Protein AF-0000000085064171 (afdb_homodimer)

Solvent-accessible surface area (backbone atoms only — not comparable to full-atom values): 31444 Å² total; per-residue (Å²): 133,84,78,74,79,74,71,53,69,68,57,52,52,46,50,54,49,49,53,51,41,49,52,50,34,60,71,48,66,76,71,71,60,48,60,78,68,37,50,65,84,45,69,48,92,88,46,44,57,45,57,65,85,74,38,50,49,41,87,41,76,70,47,74,69,48,49,73,66,46,50,25,37,38,20,40,41,51,44,52,49,52,38,48,50,48,34,54,50,34,23,45,48,40,20,40,58,16,63,42,32,56,59,32,48,74,76,37,49,68,60,33,56,30,47,42,47,51,48,40,49,40,39,34,52,36,53,33,36,50,48,49,36,58,74,68,72,50,75,90,62,70,58,74,91,78,44,56,61,61,50,53,48,43,51,69,58,41,57,85,77,36,34,66,42,33,49,52,50,38,46,67,48,48,35,58,42,45,54,35,51,58,51,50,70,46,77,84,43,35,60,22,54,42,40,54,35,47,57,50,46,62,56,44,53,52,54,46,52,50,29,51,52,49,27,56,61,39,37,70,74,48,53,71,68,59,34,56,66,46,16,63,58,52,39,50,38,49,50,46,47,50,46,62,72,62,44,65,55,44,50,45,37,45,73,29,66,44,81,64,23,64,59,53,36,58,49,31,73,65,27,65,60,42,52,50,51,51,51,61,39,42,42,65,54,47,53,52,42,39,75,64,57,32,63,106,133,84,78,76,78,75,69,53,68,69,57,51,54,48,49,53,49,48,52,51,43,49,54,50,36,60,71,49,66,75,70,71,59,49,60,80,69,37,51,63,81,45,68,48,91,89,45,47,56,44,57,64,86,74,39,51,48,41,87,42,76,70,46,73,68,49,50,73,68,48,51,24,37,38,22,40,41,50,44,53,49,52,39,48,50,48,34,53,49,34,25,45,49,39,20,40,59,16,63,42,32,55,59,32,48,74,74,37,49,67,61,34,55,30,46,43,46,50,46,39,48,39,39,35,49,34,53,32,36,50,49,49,35,57,74,68,71,50,74,89,62,70,58,72,88,78,45,56,61,61,50,52,47,42,52,68,60,42,57,83,76,36,33,66,42,34,48,52,52,38,45,67,50,46,34,58,41,46,54,35,51,57,50,52,69,47,77,84,43,33,60,22,53,42,40,54,35,48,57,50,47,62,56,46,52,52,52,44,52,51,30,51,51,48,27,55,59,38,37,71,73,50,54,70,67,58,34,56,66,46,15,62,58,51,40,50,36,48,52,46,49,50,46,62,73,62,43,67,55,44,48,46,37,44,72,29,67,44,80,64,24,64,58,53,37,58,49,31,73,68,27,65,59,43,52,50,51,51,50,60,40,42,42,64,54,47,53,51,42,39,73,63,58,32,63,108

Sequence (592 aa):
MNFAHHIPAQAQIQRHHDALVNRLSEHSSHYRDPVQTVPWESLDAETAWLPEELLSLYGLPEYSQLSPEERIRLSQVEFVSFCELGLWLEALFIQRLGANSLQEMYRDPVSYHYQLHELREEVGHSLMFLELQRRSQRSFMTPLSQRPPLARLFARYAPEGSAAFWATILIGENVPDRVNRIIFAHKELPAAVLTITHVHMREEARHMAFARTTIQMRSQAMSRAKKLLISPVLREVFRQFLRTCFFPSEQVYAAAGLSNPRIWVRRARRNPHRIELMNQCALPSRDFLRTQGFALMNFAHHIPAQAQIQRHHDALVNRLSEHSSHYRDPVQTVPWESLDAETAWLPEELLSLYGLPEYSQLSPEERIRLSQVEFVSFCELGLWLEALFIQRLGANSLQEMYRDPVSYHYQLHELREEVGHSLMFLELQRRSQRSFMTPLSQRPPLARLFARYAPEGSAAFWATILIGENVPDRVNRIIFAHKELPAAVLTITHVHMREEARHMAFARTTIQMRSQAMSRAKKLLISPVLREVFRQFLRTCFFPSEQVYAAAGLSNPRIWVRRARRNPHRIELMNQCALPSRDFLRTQGFAL

Foldseek 3Di:
DPPPPPPPPLVVLVVVLLVLLLVLLVVLPPDDQLQVVFPLVLDDLLAALFDLLQQLQRPPPVVVVDDSNLSRLLRLLLLLLLLLLLLVLLVLVLLQLVVCQVVCCPPPVSNSSSSVSVNVLSVSSNVNSVVSCVSSVHDHQDDPVLADPLLSVCSNDPPRLALLNLLSNLLSLQLSLVVLVNRLVPVVHGRSSNSSSVSSNVSSVSVNVSSLSSSLSRLVVDDLVVLAVCQVSSVVSNVRSLCPNQQDDLSSSVSSVHPPSVVVSVSSVVPPSSVVSSCVSNVVSCVSVVVSNHDD/DPPPPPPPPLVVLVVVLLVLLLVLLVVLPPDDQLQVVFPLVLDDLLAALFDLLQQLQRPPPVVVVDDSNLSRLLRLLLLLLLLLLLLVLLVLVLLLLVVCQVVCCPVPVSNSSSSVSVNVLSVSSNVNSVVSCVSSVHDHQDDPVLADPLLSVCSNDPPRLALLNLLSNLLSLQLSLVSLVNRLVPVVHGRSSNSSSVSSNVSSVSVNVSSLSSSLSRLVVDDLVVLAVCQVSSVVSNVSSLCPNQQDDLSSSVSSVHPPSVVVSVSSVVPPSSVVSSCVSNVVSCVSVVVSNHDD

Radius of gyration: 26.56 Å; Cα contacts (8 Å, |Δi|>4): 721; chains: 2; bounding box: 98×84×60 Å

Nearest PDB structures (foldseek):
  5hyh-assembly1_A  TM=7.054E-01  e=1.153E-05  Streptomyces venezuelae ATCC 10712
  2jcd-assembly1_B  TM=7.222E-01  e=4.906E-05  Streptomyces thioluteus
  6qk2-assembly1_B  TM=5.695E-01  e=1.913E-04  Geobacillus kaustophilus HTA426
  6f6f-assembly1_A-2  TM=5.727E-01  e=2.966E-04  Geobacillus kaustophilus HTA426
  6f6h-assembly1_A  TM=5.563E-01  e=4.601E-04  Geobacillus kaustophilus HTA426

Secondary structure (DSSP, 8-state):
--------HHHHHHHHHHHHHHHHHHHTSS---HHHHS-GGG--TTS-SS-GGGSTTTTSHHHHTS-HHHHHHHHHHHHHHHHHHHHHHHHHHHHHHHHTHHHHHHH-HHHHHHHHHHHHHHHHHHHHHHHHHHHHT----S-GGGS-HHHHHHHHHSPTT-HHHHHHHHHHHHHHHHHHHHHHH-TTS-HHHHHHHHHHHHHHHHHHHHHHHHHHHHHHTS-HHHHHHHHHHHHHHHHHHHHHHHS--HHHHHHTT-S-HHHHHHHHHT-HHHHHHHHHHHHHHHHHHHHTT---/--------HHHHHHHHHHHHHHHHHHHTSS---HHHHS-GGG--TTS-SS-GGGSTTTTSHHHHTS-HHHHHHHHHHHHHHHHHHHHHHHHHHHHHHHHTHHHHHHH-HHHHHHHHHHHHHHHHHHHHHHHHHHHHT----S-GGGS-HHHHHHHHHSPTT-HHHHHHHHHHHHHHHHHHHHHHH-TTS-HHHHHHHHHHHHHHHHHHHHHHHHHHHHHHTS-HHHHHHHHHHHHHHHHHHHHHHHS--HHHHHHTT-S-HHHHHHHHHT-HHHHHHHHHHHHHHHHHHHHTT---

Structure (mmCIF, N/CA/C/O backbone):
data_AF-0000000085064171-model_v1
#
loop_
_entity.id
_entity.type
_entity.pdbx_description
1 polymer 'Diiron oxygenase'
#
loop_
_atom_site.group_PDB
_atom_site.id
_atom_site.type_symbol
_atom_site.label_atom_id
_atom_site.label_alt_id
_atom_site.label_comp_id
_atom_site.label_asym_id
_atom_site.label_entity_id
_atom_site.label_seq_id
_atom_site.pdbx_PDB_ins_code
_atom_site.Cartn_x
_atom_site.Cartn_y
_atom_site.Cartn_z
_atom_site.occupancy
_atom_site.B_iso_or_equiv
_atom_site.auth_seq_id
_atom_site.auth_comp_id
_atom_site.auth_asym_id
_atom_site.auth_atom_id
_atom_site.pdbx_PDB_model_num
ATOM 1 N N . MET A 1 1 ? -48.719 -18.297 9.031 1 26.62 1 MET A N 1
ATOM 2 C CA . MET A 1 1 ? -47.688 -17.703 9.867 1 26.62 1 MET A CA 1
ATOM 3 C C . MET A 1 1 ? -46.531 -17.172 9.023 1 26.62 1 MET A C 1
ATOM 5 O O . MET A 1 1 ? -45.938 -17.922 8.242 1 26.62 1 MET A O 1
ATOM 9 N N . ASN A 1 2 ? -46.531 -15.953 8.523 1 28.52 2 ASN A N 1
ATOM 10 C CA . ASN A 1 2 ? -45.656 -15.188 7.617 1 28.52 2 ASN A CA 1
ATOM 11 C C . ASN A 1 2 ? -44.25 -15.047 8.164 1 28.52 2 ASN A C 1
ATOM 13 O O . ASN A 1 2 ? -44.031 -14.406 9.195 1 28.52 2 ASN A O 1
ATOM 17 N N . PHE A 1 3 ? -43.344 -16.078 8.258 1 25.75 3 PHE A N 1
ATOM 18 C CA . PHE A 1 3 ? -41.969 -16.062 8.758 1 25.75 3 PHE A CA 1
ATOM 19 C C . PHE A 1 3 ? -41.156 -14.992 8.047 1 25.75 3 PHE A C 1
ATOM 21 O O . PHE A 1 3 ? -40.625 -15.227 6.973 1 25.75 3 PHE A O 1
ATOM 28 N N . ALA A 1 4 ? -41.656 -13.766 8.008 1 38.75 4 ALA A N 1
ATOM 29 C CA . ALA A 1 4 ? -40.781 -12.656 7.668 1 38.75 4 ALA A CA 1
ATOM 30 C C . ALA A 1 4 ? -39.406 -12.82 8.32 1 38.75 4 ALA A C 1
ATOM 32 O O . ALA A 1 4 ? -39.281 -12.773 9.547 1 38.75 4 ALA A O 1
ATOM 33 N N . HIS A 1 5 ? -38.438 -13.625 7.852 1 38.22 5 HIS A N 1
ATOM 34 C CA . HIS A 1 5 ? -37.094 -13.977 8.297 1 38.22 5 HIS A CA 1
ATOM 35 C C . HIS A 1 5 ? -36.312 -12.727 8.711 1 38.22 5 HIS A C 1
ATOM 37 O O . HIS A 1 5 ? -36.094 -11.828 7.895 1 38.22 5 HIS A O 1
ATOM 43 N N . HIS A 1 6 ? -36.344 -12.156 9.859 1 41.22 6 HIS A N 1
ATOM 44 C CA . HIS A 1 6 ? -35.594 -11.133 10.578 1 41.22 6 HIS A CA 1
ATOM 45 C C . HIS A 1 6 ? -34.094 -11.289 10.367 1 41.22 6 HIS A C 1
ATOM 47 O O . HIS A 1 6 ? -33.469 -12.242 10.852 1 41.22 6 HIS A O 1
ATOM 53 N N . ILE A 1 7 ? -33.594 -10.805 9.344 1 52.41 7 ILE A N 1
ATOM 54 C CA . ILE A 1 7 ? -32.156 -10.734 9.219 1 52.41 7 ILE A CA 1
ATOM 55 C C . ILE A 1 7 ? -31.562 -10.047 10.453 1 52.41 7 ILE A C 1
ATOM 57 O O . ILE A 1 7 ? -31.969 -8.938 10.805 1 52.41 7 ILE A O 1
ATOM 61 N N . PRO A 1 8 ? -30.812 -10.734 11.289 1 59.81 8 PRO A N 1
ATOM 62 C CA . PRO A 1 8 ? -30.234 -10.164 12.5 1 59.81 8 PRO A CA 1
ATOM 63 C C . PRO A 1 8 ? -29.578 -8.805 12.258 1 59.81 8 PRO A C 1
ATOM 65 O O . PRO A 1 8 ? -29.062 -8.547 11.164 1 59.81 8 PRO A O 1
ATOM 68 N N . ALA A 1 9 ? -29.875 -7.875 13.125 1 59.44 9 ALA A N 1
ATOM 69 C CA . ALA A 1 9 ? -29.422 -6.488 13.102 1 59.44 9 ALA A CA 1
ATOM 70 C C . ALA A 1 9 ? -27.969 -6.391 12.656 1 59.44 9 ALA A C 1
ATOM 72 O O . ALA A 1 9 ? -27.609 -5.504 11.875 1 59.44 9 ALA A O 1
ATOM 73 N N . GLN A 1 10 ? -27.141 -7.355 13.062 1 64.94 10 GLN A N 1
ATOM 74 C CA . GLN A 1 10 ? -25.734 -7.383 12.695 1 64.94 10 GLN A CA 1
ATOM 75 C C . GLN A 1 10 ? -25.562 -7.613 11.195 1 64.94 10 GLN A C 1
ATOM 77 O O . GLN A 1 10 ? -24.688 -7.008 10.57 1 64.94 10 GLN A O 1
ATOM 82 N N . ALA A 1 11 ? -26.297 -8.383 10.594 1 72.12 11 ALA A N 1
ATOM 83 C CA . ALA A 1 11 ? -26.25 -8.672 9.164 1 72.12 11 ALA A CA 1
ATOM 84 C C . ALA A 1 11 ? -26.688 -7.461 8.344 1 72.12 11 ALA A C 1
ATOM 86 O O . ALA A 1 11 ? -26.125 -7.199 7.27 1 72.12 11 ALA A O 1
ATOM 87 N N . GLN A 1 12 ? -27.734 -6.711 8.93 1 67.12 12 GLN A N 1
ATOM 88 C CA . GLN A 1 12 ? -28.188 -5.5 8.25 1 67.12 12 GLN A CA 1
ATOM 89 C C . GLN A 1 12 ? -27.094 -4.43 8.258 1 67.12 12 GLN A C 1
ATOM 91 O O . GLN A 1 12 ? -26.875 -3.756 7.25 1 67.12 12 GLN A O 1
ATOM 96 N N . ILE A 1 13 ? -26.484 -4.324 9.344 1 67.19 13 ILE A N 1
ATOM 97 C CA . ILE A 1 13 ? -25.406 -3.357 9.484 1 67.19 13 ILE A CA 1
ATOM 98 C C . ILE A 1 13 ? -24.266 -3.717 8.523 1 67.19 13 ILE A C 1
ATOM 100 O O . ILE A 1 13 ? -23.719 -2.846 7.848 1 67.19 13 ILE A O 1
ATOM 104 N N . GLN A 1 14 ? -24.078 -4.961 8.398 1 75.75 14 GLN A N 1
ATOM 105 C CA . GLN A 1 14 ? -23.031 -5.438 7.508 1 75.75 14 GLN A CA 1
ATOM 106 C C . GLN A 1 14 ? -23.375 -5.168 6.047 1 75.75 14 GLN A C 1
ATOM 108 O O . GLN A 1 14 ? -22.516 -4.766 5.262 1 75.75 14 GLN A O 1
ATOM 113 N N . ARG A 1 15 ? -24.547 -5.344 5.688 1 74.62 15 ARG A N 1
ATOM 114 C CA . ARG A 1 15 ? -24.984 -5.113 4.316 1 74.62 15 ARG A CA 1
ATOM 115 C C . ARG A 1 15 ? -24.859 -3.641 3.941 1 74.62 15 ARG A C 1
ATOM 117 O O . ARG A 1 15 ? -24.422 -3.312 2.834 1 74.62 15 ARG A O 1
ATOM 124 N N . HIS A 1 16 ? -2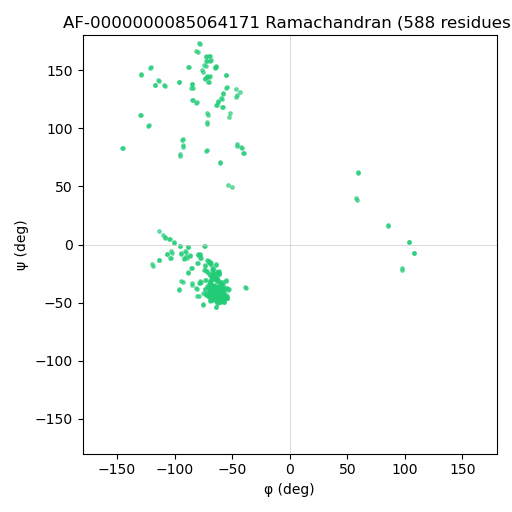5.312 -2.789 4.906 1 70.62 16 HIS A N 1
ATOM 125 C CA . HIS A 1 16 ? -25.188 -1.354 4.672 1 70.62 16 HIS A CA 1
ATOM 126 C C . HIS A 1 16 ? -23.734 -0.935 4.539 1 70.62 16 HIS A C 1
ATOM 128 O O . HIS A 1 16 ? -23.391 -0.127 3.674 1 70.62 16 HIS A O 1
ATOM 134 N N . HIS A 1 17 ? -22.953 -1.495 5.352 1 75.44 17 HIS A N 1
ATOM 135 C CA . HIS A 1 17 ? -21.531 -1.239 5.289 1 75.44 17 HIS A CA 1
ATOM 136 C C . HIS A 1 17 ? -20.938 -1.678 3.947 1 75.44 17 HIS A C 1
ATOM 138 O O . HIS A 1 17 ? -20.234 -0.914 3.295 1 75.44 17 HIS A O 1
ATOM 144 N N . ASP A 1 18 ? -21.359 -2.809 3.523 1 79.81 18 ASP A N 1
ATOM 145 C CA . ASP A 1 18 ? -20.844 -3.352 2.271 1 79.81 18 ASP A CA 1
ATOM 146 C C . ASP A 1 18 ? -21.297 -2.51 1.08 1 79.81 18 ASP A C 1
ATOM 148 O O . ASP A 1 18 ? -20.531 -2.283 0.145 1 79.81 18 ASP A O 1
ATOM 152 N N . ALA A 1 19 ? -22.547 -2.064 1.172 1 76.44 19 ALA A N 1
ATOM 153 C CA . ALA A 1 19 ? -23.062 -1.229 0.094 1 76.44 19 ALA A CA 1
ATOM 154 C C . ALA A 1 19 ? -22.297 0.079 -0.012 1 76.44 19 ALA A C 1
ATOM 156 O O . ALA A 1 19 ? -21.953 0.518 -1.113 1 76.44 19 ALA A O 1
ATOM 157 N N . LEU A 1 20 ? -22.031 0.653 1.094 1 75.94 20 LEU A N 1
ATOM 158 C CA . LEU A 1 20 ? -21.25 1.889 1.111 1 75.94 20 LEU A CA 1
ATOM 159 C C . LEU A 1 20 ? -19.828 1.647 0.606 1 75.94 20 LEU A C 1
ATOM 161 O O . LEU A 1 20 ? -19.328 2.408 -0.221 1 75.94 20 LEU A O 1
ATOM 165 N N . VAL A 1 21 ? -19.328 0.618 1.028 1 77.75 21 VAL A N 1
ATOM 166 C CA . VAL A 1 21 ? -17.938 0.304 0.672 1 77.75 21 VAL A CA 1
ATOM 167 C C . VAL A 1 21 ? -17.844 0.05 -0.831 1 77.75 21 VAL A C 1
ATOM 169 O O . VAL A 1 21 ? -16.891 0.498 -1.479 1 77.75 21 VAL A O 1
ATOM 172 N N . ASN A 1 22 ? -18.844 -0.589 -1.322 1 76.19 22 ASN A N 1
ATOM 173 C CA . ASN A 1 22 ? -18.859 -0.838 -2.76 1 76.19 22 ASN A CA 1
ATOM 174 C C . ASN A 1 22 ? -18.953 0.462 -3.553 1 76.19 22 ASN A C 1
ATOM 176 O O . ASN A 1 22 ? -18.297 0.621 -4.578 1 76.19 22 ASN A O 1
ATOM 180 N N . ARG A 1 23 ? -19.75 1.379 -3.064 1 70.81 23 ARG A N 1
ATOM 181 C CA . ARG A 1 23 ? -19.891 2.678 -3.719 1 70.81 23 ARG A CA 1
ATOM 182 C C . ARG A 1 23 ? -18.578 3.455 -3.664 1 70.81 23 ARG A C 1
ATOM 184 O O . ARG A 1 23 ? -18.172 4.07 -4.652 1 70.81 23 ARG A O 1
ATOM 191 N N . LEU A 1 24 ? -17.922 3.322 -2.588 1 76.94 24 LEU A N 1
ATOM 192 C CA . LEU A 1 24 ? -16.641 4.008 -2.42 1 76.94 24 LEU A CA 1
A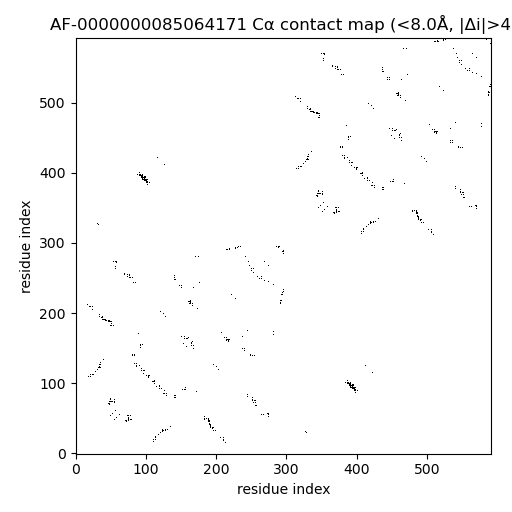TOM 193 C C . LEU A 1 24 ? -15.594 3.42 -3.352 1 76.94 24 LEU A C 1
ATOM 195 O O . LEU A 1 24 ? -14.805 4.156 -3.943 1 76.94 24 LEU A O 1
ATOM 199 N N . SER A 1 25 ? -15.648 2.17 -3.492 1 76.81 25 SER A N 1
ATOM 200 C CA . SER A 1 25 ? -14.719 1.486 -4.379 1 76.81 25 SER A CA 1
ATOM 201 C C . SER A 1 25 ? -14.938 1.896 -5.832 1 76.81 25 SER A C 1
ATOM 203 O O . SER A 1 25 ? -13.977 2.096 -6.578 1 76.81 25 SER A O 1
ATOM 205 N N . GLU A 1 26 ? -16.219 1.985 -6.203 1 74.12 26 GLU A N 1
ATOM 206 C CA . GLU A 1 26 ? -16.547 2.385 -7.566 1 74.12 26 GLU A CA 1
ATOM 207 C C . GLU A 1 26 ? -16.016 3.783 -7.875 1 74.12 26 GLU A C 1
ATOM 209 O O . GLU A 1 26 ? -15.492 4.027 -8.961 1 74.12 26 GLU A O 1
ATOM 214 N N . HIS A 1 27 ? -16.062 4.645 -6.926 1 71.38 27 HIS A N 1
ATOM 215 C CA . HIS A 1 27 ? -15.609 6.016 -7.121 1 71.38 27 HIS A CA 1
ATOM 216 C C . HIS A 1 27 ? -14.094 6.09 -7.184 1 71.38 27 HIS A C 1
ATOM 218 O O . HIS A 1 27 ? -13.531 7.047 -7.727 1 71.38 27 HIS A O 1
ATOM 224 N N . SER A 1 28 ? -13.484 5.062 -6.707 1 71.69 28 SER A N 1
ATOM 225 C CA . SER A 1 28 ? -12.023 5.043 -6.684 1 71.69 28 SER A CA 1
ATOM 226 C C . SER A 1 28 ? -11.461 4.336 -7.91 1 71.69 28 SER A C 1
ATOM 228 O O . SER A 1 28 ? -10.242 4.293 -8.102 1 71.69 28 SER A O 1
ATOM 230 N N . SER A 1 29 ? -12.281 3.85 -8.734 1 71.06 29 SER A N 1
ATOM 231 C CA . SER A 1 29 ? -11.844 2.988 -9.828 1 71.06 29 SER A CA 1
ATOM 232 C C . SER A 1 29 ? -11.156 3.793 -10.93 1 71.06 29 SER A C 1
ATOM 234 O O . SER A 1 29 ? -10.375 3.248 -11.703 1 71.06 29 SER A O 1
ATOM 236 N N . HIS A 1 30 ? -11.461 5.09 -10.969 1 70.25 30 HIS A N 1
ATOM 237 C CA . HIS A 1 30 ? -10.766 5.918 -11.953 1 70.25 30 HIS A CA 1
ATOM 238 C C . HIS A 1 30 ? -9.555 6.613 -11.336 1 70.25 30 HIS A C 1
ATOM 240 O O . HIS A 1 30 ? -9.555 7.836 -11.18 1 70.25 30 HIS A O 1
ATOM 246 N N . TYR A 1 31 ? -8.57 5.863 -11.172 1 74.12 31 TYR A N 1
ATOM 247 C CA . TYR A 1 31 ? -7.379 6.359 -10.5 1 74.12 31 TYR A CA 1
ATOM 248 C C . TYR A 1 31 ? -6.469 7.102 -11.469 1 74.12 31 TYR A C 1
ATOM 250 O O . TYR A 1 31 ? -6.219 6.629 -12.578 1 74.12 31 TYR A O 1
ATOM 258 N N . ARG A 1 32 ? -6.164 8.352 -11.102 1 77.81 32 ARG A N 1
ATOM 259 C CA . ARG A 1 32 ? -5.164 9.156 -11.805 1 77.81 32 ARG A CA 1
ATOM 260 C C . ARG A 1 32 ? -3.996 9.492 -10.891 1 77.81 32 ARG A C 1
ATOM 262 O O . ARG A 1 32 ? -4.195 9.852 -9.727 1 77.81 32 ARG A O 1
ATOM 269 N N . ASP A 1 33 ? -2.881 9.375 -11.453 1 85.25 33 ASP A N 1
ATOM 270 C CA . ASP A 1 33 ? -1.672 9.688 -10.695 1 85.25 33 ASP A CA 1
ATOM 271 C C . ASP A 1 33 ? -1.646 11.156 -10.281 1 85.25 33 ASP A C 1
ATOM 273 O O . ASP A 1 33 ? -1.576 12.047 -11.133 1 85.25 33 ASP A O 1
ATOM 277 N N . PRO A 1 34 ? -1.602 11.391 -9.055 1 91.06 34 PRO A N 1
ATOM 278 C CA . PRO A 1 34 ? -1.627 12.781 -8.594 1 91.06 34 PRO A CA 1
ATOM 279 C C . PRO A 1 34 ? -0.397 13.57 -9.039 1 91.06 34 PRO A C 1
ATOM 281 O O . PRO A 1 34 ? -0.493 14.766 -9.312 1 91.06 34 PRO A O 1
ATOM 284 N N . VAL A 1 35 ? 0.733 12.953 -9.203 1 92 35 VAL A N 1
ATOM 285 C CA . VAL A 1 35 ? 1.967 13.641 -9.57 1 92 35 VAL A CA 1
ATOM 286 C C . VAL A 1 35 ? 1.834 14.219 -10.977 1 92 35 VAL A C 1
ATOM 288 O O . VAL A 1 35 ? 2.305 15.328 -11.242 1 92 35 VAL A O 1
ATOM 291 N N . GLN A 1 36 ? 1.153 13.508 -11.797 1 90 36 GLN A N 1
ATOM 292 C CA . GLN A 1 36 ? 1.021 13.938 -13.188 1 90 36 GLN A CA 1
ATOM 293 C C . GLN A 1 36 ? -0.048 15.016 -13.336 1 90 36 GLN A C 1
ATOM 295 O O . GLN A 1 36 ? -0.072 15.734 -14.336 1 90 36 GLN A O 1
ATOM 300 N N . THR A 1 37 ? -0.901 15.18 -12.344 1 91.12 37 THR A N 1
ATOM 301 C CA . THR A 1 37 ? -2.043 16.094 -12.43 1 91.12 37 THR A CA 1
ATOM 302 C C . THR A 1 37 ? -1.648 17.5 -11.984 1 91.12 37 THR A C 1
ATOM 304 O O . THR A 1 37 ? -2.26 18.469 -12.414 1 91.12 37 THR A O 1
ATOM 307 N N . VAL A 1 38 ? -0.625 17.594 -11.195 1 96.25 38 VAL A N 1
ATOM 308 C CA . VAL A 1 38 ? -0.264 18.875 -10.578 1 96.25 38 VAL A CA 1
ATOM 309 C C . VAL A 1 38 ? 0.521 19.719 -11.57 1 96.25 38 VAL A C 1
ATOM 311 O O . VAL A 1 38 ? 1.523 19.266 -12.125 1 96.25 38 VAL A O 1
ATOM 314 N N . PRO A 1 39 ? 0.074 20.922 -11.906 1 97.06 39 PRO A N 1
ATOM 315 C CA . PRO A 1 39 ? 0.865 21.844 -12.727 1 97.06 39 PRO A CA 1
ATOM 316 C C . PRO A 1 39 ? 2.049 22.438 -11.969 1 97.06 39 PRO A C 1
ATOM 318 O O . PRO A 1 39 ? 2.021 23.625 -11.609 1 97.06 39 PRO A O 1
ATOM 321 N N . TRP A 1 40 ? 3.115 21.75 -11.852 1 96.81 40 TRP A N 1
ATOM 322 C CA . TRP A 1 40 ? 4.25 22.031 -10.977 1 96.81 40 TRP A CA 1
ATOM 323 C C . TRP A 1 40 ? 4.898 23.359 -11.336 1 96.81 40 TRP A C 1
ATOM 325 O O . TRP A 1 40 ? 5.488 24.031 -10.484 1 96.81 40 TRP A O 1
ATOM 335 N N . GLU A 1 41 ? 4.777 23.812 -12.523 1 95.19 41 GLU A N 1
ATOM 336 C CA . GLU A 1 41 ? 5.438 25.016 -13.016 1 95.19 41 GLU A CA 1
ATOM 337 C C . GLU A 1 41 ? 4.84 26.266 -12.367 1 95.19 41 GLU A C 1
ATOM 339 O O . GLU A 1 41 ? 5.434 27.344 -12.43 1 95.19 41 GLU A O 1
ATOM 344 N N . SER A 1 42 ? 3.691 26.109 -11.766 1 97 42 SER A N 1
ATOM 345 C CA . SER A 1 42 ? 3.029 27.266 -11.172 1 97 42 SER A CA 1
ATOM 346 C C . SER A 1 42 ? 3.631 27.609 -9.812 1 97 42 SER A C 1
ATOM 348 O O . SER A 1 42 ? 3.316 28.656 -9.242 1 97 42 SER A O 1
ATOM 350 N N . LEU A 1 43 ? 4.5 26.734 -9.344 1 96 43 LEU A N 1
ATOM 351 C CA . LEU A 1 43 ? 5.18 27.047 -8.086 1 96 43 LEU A CA 1
ATOM 352 C C . LEU A 1 43 ? 6.207 28.156 -8.289 1 96 43 LEU A C 1
ATOM 354 O O . LEU A 1 43 ? 7.258 27.922 -8.891 1 96 43 LEU A O 1
ATOM 358 N N . ASP A 1 44 ? 5.812 29.281 -7.848 1 91.31 44 ASP A N 1
ATOM 359 C CA . ASP A 1 44 ? 6.637 30.484 -8.008 1 91.31 44 ASP A CA 1
ATOM 360 C C . ASP A 1 44 ? 7.234 30.922 -6.672 1 91.31 44 ASP A C 1
ATOM 362 O O . ASP A 1 44 ? 6.531 30.984 -5.664 1 91.31 44 ASP A O 1
ATOM 366 N N . ALA A 1 45 ? 8.477 31.266 -6.734 1 90.75 45 ALA A N 1
ATOM 367 C CA . ALA A 1 45 ? 9.188 31.641 -5.516 1 90.75 45 ALA A CA 1
ATOM 368 C C . ALA A 1 45 ? 8.719 33 -5 1 90.75 45 ALA A C 1
ATOM 370 O O . ALA A 1 45 ? 8.961 33.344 -3.84 1 90.75 45 ALA A O 1
ATOM 371 N N . GLU A 1 46 ? 8.031 33.719 -5.754 1 94.88 46 GLU A N 1
ATOM 372 C CA . GLU A 1 46 ? 7.672 35.094 -5.391 1 94.88 46 GLU A CA 1
ATOM 373 C C . GLU A 1 46 ? 6.215 35.188 -4.953 1 94.88 46 GLU A C 1
ATOM 375 O O . GLU A 1 46 ? 5.703 36.281 -4.699 1 94.88 46 GLU A O 1
ATOM 380 N N . THR A 1 47 ? 5.602 34.062 -4.895 1 96.94 47 THR A N 1
ATOM 381 C CA . THR A 1 47 ? 4.199 34.062 -4.5 1 96.94 47 THR A CA 1
ATOM 382 C C . THR A 1 47 ? 3.98 33.219 -3.244 1 96.94 47 THR A C 1
ATOM 384 O O . THR A 1 47 ? 4.738 32.281 -2.979 1 96.94 47 THR A O 1
ATOM 387 N N . ALA A 1 48 ? 2.934 33.594 -2.504 1 98.25 48 ALA A N 1
ATOM 388 C CA . ALA A 1 48 ? 2.561 32.844 -1.306 1 98.25 48 ALA A CA 1
ATOM 389 C C . ALA A 1 48 ? 1.911 31.531 -1.668 1 98.25 48 ALA A C 1
ATOM 391 O O . ALA A 1 48 ? 1.175 31.438 -2.652 1 98.25 48 ALA A O 1
ATOM 392 N N . TRP A 1 49 ? 2.205 30.484 -0.854 1 98.62 49 TRP A N 1
ATOM 393 C CA . TRP A 1 49 ? 1.61 29.172 -1.077 1 98.62 49 TRP A CA 1
ATOM 394 C C . TRP A 1 49 ? 0.544 28.875 -0.029 1 98.62 49 TRP A C 1
ATOM 396 O O . TRP A 1 49 ? -0.171 27.875 -0.131 1 98.62 49 TRP A O 1
ATOM 406 N N . LEU A 1 50 ? 0.404 29.688 0.998 1 98.69 50 LEU A N 1
ATOM 407 C CA . LEU A 1 50 ? -0.68 29.656 1.973 1 98.69 50 LEU A CA 1
ATOM 408 C C . LEU A 1 50 ? -1.309 31.031 2.135 1 98.69 50 LEU A C 1
ATOM 410 O O . LEU A 1 50 ? -0.621 32.062 2.021 1 98.69 50 LEU A O 1
ATOM 414 N N . PRO A 1 51 ? -2.607 31.047 2.387 1 98 51 PRO A N 1
ATOM 415 C CA . PRO A 1 51 ? -3.166 32.344 2.783 1 98 51 PRO A CA 1
ATOM 416 C C . PRO A 1 51 ? -2.625 32.844 4.125 1 98 51 PRO A C 1
ATOM 418 O O . PRO A 1 51 ? -2.281 32.031 4.988 1 98 51 PRO A O 1
ATOM 421 N N . GLU A 1 52 ? -2.582 34.062 4.324 1 96.75 52 GLU A N 1
ATOM 422 C CA . GLU A 1 52 ? -1.941 34.688 5.492 1 96.75 52 GLU A CA 1
ATOM 423 C C . GLU A 1 52 ? -2.57 34.188 6.785 1 96.75 52 GLU A C 1
ATOM 425 O O . GLU A 1 52 ? -1.873 33.969 7.781 1 96.75 52 GLU A O 1
ATOM 430 N N . GLU A 1 53 ? -3.857 33.969 6.762 1 96.19 53 GLU A N 1
ATOM 431 C CA . GLU A 1 53 ? -4.559 33.594 7.988 1 96.19 53 GLU A CA 1
ATOM 432 C C . GLU A 1 53 ? -4.176 32.219 8.453 1 96.19 53 GLU A C 1
ATOM 434 O O . GLU A 1 53 ? -4.434 31.828 9.602 1 96.19 53 GLU A O 1
ATOM 439 N N . LEU A 1 54 ? -3.533 31.406 7.566 1 98.19 54 LEU A N 1
ATOM 440 C CA . LEU A 1 54 ? -3.139 30.047 7.938 1 98.19 54 LEU A CA 1
ATOM 441 C C . LEU A 1 54 ? -1.7 30.031 8.438 1 98.19 54 LEU A C 1
ATOM 443 O O . LEU A 1 54 ? -1.237 29 8.953 1 98.19 54 LEU A O 1
ATOM 447 N N . LEU A 1 55 ? -0.994 31.125 8.336 1 98.5 55 LEU A N 1
ATOM 448 C CA . LEU A 1 55 ? 0.383 31.156 8.812 1 98.5 55 LEU A CA 1
ATOM 449 C C . LEU A 1 55 ? 0.428 31.125 10.336 1 98.5 55 LEU A C 1
ATOM 451 O O . LEU A 1 55 ? -0.394 31.766 11 1 98.5 55 LEU A O 1
ATOM 455 N N . SER A 1 56 ? 1.324 30.422 10.828 1 98.31 56 SER A N 1
ATOM 456 C CA . SER A 1 56 ? 1.412 30.141 12.258 1 98.31 56 SER A CA 1
ATOM 457 C C . SER A 1 56 ? 1.614 31.422 13.055 1 98.31 56 SER A C 1
ATOM 459 O O . SER A 1 56 ? 1.26 31.5 14.234 1 98.31 56 SER A O 1
ATOM 461 N N . LEU A 1 57 ? 2.166 32.469 12.398 1 98.25 57 LEU A N 1
ATOM 462 C CA . LEU A 1 57 ? 2.521 33.688 13.102 1 98.25 57 LEU A CA 1
ATOM 463 C C . LEU A 1 57 ? 1.486 34.781 12.844 1 98.25 57 LEU A C 1
ATOM 465 O O . LEU A 1 57 ? 1.567 35.875 13.422 1 98.25 57 LEU A O 1
ATOM 469 N N . TYR A 1 58 ? 0.556 34.5 11.977 1 98.12 58 TYR A N 1
ATOM 470 C CA . TYR A 1 58 ? -0.464 35.469 11.625 1 98.12 58 TYR A CA 1
ATOM 471 C C . TYR A 1 58 ? -1.197 35.969 12.867 1 98.12 58 TYR A C 1
ATOM 473 O O . TYR A 1 58 ? -1.593 35.156 13.719 1 98.12 58 TYR A O 1
ATOM 481 N N . GLY A 1 59 ? -1.376 37.25 12.938 1 97 59 GLY A N 1
ATOM 482 C CA . GLY A 1 59 ? -2.102 37.844 14.055 1 97 59 GLY A CA 1
ATOM 483 C C . GLY A 1 59 ? -1.191 38.375 15.141 1 97 59 GLY A C 1
ATOM 484 O O . GLY A 1 59 ? -1.624 39.188 15.984 1 97 59 GLY A O 1
ATOM 485 N N . LEU A 1 60 ? 0.029 37.906 15.188 1 97.31 60 LEU A N 1
ATOM 486 C CA . LEU A 1 60 ? 0.986 38.438 16.156 1 97.31 60 LEU A CA 1
ATOM 487 C C . LEU A 1 60 ? 1.513 39.781 15.734 1 97.31 60 LEU A C 1
ATOM 489 O O . LEU A 1 60 ? 1.67 40.062 14.539 1 97.31 60 LEU A O 1
ATOM 493 N N . PRO A 1 61 ? 1.855 40.594 16.688 1 95.44 61 PRO A N 1
ATOM 494 C CA . PRO A 1 61 ? 2.467 41.875 16.344 1 95.44 61 PRO A CA 1
ATOM 495 C C . PRO A 1 61 ? 3.773 41.75 15.57 1 95.44 61 PRO A C 1
ATOM 497 O O . PRO A 1 61 ? 4.043 42.5 14.648 1 95.44 61 PRO A O 1
ATOM 500 N N . GLU A 1 62 ? 4.512 40.75 15.906 1 94.44 62 GLU A N 1
ATOM 501 C CA . GLU A 1 62 ? 5.789 40.5 15.25 1 94.44 62 GLU A CA 1
ATOM 502 C C . GLU A 1 62 ? 5.598 40.094 13.789 1 94.44 62 GLU A C 1
ATOM 504 O O . GLU A 1 62 ? 6.465 40.344 12.953 1 94.44 62 GLU A O 1
ATOM 509 N N . TYR A 1 63 ? 4.508 39.5 13.469 1 95 63 TYR A N 1
ATOM 510 C CA . TYR A 1 63 ? 4.219 39.094 12.102 1 95 63 TYR A CA 1
ATOM 511 C C . TYR A 1 63 ? 4.082 40.281 11.188 1 95 63 TYR A C 1
ATOM 513 O O . TYR A 1 63 ? 4.535 40.281 10.039 1 95 63 TYR A O 1
ATOM 521 N N . SER A 1 64 ? 3.5 41.375 11.719 1 93.25 64 SER A N 1
ATOM 522 C CA . SER A 1 64 ? 3.293 42.562 10.93 1 93.25 64 SER A CA 1
ATOM 523 C C . SER A 1 64 ? 4.621 43.25 10.602 1 93.25 64 SER A C 1
ATOM 525 O O . SER A 1 64 ? 4.695 44.062 9.672 1 93.25 64 SER A O 1
ATOM 527 N N . GLN A 1 65 ? 5.645 42.875 11.32 1 94.88 65 GLN A N 1
ATOM 528 C CA . GLN A 1 65 ? 6.957 43.469 11.133 1 94.88 65 GLN A CA 1
ATOM 529 C C . GLN A 1 65 ? 7.773 42.719 10.094 1 94.88 65 GLN A C 1
ATOM 531 O O . GLN A 1 65 ? 8.805 43.188 9.633 1 94.88 65 GLN A O 1
ATOM 536 N N . LEU A 1 66 ? 7.324 41.562 9.695 1 96.19 66 LEU A N 1
ATOM 537 C CA . LEU A 1 66 ? 8.023 40.812 8.672 1 96.19 66 LEU A CA 1
ATOM 538 C C . LEU A 1 66 ? 7.902 41.469 7.309 1 96.19 66 LEU A C 1
ATOM 540 O O . LEU A 1 66 ? 6.855 42.031 6.973 1 96.19 66 LEU A O 1
ATOM 544 N N . SER A 1 67 ? 8.938 41.375 6.57 1 96.62 67 SER A N 1
ATOM 545 C CA . SER A 1 67 ? 8.875 41.875 5.199 1 96.62 67 SER A CA 1
ATOM 546 C C . SER A 1 67 ? 7.961 41.031 4.336 1 96.62 67 SER A C 1
ATOM 548 O O . SER A 1 67 ? 7.66 39.875 4.684 1 96.62 67 SER A O 1
ATOM 550 N N . PRO A 1 68 ? 7.48 41.594 3.248 1 96.38 68 PRO A N 1
ATOM 551 C CA . PRO A 1 68 ? 6.668 40.812 2.334 1 96.38 68 PRO A CA 1
ATOM 552 C C . PRO A 1 68 ? 7.395 39.531 1.861 1 96.38 68 PRO A C 1
ATOM 554 O O . PRO A 1 68 ? 6.777 38.469 1.745 1 96.38 68 PRO A O 1
ATOM 557 N N . GLU A 1 69 ? 8.688 39.656 1.648 1 96.81 69 GLU A N 1
ATOM 558 C CA . GLU A 1 69 ? 9.484 38.531 1.201 1 96.81 69 GLU A CA 1
ATOM 559 C C . GLU A 1 69 ? 9.555 37.438 2.275 1 96.81 69 GLU A C 1
ATOM 561 O O . GLU A 1 69 ? 9.469 36.25 1.971 1 96.81 69 GLU A O 1
ATOM 566 N N . GLU A 1 70 ? 9.695 37.875 3.455 1 97.06 70 GLU A N 1
ATOM 567 C CA . GLU A 1 70 ? 9.742 36.938 4.566 1 97.06 70 GLU A CA 1
ATOM 568 C C . GLU A 1 70 ? 8.414 36.219 4.73 1 97.06 70 GLU A C 1
ATOM 570 O O . GLU A 1 70 ? 8.383 35 5 1 97.06 70 GLU A O 1
ATOM 575 N N . ARG A 1 71 ? 7.348 36.969 4.57 1 97.75 71 ARG A N 1
ATOM 576 C CA . ARG A 1 71 ? 6.02 36.344 4.684 1 97.75 71 ARG A CA 1
ATOM 577 C C . ARG A 1 71 ? 5.781 35.344 3.578 1 97.75 71 ARG A C 1
ATOM 579 O O . ARG A 1 71 ? 5.219 34.281 3.824 1 97.75 71 ARG A O 1
ATOM 586 N N . ILE A 1 72 ? 6.25 35.656 2.424 1 97.94 72 ILE A N 1
ATOM 587 C CA . ILE A 1 72 ? 6.121 34.719 1.296 1 97.94 72 ILE A CA 1
ATOM 588 C C . ILE A 1 72 ? 6.926 33.469 1.566 1 97.94 72 ILE A C 1
ATOM 590 O O . ILE A 1 72 ? 6.41 32.344 1.435 1 97.94 72 ILE A O 1
ATOM 594 N N . ARG A 1 73 ? 8.117 33.625 1.996 1 97.5 73 ARG A N 1
ATOM 595 C CA . ARG A 1 73 ? 8.961 32.469 2.287 1 97.5 73 ARG A CA 1
ATOM 596 C C . ARG A 1 73 ? 8.344 31.625 3.387 1 97.5 73 ARG A C 1
ATOM 598 O O . ARG A 1 73 ? 8.359 30.391 3.301 1 97.5 73 ARG A O 1
ATOM 605 N N . LEU A 1 74 ? 7.84 32.281 4.387 1 98.19 74 LEU A N 1
ATOM 606 C CA . LEU A 1 74 ? 7.191 31.578 5.477 1 98.19 74 LEU A CA 1
ATOM 607 C C . LEU A 1 74 ? 6.008 30.766 4.965 1 98.19 74 LEU A C 1
ATOM 609 O O . LEU A 1 74 ? 5.828 29.609 5.355 1 98.19 74 LEU A O 1
ATOM 613 N N . SER A 1 75 ? 5.219 31.375 4.105 1 98.62 75 SER A N 1
ATOM 614 C CA . SER A 1 75 ? 4.047 30.703 3.555 1 98.62 75 SER A CA 1
ATOM 615 C C . SER A 1 75 ? 4.449 29.453 2.762 1 98.62 75 SER A C 1
ATOM 617 O O . SER A 1 75 ? 3.777 28.422 2.824 1 98.62 75 SER A O 1
ATOM 619 N N . GLN A 1 76 ? 5.539 29.547 2.037 1 98.44 76 GLN A N 1
ATOM 620 C CA . GLN A 1 76 ? 6.008 28.438 1.218 1 98.44 76 GLN A CA 1
ATOM 621 C C . GLN A 1 76 ? 6.559 27.297 2.086 1 98.44 76 GLN A C 1
ATOM 623 O O . GLN A 1 76 ? 6.203 26.141 1.894 1 98.44 76 GLN A O 1
ATOM 628 N N . VAL A 1 77 ? 7.316 27.672 3.059 1 98.19 77 VAL A N 1
ATOM 629 C CA . VAL A 1 77 ? 7.957 26.688 3.914 1 98.19 77 VAL A CA 1
ATOM 630 C C . VAL A 1 77 ? 6.906 25.984 4.777 1 98.19 77 VAL A C 1
ATOM 632 O O . VAL A 1 77 ? 6.965 24.766 4.98 1 98.19 77 VAL A O 1
ATOM 635 N N . GLU A 1 78 ? 5.977 26.703 5.246 1 98.44 78 GLU A N 1
ATOM 636 C CA . GLU A 1 78 ? 4.945 26.094 6.074 1 98.44 78 GLU A CA 1
ATOM 637 C C . GLU A 1 78 ? 4.039 25.188 5.246 1 98.44 78 GLU A C 1
ATOM 639 O O . GLU A 1 78 ? 3.559 24.172 5.738 1 98.44 78 GLU A O 1
ATOM 644 N N . PHE A 1 79 ? 3.812 25.562 4.016 1 98.56 79 PHE A N 1
ATOM 645 C CA . PHE A 1 79 ? 3.049 24.656 3.158 1 98.56 79 PHE A CA 1
ATOM 646 C C . PHE A 1 79 ? 3.803 23.359 2.939 1 98.56 79 PHE A C 1
ATOM 648 O O . PHE A 1 79 ? 3.221 22.281 3.043 1 98.56 79 PHE A O 1
ATOM 655 N N . VAL A 1 80 ? 5.066 23.453 2.641 1 98.06 80 VAL A N 1
ATOM 656 C CA . VAL A 1 80 ? 5.887 22.266 2.43 1 98.06 80 VAL A CA 1
ATOM 657 C C . VAL A 1 80 ? 5.93 21.422 3.709 1 98.06 80 VAL A C 1
ATOM 659 O O . VAL A 1 80 ? 5.844 20.203 3.66 1 98.06 80 VAL A O 1
ATOM 662 N N . SER A 1 81 ? 6.027 22.109 4.832 1 97.56 81 SER A N 1
ATOM 663 C CA . SER A 1 81 ? 6.039 21.422 6.117 1 97.56 81 SER A CA 1
ATOM 664 C C . SER A 1 81 ? 4.715 20.719 6.375 1 97.56 81 SER A C 1
ATOM 666 O O . SER A 1 81 ? 4.688 19.609 6.93 1 97.56 81 SER A O 1
ATOM 668 N N . PHE A 1 82 ? 3.666 21.391 6.051 1 97.75 82 PHE A N 1
ATOM 669 C CA . PHE A 1 82 ? 2.34 20.797 6.176 1 97.75 82 PHE A CA 1
ATOM 670 C C . PHE A 1 82 ? 2.227 19.531 5.332 1 97.75 82 PHE A C 1
ATOM 672 O O . PHE A 1 82 ? 1.726 18.516 5.805 1 97.75 82 PHE A O 1
ATOM 679 N N . CYS A 1 83 ? 2.719 19.547 4.121 1 97.81 83 CYS A N 1
ATOM 680 C CA . CYS A 1 83 ? 2.691 18.391 3.238 1 97.81 83 CYS A CA 1
ATOM 681 C C . CYS A 1 83 ? 3.631 17.297 3.742 1 97.81 83 CYS A C 1
ATOM 683 O O . CYS A 1 83 ? 3.352 16.109 3.58 1 97.81 83 CYS A O 1
ATOM 685 N N . GLU A 1 84 ? 4.719 17.734 4.34 1 96.56 84 GLU A N 1
ATOM 686 C CA . GLU A 1 84 ? 5.625 16.781 4.969 1 96.56 84 GLU A CA 1
ATOM 687 C C . GLU A 1 84 ? 4.93 16.016 6.094 1 96.56 84 GLU A C 1
ATOM 689 O O . GLU A 1 84 ? 5.145 14.82 6.262 1 96.56 84 GLU A O 1
ATOM 694 N N . LEU A 1 85 ? 4.172 16.75 6.852 1 95.5 85 LEU A N 1
ATOM 695 C CA . LEU A 1 85 ? 3.348 16.078 7.852 1 95.5 85 LEU A CA 1
ATOM 696 C C . LEU A 1 85 ? 2.408 15.07 7.199 1 95.5 85 LEU A C 1
ATOM 698 O O . LEU A 1 85 ? 2.236 13.953 7.703 1 95.5 85 LEU A O 1
ATOM 702 N N . GLY A 1 86 ? 1.796 15.492 6.121 1 96 86 GLY A N 1
ATOM 703 C CA . GLY A 1 86 ? 0.969 14.57 5.359 1 96 86 GLY A CA 1
ATOM 704 C C . GLY A 1 86 ? 1.707 13.312 4.945 1 96 86 GLY A C 1
ATOM 705 O O . GLY A 1 86 ? 1.167 12.203 5.039 1 96 86 GLY A O 1
ATOM 706 N N . LEU A 1 87 ? 2.887 13.523 4.488 1 95.5 87 LEU A N 1
ATOM 707 C CA . LEU A 1 87 ? 3.721 12.398 4.082 1 95.5 87 LEU A CA 1
ATOM 708 C C . LEU A 1 87 ? 3.941 11.438 5.25 1 95.5 87 LEU A C 1
ATOM 710 O O . LEU A 1 87 ? 3.859 10.219 5.078 1 95.5 87 LEU A O 1
ATOM 714 N N . TRP A 1 88 ? 4.223 11.977 6.355 1 93.19 88 TRP A N 1
ATOM 715 C CA . TRP A 1 88 ? 4.414 11.18 7.559 1 93.19 88 TRP A CA 1
ATOM 716 C C . TRP A 1 88 ? 3.141 10.406 7.914 1 93.19 88 TRP A C 1
ATOM 718 O O . TRP A 1 88 ? 3.195 9.219 8.234 1 93.19 88 TRP A O 1
ATOM 728 N N . LEU A 1 89 ? 2.062 11.023 7.867 1 92.62 89 LEU A N 1
ATOM 729 C CA . LEU A 1 89 ? 0.779 10.391 8.148 1 92.62 89 LEU A CA 1
ATOM 730 C C . LEU A 1 89 ? 0.493 9.273 7.156 1 92.62 89 LEU A C 1
ATOM 732 O O . LEU A 1 89 ? 0.027 8.203 7.539 1 92.62 89 LEU A O 1
ATOM 736 N N . GLU A 1 90 ? 0.723 9.578 5.914 1 94.38 90 GLU A N 1
ATOM 737 C CA . GLU A 1 90 ? 0.491 8.562 4.898 1 94.38 90 GLU A CA 1
ATOM 738 C C . GLU A 1 90 ? 1.32 7.309 5.172 1 94.38 90 GLU A C 1
ATOM 740 O O . GLU A 1 90 ? 0.855 6.188 4.953 1 94.38 90 GLU A O 1
ATOM 745 N N . ALA A 1 91 ? 2.566 7.578 5.547 1 92.5 91 ALA A N 1
ATOM 746 C CA . ALA A 1 91 ? 3.428 6.438 5.852 1 92.5 91 ALA A CA 1
ATOM 747 C C . ALA A 1 91 ? 2.848 5.598 6.984 1 92.5 91 ALA A C 1
ATOM 749 O O . ALA A 1 91 ? 2.91 4.367 6.949 1 92.5 91 ALA A O 1
ATOM 750 N N . LEU A 1 92 ? 2.316 6.258 7.93 1 89.25 92 LEU A N 1
ATOM 751 C CA . LEU A 1 92 ? 1.672 5.57 9.039 1 89.25 92 LEU A CA 1
ATOM 752 C C . LEU A 1 92 ? 0.463 4.773 8.555 1 89.25 92 LEU A C 1
ATOM 754 O O . LEU A 1 92 ? 0.278 3.619 8.945 1 89.25 92 LEU A O 1
ATOM 758 N N . PHE A 1 93 ? -0.306 5.391 7.746 1 88.31 93 PHE A N 1
ATOM 759 C CA . PHE A 1 93 ? -1.516 4.746 7.246 1 88.31 93 PHE A CA 1
ATOM 760 C C . PHE A 1 93 ? -1.17 3.568 6.348 1 88.31 93 PHE A C 1
ATOM 762 O O . PHE A 1 93 ? -1.82 2.523 6.406 1 88.31 93 PHE A O 1
ATOM 769 N N . ILE A 1 94 ? -0.186 3.783 5.496 1 91.88 94 ILE A N 1
ATOM 770 C CA . ILE A 1 94 ? 0.273 2.707 4.625 1 91.88 94 ILE A CA 1
ATOM 771 C C . ILE A 1 94 ? 0.729 1.519 5.469 1 91.88 94 ILE A C 1
ATOM 773 O O . ILE A 1 94 ? 0.392 0.371 5.168 1 91.88 94 ILE A O 1
ATOM 777 N N . GLN A 1 95 ? 1.483 1.796 6.473 1 88.12 95 GLN A N 1
ATOM 778 C CA . GLN A 1 95 ? 1.939 0.739 7.371 1 88.12 95 GLN A CA 1
ATOM 779 C C . GLN A 1 95 ? 0.759 -0.002 7.992 1 88.12 95 GLN A C 1
ATOM 781 O O . GLN A 1 95 ? 0.751 -1.233 8.047 1 88.12 95 GLN A O 1
ATOM 786 N N . ARG A 1 96 ? -0.201 0.635 8.328 1 84.38 96 ARG A N 1
ATOM 787 C CA . ARG A 1 96 ? -1.331 0.017 9.008 1 84.38 96 ARG A CA 1
ATOM 788 C C . ARG A 1 96 ? -2.189 -0.784 8.039 1 84.38 96 ARG A C 1
ATOM 790 O O . ARG A 1 96 ? -2.586 -1.913 8.336 1 84.38 96 ARG A O 1
ATOM 797 N N . LEU A 1 97 ? -2.566 -0.136 6.977 1 85.88 97 LEU A N 1
ATOM 798 C CA . LEU A 1 97 ? -3.379 -0.822 5.98 1 85.88 97 LEU A CA 1
ATOM 799 C C . LEU A 1 97 ? -2.652 -2.047 5.434 1 85.88 97 LEU A C 1
ATOM 801 O O . LEU A 1 97 ? -3.273 -3.08 5.18 1 85.88 97 LEU A O 1
ATOM 805 N N . GLY A 1 98 ? -1.351 -1.859 5.297 1 87.75 98 GLY A N 1
ATOM 806 C CA . GLY A 1 98 ? -0.551 -2.973 4.809 1 87.75 98 GLY A CA 1
ATOM 807 C C . GLY A 1 98 ? -0.475 -4.125 5.789 1 87.75 98 GLY A C 1
ATOM 808 O O . GLY A 1 98 ? -0.493 -5.293 5.391 1 87.75 98 GLY A O 1
ATOM 809 N N . ALA A 1 99 ? -0.42 -3.879 7.047 1 82.69 99 ALA A N 1
ATOM 810 C CA . ALA A 1 99 ? -0.244 -4.891 8.086 1 82.69 99 ALA A CA 1
ATOM 811 C C . ALA A 1 99 ? -1.407 -5.879 8.094 1 82.69 99 ALA A C 1
ATOM 813 O O . ALA A 1 99 ? -1.231 -7.055 8.422 1 82.69 99 ALA A O 1
ATOM 814 N N . ASN A 1 100 ? -2.51 -5.488 7.602 1 77.69 100 ASN A N 1
ATOM 815 C CA . ASN A 1 100 ? -3.693 -6.336 7.688 1 77.69 100 ASN A CA 1
ATOM 816 C C . ASN A 1 100 ? -4.094 -6.883 6.32 1 77.69 100 ASN A C 1
ATOM 818 O O . ASN A 1 100 ? -5.145 -7.508 6.18 1 77.69 100 ASN A O 1
ATOM 822 N N . SER A 1 101 ? -3.287 -6.668 5.426 1 84.81 101 SER A N 1
ATOM 823 C CA . SER A 1 101 ? -3.678 -6.922 4.043 1 84.81 101 SER A CA 1
ATOM 824 C C . SER A 1 101 ? -4.051 -8.391 3.834 1 84.81 101 SER A C 1
ATOM 826 O O . SER A 1 101 ? -5.117 -8.695 3.301 1 84.81 101 SER A O 1
ATOM 828 N N . LEU A 1 102 ? -3.242 -9.312 4.359 1 83.31 102 LEU A N 1
ATOM 829 C CA . LEU A 1 102 ? -3.49 -10.734 4.137 1 83.31 102 LEU A CA 1
ATOM 830 C C . LEU A 1 102 ? -4.742 -11.188 4.875 1 83.31 102 LEU A C 1
ATOM 832 O O . LEU A 1 102 ? -5.602 -11.859 4.297 1 83.31 102 LEU A O 1
ATOM 836 N N . GLN A 1 103 ? -4.871 -10.797 6.035 1 82.62 103 GLN A N 1
ATOM 837 C CA . GLN A 1 103 ? -6.008 -11.211 6.848 1 82.62 103 GLN A CA 1
ATOM 838 C C . GLN A 1 103 ? -7.309 -10.625 6.309 1 82.62 103 GLN A C 1
ATOM 840 O O . GLN A 1 103 ? -8.328 -11.312 6.25 1 82.62 103 GLN A O 1
ATOM 845 N N . GLU A 1 104 ? -7.246 -9.461 5.945 1 84.19 104 GLU A N 1
ATOM 846 C CA . GLU A 1 104 ? -8.438 -8.781 5.445 1 84.19 104 GLU A CA 1
ATOM 847 C C . GLU A 1 104 ? -8.898 -9.383 4.117 1 84.19 104 GLU A C 1
ATOM 849 O O . GLU A 1 104 ? -10.102 -9.477 3.855 1 84.19 104 GLU A O 1
ATOM 854 N N . MET A 1 105 ? -7.953 -9.75 3.326 1 88.44 105 MET A N 1
ATOM 855 C CA . MET A 1 105 ? -8.289 -10.352 2.041 1 88.44 105 MET A CA 1
ATOM 856 C C . MET A 1 105 ? -9.227 -11.539 2.227 1 88.44 105 MET A C 1
ATOM 858 O O . MET A 1 105 ? -10.195 -11.695 1.476 1 88.44 105 MET A O 1
ATOM 862 N N . TYR A 1 106 ? -9.039 -12.336 3.232 1 87.25 106 TYR A N 1
ATOM 863 C CA . TYR A 1 106 ? -9.812 -13.555 3.432 1 87.25 106 TYR A CA 1
ATOM 864 C C . TYR A 1 106 ? -11.016 -13.297 4.328 1 87.25 106 TYR A C 1
ATOM 866 O O . TYR A 1 106 ? -12.086 -13.875 4.121 1 87.25 106 TYR A O 1
ATOM 874 N N . ARG A 1 107 ? -10.883 -12.406 5.234 1 84.5 107 ARG A N 1
ATOM 875 C CA . ARG A 1 107 ? -11.93 -12.172 6.227 1 84.5 107 ARG A CA 1
ATOM 876 C C . ARG A 1 107 ? -13.062 -11.328 5.645 1 84.5 107 ARG A C 1
ATOM 878 O O . ARG A 1 107 ? -14.234 -11.594 5.906 1 84.5 107 ARG A O 1
ATOM 885 N N . ASP A 1 108 ? -12.703 -10.305 4.945 1 86.31 108 ASP A N 1
ATOM 886 C CA . ASP A 1 108 ? -13.656 -9.344 4.402 1 86.31 108 ASP A CA 1
ATOM 887 C C . ASP A 1 108 ? -13.195 -8.82 3.043 1 86.31 108 ASP A C 1
ATOM 889 O O . ASP A 1 108 ? -12.742 -7.68 2.936 1 86.31 108 ASP A O 1
ATOM 893 N N . PRO A 1 109 ? -13.5 -9.609 2.018 1 85.56 109 PRO A N 1
ATOM 894 C CA . PRO A 1 109 ? -13.008 -9.266 0.685 1 85.56 109 PRO A CA 1
ATOM 895 C C . PRO A 1 109 ? -13.562 -7.934 0.179 1 85.56 109 PRO A C 1
ATOM 897 O O . PRO A 1 109 ? -12.891 -7.227 -0.578 1 85.56 109 PRO A O 1
ATOM 900 N N . VAL A 1 110 ? -14.742 -7.566 0.594 1 85.06 110 VAL A N 1
ATOM 901 C CA . VAL A 1 110 ? -15.352 -6.312 0.155 1 85.06 110 VAL A CA 1
ATOM 902 C C . VAL A 1 110 ? -14.57 -5.129 0.727 1 85.06 110 VAL A C 1
ATOM 904 O O . VAL A 1 110 ? -14.195 -4.215 -0.008 1 85.06 110 VAL A O 1
ATOM 907 N N . SER A 1 111 ? -14.297 -5.184 1.991 1 84.25 111 SER A N 1
ATOM 908 C CA . SER A 1 111 ? -13.508 -4.133 2.625 1 84.25 111 SER A CA 1
ATOM 909 C C . SER A 1 111 ? -12.078 -4.117 2.094 1 84.25 111 SER A C 1
ATOM 911 O O . SER A 1 111 ? -11.484 -3.051 1.943 1 84.25 111 SER A O 1
ATOM 913 N N . TYR A 1 112 ? -11.625 -5.32 1.866 1 90.38 112 TYR A N 1
ATOM 914 C CA . TYR A 1 112 ? -10.266 -5.41 1.346 1 90.38 112 TYR A CA 1
ATOM 915 C C . TYR A 1 112 ? -10.156 -4.723 -0.01 1 90.38 112 TYR A C 1
ATOM 917 O O . TYR A 1 112 ? -9.188 -4.012 -0.274 1 90.38 112 TYR A O 1
ATOM 925 N N . HIS A 1 113 ? -11.117 -4.992 -0.792 1 90.38 113 HIS A N 1
ATOM 926 C CA . HIS A 1 113 ? -11.156 -4.363 -2.107 1 90.38 113 HIS A CA 1
ATOM 927 C C . HIS A 1 113 ? -11.094 -2.844 -1.992 1 90.38 113 HIS A C 1
ATOM 929 O O . HIS A 1 113 ? -10.305 -2.195 -2.686 1 90.38 113 HIS A O 1
ATOM 935 N N . TYR A 1 114 ? -11.82 -2.275 -1.126 1 89.12 114 TYR A N 1
ATOM 936 C CA . TYR A 1 114 ? -11.797 -0.832 -0.915 1 89.12 114 TYR A CA 1
ATOM 937 C C . TYR A 1 114 ? -10.453 -0.385 -0.359 1 89.12 114 TYR A C 1
ATOM 939 O O . TYR A 1 114 ? -9.922 0.656 -0.754 1 89.12 114 TYR A O 1
ATOM 947 N N . GLN A 1 115 ? -9.984 -1.146 0.564 1 90.44 115 GLN A N 1
ATOM 948 C CA . GLN A 1 115 ? -8.734 -0.782 1.216 1 90.44 115 GLN A CA 1
ATOM 949 C C . GLN A 1 115 ? -7.582 -0.745 0.213 1 90.44 115 GLN A C 1
ATOM 951 O O . GLN A 1 115 ? -6.664 0.069 0.343 1 90.44 115 GLN A O 1
ATOM 956 N N . LEU A 1 116 ? -7.66 -1.571 -0.764 1 94 116 LEU A N 1
ATOM 957 C CA . LEU A 1 116 ? -6.664 -1.518 -1.827 1 94 116 LEU A CA 1
ATOM 958 C C . LEU A 1 116 ? -6.723 -0.182 -2.561 1 94 116 LEU A C 1
ATOM 960 O O . LEU A 1 116 ? -5.684 0.421 -2.846 1 94 116 LEU A O 1
ATOM 964 N N . HIS A 1 117 ? -7.898 0.302 -2.82 1 91.44 117 HIS A N 1
ATOM 965 C CA . HIS A 1 117 ? -8.039 1.613 -3.443 1 91.44 117 HIS A CA 1
ATOM 966 C C . HIS A 1 117 ? -7.484 2.713 -2.545 1 91.44 117 HIS A C 1
ATOM 968 O O . HIS A 1 117 ? -6.773 3.605 -3.016 1 91.44 117 HIS A O 1
ATOM 974 N N . GLU A 1 118 ? -7.852 2.582 -1.318 1 92.12 118 GLU A N 1
ATOM 975 C CA . GLU A 1 118 ? -7.359 3.568 -0.362 1 92.12 118 GLU A CA 1
ATOM 976 C C . GLU A 1 118 ? -5.836 3.549 -0.285 1 92.12 118 GLU A C 1
ATOM 978 O O . GLU A 1 118 ? -5.195 4.602 -0.261 1 92.12 118 GLU A O 1
ATOM 983 N N . LEU A 1 119 ? -5.297 2.373 -0.23 1 94.31 119 LEU A N 1
ATOM 984 C CA . LEU A 1 119 ? -3.844 2.232 -0.173 1 94.31 119 LEU A CA 1
ATOM 985 C C . LEU A 1 119 ? -3.189 2.857 -1.4 1 94.31 119 LEU A C 1
ATOM 987 O O . LEU A 1 119 ? -2.182 3.557 -1.283 1 94.31 119 LEU A O 1
ATOM 991 N N . ARG A 1 120 ? -3.705 2.596 -2.5 1 93.88 120 ARG A N 1
ATOM 992 C CA . ARG A 1 120 ? -3.193 3.164 -3.742 1 93.88 120 ARG A CA 1
ATOM 993 C C . ARG A 1 120 ? -3.219 4.688 -3.697 1 93.88 120 ARG A C 1
ATOM 995 O O . ARG A 1 120 ? -2.287 5.344 -4.164 1 93.88 120 ARG A O 1
ATOM 1002 N N . GLU A 1 121 ? -4.25 5.207 -3.205 1 93.5 121 GLU A N 1
ATOM 1003 C CA . GLU A 1 121 ? -4.395 6.656 -3.1 1 93.5 121 GLU A CA 1
ATOM 1004 C C . GLU A 1 121 ? -3.389 7.238 -2.109 1 93.5 121 GLU A C 1
ATOM 1006 O O . GLU A 1 121 ? -2.789 8.281 -2.367 1 93.5 121 GLU A O 1
ATOM 1011 N N . GLU A 1 122 ? -3.213 6.539 -0.987 1 95.56 122 GLU A N 1
ATOM 1012 C CA . GLU A 1 122 ? -2.225 6.992 -0.014 1 95.56 122 GLU A CA 1
ATOM 1013 C C . GLU A 1 122 ? -0.822 7.004 -0.616 1 95.56 122 GLU A C 1
ATOM 1015 O O . GLU A 1 122 ? -0.022 7.895 -0.322 1 95.56 122 GLU A O 1
ATOM 1020 N N . VAL A 1 123 ? -0.556 6.023 -1.321 1 95.62 123 VAL A N 1
ATOM 1021 C CA . VAL A 1 123 ? 0.74 5.965 -1.989 1 95.62 123 VAL A CA 1
ATOM 1022 C C . VAL A 1 123 ? 0.865 7.121 -2.977 1 95.62 123 VAL A C 1
ATOM 1024 O O . VAL A 1 123 ? 1.913 7.77 -3.055 1 95.62 123 VAL A O 1
ATOM 1027 N N . GLY A 1 124 ? -0.169 7.363 -3.756 1 94.5 124 GLY A N 1
ATOM 1028 C CA . GLY A 1 124 ? -0.183 8.5 -4.664 1 94.5 124 GLY A CA 1
ATOM 1029 C C . GLY A 1 124 ? 0.055 9.82 -3.965 1 94.5 124 GLY A C 1
ATOM 1030 O O . GLY A 1 124 ? 0.82 10.656 -4.453 1 94.5 124 GLY A O 1
ATOM 1031 N N . HIS A 1 125 ? -0.629 10 -2.869 1 96.94 125 HIS A N 1
ATOM 1032 C CA . HIS A 1 125 ? -0.424 11.211 -2.072 1 96.94 125 HIS A CA 1
ATOM 1033 C C . HIS A 1 125 ? 1.03 11.336 -1.631 1 96.94 125 HIS A C 1
ATOM 1035 O O . HIS A 1 125 ? 1.607 12.422 -1.687 1 96.94 125 HIS A O 1
ATOM 1041 N N . SER A 1 126 ? 1.553 10.25 -1.196 1 96.88 126 SER A N 1
ATOM 1042 C CA . SER A 1 126 ? 2.938 10.25 -0.733 1 96.88 126 SER A CA 1
ATOM 1043 C C . SER A 1 126 ? 3.891 10.688 -1.84 1 96.88 126 SER A C 1
ATOM 1045 O O . SER A 1 126 ? 4.766 11.523 -1.617 1 96.88 126 SER A O 1
ATOM 1047 N N . LEU A 1 127 ? 3.715 10.109 -3.016 1 95.31 127 LEU A N 1
ATOM 1048 C CA . LEU A 1 127 ? 4.562 10.461 -4.148 1 95.31 127 LEU A CA 1
ATOM 1049 C C . LEU A 1 127 ? 4.387 11.93 -4.527 1 95.31 127 LEU A C 1
ATOM 1051 O O . LEU A 1 127 ? 5.355 12.602 -4.879 1 95.31 127 LEU A O 1
ATOM 1055 N N . MET A 1 128 ? 3.184 12.414 -4.441 1 96.38 128 MET A N 1
ATOM 1056 C CA . MET A 1 128 ? 2.887 13.812 -4.723 1 96.38 128 MET A CA 1
ATOM 1057 C C . MET A 1 128 ? 3.592 14.727 -3.723 1 96.38 128 MET A C 1
ATOM 1059 O O . MET A 1 128 ? 4.215 15.719 -4.113 1 96.38 128 MET A O 1
ATOM 1063 N N . PHE A 1 129 ? 3.572 14.398 -2.469 1 97.56 129 PHE A N 1
ATOM 1064 C CA . PHE A 1 129 ? 4.215 15.195 -1.434 1 97.56 129 PHE A CA 1
ATOM 1065 C C . PHE A 1 129 ? 5.73 15.156 -1.578 1 97.56 129 PHE A C 1
ATOM 1067 O O . PHE A 1 129 ? 6.41 16.156 -1.362 1 97.56 129 PHE A O 1
ATOM 1074 N N . LEU A 1 130 ? 6.242 14.023 -1.923 1 95.44 130 LEU A N 1
ATOM 1075 C CA . LEU A 1 130 ? 7.676 13.906 -2.164 1 95.44 130 LEU A CA 1
ATOM 1076 C C . LEU A 1 130 ? 8.102 14.773 -3.344 1 95.44 130 LEU A C 1
ATOM 1078 O O . LEU A 1 130 ? 9.164 15.391 -3.312 1 95.44 130 LEU A O 1
ATOM 1082 N N . GLU A 1 131 ? 7.289 14.773 -4.352 1 94.88 131 GLU A N 1
ATOM 1083 C CA . GLU A 1 131 ? 7.582 15.602 -5.512 1 94.88 131 GLU A CA 1
ATOM 1084 C C . GLU A 1 131 ? 7.582 17.078 -5.141 1 94.88 131 GLU A C 1
ATOM 1086 O O . GLU A 1 131 ? 8.438 17.844 -5.598 1 94.88 131 GLU A O 1
ATOM 1091 N N . LEU A 1 132 ? 6.641 17.484 -4.352 1 97.19 132 LEU A N 1
ATOM 1092 C CA . LEU A 1 132 ? 6.629 18.859 -3.861 1 97.19 132 LEU A CA 1
ATOM 1093 C C . LEU A 1 132 ? 7.91 19.172 -3.1 1 97.19 132 LEU A C 1
ATOM 1095 O O . LEU A 1 132 ? 8.5 20.25 -3.281 1 97.19 132 LEU A O 1
ATOM 1099 N N . GLN A 1 133 ? 8.258 18.25 -2.225 1 95.12 133 GLN A N 1
ATOM 1100 C CA . GLN A 1 133 ? 9.484 18.422 -1.457 1 95.12 133 GLN A CA 1
ATOM 1101 C C . GLN A 1 133 ? 10.688 18.625 -2.377 1 95.12 133 GLN A C 1
ATOM 1103 O O . GLN A 1 133 ? 11.508 19.516 -2.148 1 95.12 133 GLN A O 1
ATOM 1108 N N . ARG A 1 134 ? 10.742 17.828 -3.352 1 93.06 134 ARG A N 1
ATOM 1109 C CA . ARG A 1 134 ? 11.844 17.906 -4.312 1 93.06 134 ARG A CA 1
ATOM 1110 C C . ARG A 1 134 ? 11.82 19.234 -5.062 1 93.06 134 ARG A C 1
ATOM 1112 O O . ARG A 1 134 ? 12.836 19.922 -5.141 1 93.06 134 ARG A O 1
ATOM 1119 N N . ARG A 1 135 ? 10.695 19.625 -5.574 1 93.75 135 ARG A N 1
ATOM 1120 C CA . ARG A 1 135 ? 10.555 20.812 -6.398 1 93.75 135 ARG A CA 1
ATOM 1121 C C . ARG A 1 135 ? 10.773 22.078 -5.574 1 93.75 135 ARG A C 1
ATOM 1123 O O . ARG A 1 135 ? 11.281 23.078 -6.086 1 93.75 135 ARG A O 1
ATOM 1130 N N . SER A 1 136 ? 10.43 22.016 -4.324 1 94.38 136 SER A N 1
ATOM 1131 C CA . SER A 1 136 ? 10.617 23.156 -3.441 1 94.38 136 SER A CA 1
ATOM 1132 C C . SER A 1 136 ? 12.07 23.281 -2.996 1 94.38 136 SER A C 1
ATOM 1134 O O . SER A 1 136 ? 12.461 24.297 -2.414 1 94.38 136 SER A O 1
ATOM 1136 N N . GLN A 1 137 ? 12.891 22.188 -3.271 1 92 137 GLN A N 1
ATOM 1137 C CA . GLN A 1 137 ? 14.305 22.141 -2.918 1 92 137 GLN A CA 1
ATOM 1138 C C . GLN A 1 137 ? 14.5 22.328 -1.416 1 92 137 GLN A C 1
ATOM 1140 O O . GLN A 1 137 ? 15.359 23.109 -0.992 1 92 137 GLN A O 1
ATOM 1145 N N . ARG A 1 138 ? 13.594 21.734 -0.728 1 89.69 138 ARG A N 1
ATOM 1146 C CA . ARG A 1 138 ? 13.688 21.75 0.729 1 89.69 138 ARG A CA 1
ATOM 1147 C C . ARG A 1 138 ? 13.945 20.359 1.283 1 89.69 138 ARG A C 1
ATOM 1149 O O . ARG A 1 138 ? 13.422 19.375 0.764 1 89.69 138 ARG A O 1
ATOM 1156 N N . SER A 1 139 ? 14.773 20.297 2.285 1 87 139 SER A N 1
ATOM 1157 C CA . SER A 1 139 ? 14.969 19.047 2.99 1 87 139 SER A CA 1
ATOM 1158 C C . SER A 1 139 ? 13.852 18.781 3.988 1 87 139 SER A C 1
ATOM 1160 O O . SER A 1 139 ? 13.07 19.688 4.309 1 87 139 SER A O 1
ATOM 1162 N N . PHE A 1 140 ? 13.828 17.547 4.426 1 90.06 140 PHE A N 1
ATOM 1163 C CA . PHE A 1 140 ? 12.891 17.219 5.492 1 90.06 140 PHE A CA 1
ATOM 1164 C C . PHE A 1 140 ? 13.141 18.078 6.719 1 90.06 140 PHE A C 1
ATOM 1166 O O . PHE A 1 140 ? 14.281 18.219 7.168 1 90.06 140 PHE A O 1
ATOM 1173 N N . MET A 1 141 ? 12.102 18.625 7.188 1 92.38 141 MET A N 1
ATOM 1174 C CA . MET A 1 141 ? 12.258 19.641 8.227 1 92.38 141 MET A CA 1
ATOM 1175 C C . MET A 1 141 ? 11.891 19.078 9.594 1 92.38 141 MET A C 1
ATOM 1177 O O . MET A 1 141 ? 12.172 19.688 10.625 1 92.38 141 MET A O 1
ATOM 1181 N N . THR A 1 142 ? 11.305 17.938 9.617 1 88.88 142 THR A N 1
ATOM 1182 C CA . THR A 1 142 ? 10.922 17.328 10.883 1 88.88 142 THR A CA 1
ATOM 1183 C C . THR A 1 142 ? 11.414 15.883 10.961 1 88.88 142 THR A C 1
ATOM 1185 O O . THR A 1 142 ? 10.875 14.992 10.297 1 88.88 142 THR A O 1
ATOM 1188 N N . PRO A 1 143 ? 12.336 15.656 11.805 1 84.62 143 PRO A N 1
ATOM 1189 C CA . PRO A 1 143 ? 12.82 14.289 11.961 1 84.62 143 PRO A CA 1
ATOM 1190 C C . PRO A 1 143 ? 11.82 13.391 12.695 1 84.62 143 PRO A C 1
ATOM 1192 O O . PRO A 1 143 ? 10.93 13.883 13.383 1 84.62 143 PRO A O 1
ATOM 1195 N N . LEU A 1 144 ? 11.992 12.133 12.555 1 83.25 144 LEU A N 1
ATOM 1196 C CA . LEU A 1 144 ? 11.102 11.141 13.148 1 83.25 144 LEU A CA 1
ATOM 1197 C C . LEU A 1 144 ? 11.047 11.297 14.664 1 83.25 144 LEU A C 1
ATOM 1199 O O . LEU A 1 144 ? 10 11.102 15.273 1 83.25 144 LEU A O 1
ATOM 1203 N N . SER A 1 145 ? 12.133 11.609 15.234 1 81.94 145 SER A N 1
ATOM 1204 C CA . SER A 1 145 ? 12.219 11.727 16.688 1 81.94 145 SER A CA 1
ATOM 1205 C C . SER A 1 145 ? 11.336 12.852 17.203 1 81.94 145 SER A C 1
ATOM 1207 O O . SER A 1 145 ? 11.008 12.891 18.391 1 81.94 145 SER A O 1
ATOM 1209 N N . GLN A 1 146 ? 10.922 13.75 16.344 1 84.31 146 GLN A N 1
ATOM 1210 C CA . GLN A 1 146 ? 10.086 14.875 16.75 1 84.31 146 GLN A CA 1
ATOM 1211 C C . GLN A 1 146 ? 8.617 14.625 16.406 1 84.31 146 GLN A C 1
ATOM 1213 O O . GLN A 1 146 ? 7.766 15.484 16.641 1 84.31 146 GLN A O 1
ATOM 1218 N N . ARG A 1 147 ? 8.398 13.461 15.875 1 86.62 147 ARG A N 1
ATOM 1219 C CA . ARG A 1 147 ? 7.008 13.078 15.641 1 86.62 147 ARG A CA 1
ATOM 1220 C C . ARG A 1 147 ? 6.414 12.398 16.859 1 86.62 147 ARG A C 1
ATOM 1222 O O . ARG A 1 147 ? 7.137 11.789 17.656 1 86.62 147 ARG A O 1
ATOM 1229 N N . PRO A 1 148 ? 5.129 12.516 17 1 83.19 148 PRO A N 1
ATOM 1230 C CA . PRO A 1 148 ? 4.5 11.984 18.203 1 83.19 148 PRO A CA 1
ATOM 1231 C C . PRO A 1 148 ? 4.672 10.469 18.344 1 83.19 148 PRO A C 1
ATOM 1233 O O . PRO A 1 148 ? 4.184 9.711 17.5 1 83.19 148 PRO A O 1
ATOM 1236 N N . PRO A 1 149 ? 5.207 10.094 19.406 1 79.81 149 PRO A N 1
ATOM 1237 C CA . PRO A 1 149 ? 5.473 8.664 19.562 1 79.81 149 PRO A CA 1
ATOM 1238 C C . PRO A 1 149 ? 4.203 7.844 19.781 1 79.81 149 PRO A C 1
ATOM 1240 O O . PRO A 1 149 ? 4.113 6.699 19.328 1 79.81 149 PRO A O 1
ATOM 1243 N N . LEU A 1 150 ? 3.295 8.453 20.5 1 78.75 150 LEU A N 1
ATOM 1244 C CA . LEU A 1 150 ? 2.088 7.684 20.766 1 78.75 150 LEU A CA 1
ATOM 1245 C C . LEU A 1 150 ? 1.285 7.453 19.5 1 78.75 150 LEU A C 1
ATOM 1247 O O . LEU A 1 150 ? 0.697 6.387 19.312 1 78.75 150 LEU A O 1
ATOM 1251 N N . ALA A 1 151 ? 1.275 8.414 18.703 1 73.94 151 ALA A N 1
ATOM 1252 C CA . ALA A 1 151 ? 0.583 8.242 17.422 1 73.94 151 ALA A CA 1
ATOM 1253 C C . ALA A 1 151 ? 1.216 7.125 16.609 1 73.94 151 ALA A C 1
ATOM 1255 O O . ALA A 1 151 ? 0.51 6.293 16.031 1 73.94 151 ALA A O 1
ATOM 1256 N N . ARG A 1 152 ? 2.471 7.117 16.703 1 76.56 152 ARG A N 1
ATOM 1257 C CA . ARG A 1 152 ? 3.209 6.082 15.992 1 76.56 152 ARG A CA 1
ATOM 1258 C C . ARG A 1 152 ? 2.928 4.703 16.578 1 76.56 152 ARG A C 1
ATOM 1260 O O . ARG A 1 152 ? 2.754 3.732 15.844 1 76.56 152 ARG A O 1
ATOM 1267 N N . LEU A 1 153 ? 2.928 4.707 17.875 1 74.81 153 LEU A N 1
ATOM 1268 C CA . LEU A 1 153 ? 2.686 3.447 18.562 1 74.81 153 LEU A CA 1
ATOM 1269 C C . LEU A 1 153 ? 1.266 2.951 18.312 1 74.81 153 LEU A C 1
ATOM 1271 O O . LEU A 1 153 ? 1.052 1.757 18.094 1 74.81 153 LEU A O 1
ATOM 1275 N N . PHE A 1 154 ? 0.42 3.844 18.391 1 69.44 154 PHE A N 1
ATOM 1276 C CA . PHE A 1 154 ? -0.979 3.48 18.203 1 69.44 154 PHE A CA 1
ATOM 1277 C C . PHE A 1 154 ? -1.219 2.957 16.797 1 69.44 154 PHE A C 1
ATOM 1279 O O . PHE A 1 154 ? -1.868 1.926 16.609 1 69.44 154 PHE A O 1
ATOM 1286 N N . ALA A 1 155 ? -0.67 3.611 15.914 1 64.5 155 ALA A N 1
ATOM 1287 C CA . ALA A 1 155 ? -0.829 3.195 14.523 1 64.5 155 ALA A CA 1
ATOM 1288 C C . ALA A 1 155 ? -0.221 1.815 14.289 1 64.5 155 ALA A C 1
ATOM 1290 O O . ALA A 1 155 ? -0.754 1.018 13.516 1 64.5 155 ALA A O 1
ATOM 1291 N N . ARG A 1 156 ? 0.766 1.553 15.086 1 65.31 156 ARG A N 1
ATOM 1292 C CA . ARG A 1 156 ? 1.5 0.307 14.891 1 65.31 156 ARG A CA 1
ATOM 1293 C C . ARG A 1 156 ? 0.815 -0.85 15.609 1 65.31 156 ARG A C 1
ATOM 1295 O O . ARG A 1 156 ? 0.782 -1.973 15.102 1 65.31 156 ARG A O 1
ATOM 1302 N N . TYR A 1 157 ? 0.241 -0.518 16.734 1 66.06 157 TYR A N 1
ATOM 1303 C CA . TYR A 1 157 ? -0.091 -1.659 17.594 1 66.06 157 TYR A CA 1
ATOM 1304 C C . TYR A 1 157 ? -1.594 -1.738 17.828 1 66.06 157 TYR A C 1
ATOM 1306 O O . TYR A 1 157 ? -2.094 -2.74 18.344 1 66.06 157 TYR A O 1
ATOM 1314 N N . ALA A 1 158 ? -2.18 -0.71 17.594 1 64.44 158 ALA A N 1
ATOM 1315 C CA . ALA A 1 158 ? -3.611 -0.808 17.859 1 64.44 158 ALA A CA 1
ATOM 1316 C C . ALA A 1 158 ? -4.25 -1.907 17.016 1 64.44 158 ALA A C 1
ATOM 1318 O O . ALA A 1 158 ? -3.936 -2.055 15.828 1 64.44 158 ALA A O 1
ATOM 1319 N N . PRO A 1 159 ? -4.938 -2.832 17.812 1 60.5 159 PRO A N 1
ATOM 1320 C CA . PRO A 1 159 ? -5.566 -3.908 17.047 1 60.5 159 PRO A CA 1
ATOM 1321 C C . PRO A 1 159 ? -6.324 -3.393 15.82 1 60.5 159 PRO A C 1
ATOM 1323 O O . PRO A 1 159 ? -7.09 -2.43 15.922 1 60.5 159 PRO A O 1
ATOM 1326 N N . GLU A 1 160 ? -5.91 -4.09 14.773 1 60 160 GLU A N 1
ATOM 1327 C CA . GLU A 1 160 ? -6.484 -3.738 13.477 1 60 160 GLU A CA 1
ATOM 1328 C C . GLU A 1 160 ? -8 -3.885 13.492 1 60 160 GLU A C 1
ATOM 1330 O O . GLU A 1 160 ? -8.531 -4.867 14.016 1 60 160 GLU A O 1
ATOM 1335 N N . GLY A 1 161 ? -8.586 -2.875 13.289 1 64.69 161 GLY A N 1
ATOM 1336 C CA . GLY A 1 161 ? -10.031 -2.986 13.203 1 64.69 161 GLY A CA 1
ATOM 1337 C C . GLY A 1 161 ? -10.75 -2.408 14.406 1 64.69 161 GLY A C 1
ATOM 1338 O O . GLY A 1 161 ? -11.977 -2.328 14.422 1 64.69 161 GLY A O 1
ATOM 1339 N N . SER A 1 162 ? -9.914 -2.09 15.273 1 76 162 SER A N 1
ATOM 1340 C CA . SER A 1 162 ? -10.586 -1.534 16.438 1 76 162 SER A CA 1
ATOM 1341 C C . SER A 1 162 ? -11.117 -0.134 16.156 1 76 162 SER A C 1
ATOM 1343 O O . SER A 1 162 ? -10.641 0.548 15.258 1 76 162 SER A O 1
ATOM 1345 N N . ALA A 1 163 ? -12.102 0.203 16.859 1 77.69 163 ALA A N 1
ATOM 1346 C CA . ALA A 1 163 ? -12.664 1.548 16.75 1 77.69 163 ALA A CA 1
ATOM 1347 C C . ALA A 1 163 ? -11.609 2.605 17.078 1 77.69 163 ALA A C 1
ATOM 1349 O O . ALA A 1 163 ? -11.578 3.67 16.453 1 77.69 163 ALA A O 1
ATOM 1350 N N . ALA A 1 164 ? -10.766 2.275 17.953 1 78.31 164 ALA A N 1
ATOM 1351 C CA . ALA A 1 164 ? -9.734 3.23 18.359 1 78.31 164 ALA A CA 1
ATOM 1352 C C . ALA A 1 164 ? -8.75 3.486 17.219 1 78.31 164 ALA A C 1
ATOM 1354 O O . ALA A 1 164 ? -8.289 4.617 17.031 1 78.31 164 ALA A O 1
ATOM 1355 N N . PHE A 1 165 ? -8.508 2.541 16.594 1 79.25 165 PHE A N 1
ATOM 1356 C CA . PHE A 1 165 ? -7.609 2.678 15.445 1 79.25 165 PHE A CA 1
ATOM 1357 C C . PHE A 1 165 ? -8.219 3.598 14.391 1 79.25 165 PHE A C 1
ATOM 1359 O O . PHE A 1 165 ? -7.57 4.547 13.945 1 79.25 165 PHE A O 1
ATOM 1366 N N . TRP A 1 166 ? -9.414 3.293 14.078 1 83.75 166 TRP A N 1
ATOM 1367 C CA . TRP A 1 166 ? -10.07 4.062 13.023 1 83.75 166 TRP A CA 1
ATOM 1368 C C . TRP A 1 166 ? -10.359 5.484 13.484 1 83.75 166 TRP A C 1
ATOM 1370 O O . TRP A 1 166 ? -10.383 6.414 12.672 1 83.75 166 TRP A O 1
ATOM 1380 N N . ALA A 1 167 ? -10.492 5.645 14.758 1 86.06 167 ALA A N 1
ATOM 1381 C CA . ALA A 1 167 ? -10.633 6.992 15.305 1 86.06 167 ALA A CA 1
ATOM 1382 C C . ALA A 1 167 ? -9.367 7.812 15.086 1 86.06 167 ALA A C 1
ATOM 1384 O O . ALA A 1 167 ? -9.438 8.984 14.727 1 86.06 167 ALA A O 1
ATOM 1385 N N . THR A 1 168 ? -8.273 7.145 15.289 1 85.25 168 THR A N 1
ATOM 1386 C CA . THR A 1 168 ? -7 7.824 15.086 1 85.25 168 THR A CA 1
ATOM 1387 C C . THR A 1 168 ? -6.805 8.18 13.617 1 85.25 168 THR A C 1
ATOM 1389 O O . THR A 1 168 ? -6.355 9.281 13.289 1 85.25 168 THR A O 1
ATOM 1392 N N . ILE A 1 169 ? -7.176 7.285 12.797 1 84.56 169 ILE A N 1
ATOM 1393 C CA . ILE A 1 169 ? -7.09 7.527 11.359 1 84.56 169 ILE A CA 1
ATOM 1394 C C . ILE A 1 169 ? -7.988 8.703 10.984 1 84.56 169 ILE A C 1
ATOM 1396 O O . ILE A 1 169 ? -7.582 9.578 10.219 1 84.56 169 ILE A O 1
ATOM 1400 N N . LEU A 1 170 ? -9.18 8.727 11.555 1 90 170 LEU A N 1
ATOM 1401 C CA . LEU A 1 170 ? -10.141 9.781 11.242 1 90 170 LEU A CA 1
ATOM 1402 C C . LEU A 1 170 ? -9.594 11.148 11.648 1 90 170 LEU A C 1
ATOM 1404 O O . LEU A 1 170 ? -9.719 12.117 10.898 1 90 170 LEU A O 1
ATOM 1408 N N . ILE A 1 171 ? -8.977 11.188 12.789 1 90.56 171 ILE A N 1
ATOM 1409 C CA . ILE A 1 171 ? -8.398 12.438 13.266 1 90.56 171 ILE A CA 1
ATOM 1410 C C . ILE A 1 171 ? -7.285 12.891 12.32 1 90.56 171 ILE A C 1
ATOM 1412 O O . ILE A 1 171 ? -7.254 14.047 11.898 1 90.56 171 ILE A O 1
ATOM 1416 N N . GLY A 1 172 ? -6.434 11.984 11.977 1 91 172 GLY A N 1
ATOM 1417 C CA . GLY A 1 172 ? -5.301 12.273 11.109 1 91 172 GLY A CA 1
ATOM 1418 C C . GLY A 1 172 ? -5.715 12.711 9.719 1 91 172 GLY A C 1
ATOM 1419 O O . GLY A 1 172 ? -4.992 13.461 9.055 1 91 172 GLY A O 1
ATOM 1420 N N . GLU A 1 173 ? -6.879 12.32 9.344 1 93.12 173 GLU A N 1
ATOM 1421 C CA . GLU A 1 173 ? -7.355 12.648 8.008 1 93.12 173 GLU A CA 1
ATOM 1422 C C . GLU A 1 173 ? -8.227 13.898 8.023 1 93.12 173 GLU A C 1
ATOM 1424 O O . GLU A 1 173 ? -8.125 14.75 7.133 1 93.12 173 GLU A O 1
ATOM 1429 N N . ASN A 1 174 ? -9.039 14.047 9.016 1 95.19 174 ASN A N 1
ATOM 1430 C CA . ASN A 1 174 ? -10.047 15.102 9.039 1 95.19 174 ASN A CA 1
ATOM 1431 C C . ASN A 1 174 ? -9.414 16.469 9.328 1 95.19 174 ASN A C 1
ATOM 1433 O O . ASN A 1 174 ? -9.797 17.469 8.727 1 95.19 174 ASN A O 1
ATOM 1437 N N . VAL A 1 175 ? -8.516 16.469 10.234 1 96.31 175 VAL A N 1
ATOM 1438 C CA . VAL A 1 175 ? -7.938 17.75 10.648 1 96.31 175 VAL A CA 1
ATOM 1439 C C . VAL A 1 175 ? -7.184 18.375 9.477 1 96.31 175 VAL A C 1
ATOM 1441 O O . VAL A 1 175 ? -7.453 19.531 9.102 1 96.31 175 VAL A O 1
ATOM 1444 N N . PRO A 1 176 ? -6.266 17.641 8.875 1 96.75 176 PRO A N 1
ATOM 1445 C CA . PRO A 1 176 ? -5.617 18.234 7.703 1 96.75 176 PRO A CA 1
ATOM 1446 C C . PRO A 1 176 ? -6.609 18.578 6.594 1 96.75 176 PRO A C 1
ATOM 1448 O O . PRO A 1 176 ? -6.402 19.531 5.852 1 96.75 176 PRO A O 1
ATOM 1451 N N . ASP A 1 177 ? -7.648 17.812 6.48 1 96.94 177 ASP A N 1
ATOM 1452 C CA . ASP A 1 177 ? -8.656 18.094 5.457 1 96.94 177 ASP A CA 1
ATOM 1453 C C . ASP A 1 177 ? -9.32 19.453 5.695 1 96.94 177 ASP A C 1
ATOM 1455 O O . ASP A 1 177 ? -9.641 20.172 4.742 1 96.94 177 ASP A O 1
ATOM 1459 N N . ARG A 1 178 ? -9.578 19.812 6.93 1 97.25 178 ARG A N 1
ATOM 1460 C CA . ARG A 1 178 ? -10.141 21.125 7.258 1 97.25 178 ARG A CA 1
ATOM 1461 C C . ARG A 1 178 ? -9.211 22.25 6.824 1 97.25 178 ARG A C 1
ATOM 1463 O O . ARG A 1 178 ? -9.656 23.266 6.289 1 97.25 178 ARG A O 1
ATOM 1470 N N . VAL A 1 179 ? -7.98 22.031 7.059 1 98.06 179 VAL A N 1
ATOM 1471 C CA . VAL A 1 179 ? -6.984 23.016 6.645 1 98.06 179 VAL A CA 1
ATOM 1472 C C . VAL A 1 179 ? -6.961 23.109 5.121 1 98.06 179 VAL A C 1
ATOM 1474 O O . VAL A 1 179 ? -6.945 24.219 4.566 1 98.06 179 VAL A O 1
ATOM 1477 N N . ASN A 1 180 ? -7 21.969 4.484 1 98.25 180 ASN A N 1
ATOM 1478 C CA . ASN A 1 180 ? -7.016 21.938 3.027 1 98.25 180 ASN A CA 1
ATOM 1479 C C . ASN A 1 180 ? -8.203 22.703 2.461 1 98.25 180 ASN A C 1
ATOM 1481 O O . ASN A 1 180 ? -8.086 23.375 1.435 1 98.25 180 ASN A O 1
ATOM 1485 N N . ARG A 1 181 ? -9.289 22.625 3.096 1 97.25 181 ARG A N 1
ATOM 1486 C CA . ARG A 1 181 ? -10.484 23.312 2.633 1 97.25 181 ARG A CA 1
ATOM 1487 C C . ARG A 1 181 ? -10.297 24.828 2.711 1 97.25 181 ARG A C 1
ATOM 1489 O O . ARG A 1 181 ? -10.75 25.562 1.827 1 97.25 181 ARG A O 1
ATOM 1496 N N . ILE A 1 182 ? -9.672 25.281 3.723 1 97.94 182 ILE A N 1
ATOM 1497 C CA . ILE A 1 182 ? -9.375 26.703 3.848 1 97.94 182 ILE A CA 1
ATOM 1498 C C . ILE A 1 182 ? -8.414 27.125 2.744 1 97.94 182 ILE A C 1
ATOM 1500 O O . ILE A 1 182 ? -8.625 28.141 2.084 1 97.94 182 ILE A O 1
ATOM 1504 N N . ILE A 1 183 ? -7.379 26.359 2.529 1 98.56 183 ILE A N 1
ATOM 1505 C CA . ILE A 1 183 ? -6.414 26.656 1.479 1 98.56 183 ILE A CA 1
ATOM 1506 C C . ILE A 1 183 ? -7.125 26.734 0.132 1 98.56 183 ILE A C 1
ATOM 1508 O O . ILE A 1 183 ? -6.969 27.719 -0.601 1 98.56 183 ILE A O 1
ATOM 1512 N N . PHE A 1 184 ? -7.918 25.75 -0.141 1 98 184 PHE A N 1
ATOM 1513 C CA . PHE A 1 184 ? -8.547 25.609 -1.45 1 98 184 PHE A CA 1
ATOM 1514 C C . PHE A 1 184 ? -9.531 26.75 -1.696 1 98 184 PHE A C 1
ATOM 1516 O O . PHE A 1 184 ? -9.82 27.078 -2.846 1 98 184 PHE A O 1
ATOM 1523 N N . ALA A 1 185 ? -10.102 27.328 -0.68 1 97.75 185 ALA A N 1
ATOM 1524 C CA . ALA A 1 185 ? -11.039 28.438 -0.812 1 97.75 185 ALA A CA 1
ATOM 1525 C C . ALA A 1 185 ? -10.344 29.688 -1.354 1 97.75 185 ALA A C 1
ATOM 1527 O O . ALA A 1 185 ? -10.992 30.594 -1.872 1 97.75 185 ALA A O 1
ATOM 1528 N N . HIS A 1 186 ? -9.047 29.781 -1.241 1 97.94 186 HIS A N 1
ATOM 1529 C CA . HIS A 1 186 ? -8.266 30.906 -1.724 1 97.94 186 HIS A CA 1
ATOM 1530 C C . HIS A 1 186 ? -7.758 30.672 -3.141 1 97.94 186 HIS A C 1
ATOM 1532 O O . HIS A 1 186 ? -6.566 30.406 -3.344 1 97.94 186 HIS A O 1
ATOM 1538 N N . LYS A 1 187 ? -8.586 30.969 -4.098 1 97.06 187 LYS A N 1
ATOM 1539 C CA . LYS A 1 187 ? -8.391 30.562 -5.488 1 97.06 187 LYS A CA 1
ATOM 1540 C C . LYS A 1 187 ? -7.277 31.391 -6.141 1 97.06 187 LYS A C 1
ATOM 1542 O O . LYS A 1 187 ? -6.863 31.094 -7.266 1 97.06 187 LYS A O 1
ATOM 1547 N N . GLU A 1 188 ? -6.711 32.344 -5.359 1 96.19 188 GLU A N 1
ATOM 1548 C CA . GLU A 1 188 ? -5.629 33.188 -5.879 1 96.19 188 GLU A CA 1
ATOM 1549 C C . GLU A 1 188 ? -4.273 32.5 -5.688 1 96.19 188 GLU A C 1
ATOM 1551 O O . GLU A 1 188 ? -3.27 32.938 -6.258 1 96.19 188 GLU A O 1
ATOM 1556 N N . LEU A 1 189 ? -4.199 31.438 -4.969 1 98.06 189 LEU A N 1
ATOM 1557 C CA . LEU A 1 189 ? -2.953 30.719 -4.734 1 98.06 189 LEU A CA 1
ATOM 1558 C C . LEU A 1 189 ? -2.475 30.031 -6.012 1 98.06 189 LEU A C 1
ATOM 1560 O O . LEU A 1 189 ? -3.248 29.859 -6.957 1 98.06 189 LEU A O 1
ATOM 1564 N N . PRO A 1 190 ? -1.201 29.656 -6.035 1 98.06 190 PRO A N 1
ATOM 1565 C CA . PRO A 1 190 ? -0.677 28.969 -7.223 1 98.06 190 PRO A CA 1
ATOM 1566 C C . PRO A 1 190 ? -1.471 27.719 -7.578 1 98.06 190 PRO A C 1
ATOM 1568 O O . PRO A 1 190 ? -1.892 26.969 -6.691 1 98.06 190 PRO A O 1
ATOM 1571 N N . ALA A 1 191 ? -1.614 27.406 -8.852 1 98.06 191 ALA A N 1
ATOM 1572 C CA . ALA A 1 191 ? -2.404 26.281 -9.344 1 98.06 191 ALA A CA 1
ATOM 1573 C C . ALA A 1 191 ? -1.904 24.953 -8.766 1 98.06 191 ALA A C 1
ATOM 1575 O O . ALA A 1 191 ? -2.695 24.047 -8.492 1 98.06 191 ALA A O 1
ATOM 1576 N N . ALA A 1 192 ? -0.612 24.828 -8.625 1 98.25 192 ALA A N 1
ATOM 1577 C CA . ALA A 1 192 ? -0.05 23.609 -8.062 1 98.25 192 ALA A CA 1
ATOM 1578 C C . ALA A 1 192 ? -0.532 23.391 -6.629 1 98.25 192 ALA A C 1
ATOM 1580 O O . ALA A 1 192 ? -0.906 22.281 -6.25 1 98.25 192 ALA A O 1
ATOM 1581 N N . VAL A 1 193 ? -0.544 24.484 -5.867 1 98.38 193 VAL A N 1
ATOM 1582 C CA . VAL A 1 193 ? -1 24.422 -4.484 1 98.38 193 VAL A CA 1
ATOM 1583 C C . VAL A 1 193 ? -2.471 24.016 -4.441 1 98.38 193 VAL A C 1
ATOM 1585 O O . VAL A 1 193 ? -2.852 23.109 -3.693 1 98.38 193 VAL A O 1
ATOM 1588 N N . LEU A 1 194 ? -3.225 24.625 -5.277 1 98.25 194 LEU A N 1
ATOM 1589 C CA . LEU A 1 194 ? -4.656 24.359 -5.316 1 98.25 194 LEU A CA 1
ATOM 1590 C C . LEU A 1 194 ? -4.926 22.938 -5.785 1 98.25 194 LEU A C 1
ATOM 1592 O O . LEU A 1 194 ? -5.809 22.25 -5.254 1 98.25 194 LEU A O 1
ATOM 1596 N N . THR A 1 195 ? -4.172 22.438 -6.727 1 98.06 195 THR A N 1
ATOM 1597 C CA . THR A 1 195 ? -4.371 21.094 -7.238 1 98.06 195 THR A CA 1
ATOM 1598 C C . THR A 1 195 ? -3.959 20.047 -6.199 1 98.06 195 THR A C 1
ATOM 1600 O O . THR A 1 195 ? -4.668 19.062 -5.984 1 98.06 195 THR A O 1
ATOM 1603 N N . ILE A 1 196 ? -2.805 20.25 -5.547 1 98.12 196 ILE A N 1
ATOM 1604 C CA . ILE A 1 196 ? -2.363 19.344 -4.484 1 98.12 196 ILE A CA 1
ATOM 1605 C C . ILE A 1 196 ? -3.455 19.234 -3.424 1 98.12 196 ILE A C 1
ATOM 1607 O O . ILE A 1 196 ? -3.826 18.125 -3.027 1 98.12 196 ILE A O 1
ATOM 1611 N N . THR A 1 197 ? -3.979 20.359 -3.049 1 97.88 197 THR A N 1
ATOM 1612 C CA . THR A 1 197 ? -5.004 20.438 -2.014 1 97.88 197 THR A CA 1
ATOM 1613 C C . THR A 1 197 ? -6.297 19.766 -2.49 1 97.88 197 THR A C 1
ATOM 1615 O O . THR A 1 197 ? -6.895 18.969 -1.768 1 97.88 197 THR A O 1
ATOM 1618 N N . HIS A 1 198 ? -6.645 20.016 -3.66 1 96.88 198 HIS A N 1
ATOM 1619 C CA . HIS A 1 198 ? -7.906 19.531 -4.207 1 96.88 198 HIS A CA 1
ATOM 1620 C C . HIS A 1 198 ? -7.871 18.016 -4.391 1 96.88 198 HIS A C 1
ATOM 1622 O O . HIS A 1 198 ? -8.82 17.312 -4.027 1 96.88 198 HIS A O 1
ATOM 1628 N N . VAL A 1 199 ? -6.832 17.5 -4.992 1 95.19 199 VAL A N 1
ATOM 1629 C CA . VAL A 1 199 ? -6.691 16.078 -5.207 1 95.19 199 VAL A CA 1
ATOM 1630 C C . VAL A 1 199 ? -6.754 15.344 -3.867 1 95.19 199 VAL A C 1
ATOM 1632 O O . VAL A 1 199 ? -7.449 14.328 -3.734 1 95.19 199 VAL A O 1
ATOM 1635 N N . HIS A 1 200 ? -6.062 15.859 -2.904 1 96.81 200 HIS A N 1
ATOM 1636 C CA . HIS A 1 200 ? -6.059 15.234 -1.585 1 96.81 200 HIS A CA 1
ATOM 1637 C C . HIS A 1 200 ? -7.449 15.266 -0.958 1 96.81 200 HIS A C 1
ATOM 1639 O O . HIS A 1 200 ? -7.949 14.234 -0.506 1 96.81 200 HIS A O 1
ATOM 1645 N N . MET A 1 201 ? -8.109 16.406 -1.017 1 95.25 201 MET A N 1
ATOM 1646 C CA . MET A 1 201 ? -9.43 16.578 -0.421 1 95.25 201 MET A CA 1
ATOM 1647 C C . MET A 1 201 ? -10.422 15.594 -1.028 1 95.25 201 MET A C 1
ATOM 1649 O O . MET A 1 201 ? -11.188 14.945 -0.305 1 95.25 201 MET A O 1
ATOM 1653 N N . ARG A 1 202 ? -10.414 15.461 -2.283 1 91.62 202 ARG A N 1
ATOM 1654 C CA . ARG A 1 202 ? -11.367 14.625 -2.994 1 91.62 202 ARG A CA 1
ATOM 1655 C C . ARG A 1 202 ? -11.242 13.164 -2.57 1 91.62 202 ARG A C 1
ATOM 1657 O O . ARG A 1 202 ? -12.242 12.508 -2.277 1 91.62 202 ARG A O 1
ATOM 1664 N N . GLU A 1 203 ? -10.094 12.719 -2.492 1 92.06 203 GLU A N 1
ATOM 1665 C CA . GLU A 1 203 ? -9.859 11.32 -2.174 1 92.06 203 GLU A CA 1
ATOM 1666 C C . GLU A 1 203 ? -10.016 11.055 -0.677 1 92.06 203 GLU A C 1
ATOM 1668 O O . GLU A 1 203 ? -10.516 10.008 -0.273 1 92.06 203 GLU A O 1
ATOM 1673 N N . GLU A 1 204 ? -9.656 12.039 0.117 1 93 204 GLU A N 1
ATOM 1674 C CA . GLU A 1 204 ? -9.773 11.891 1.564 1 93 204 GLU A CA 1
ATOM 1675 C C . GLU A 1 204 ? -11.234 11.82 2.002 1 93 204 GLU A C 1
ATOM 1677 O O . GLU A 1 204 ? -11.547 11.211 3.023 1 93 204 GLU A O 1
ATOM 1682 N N . ALA A 1 205 ? -12.078 12.43 1.261 1 91.25 205 ALA A N 1
ATOM 1683 C CA . ALA A 1 205 ? -13.5 12.383 1.588 1 91.25 205 ALA A CA 1
ATOM 1684 C C . ALA A 1 205 ? -14 10.945 1.661 1 91.25 205 ALA A C 1
ATOM 1686 O O . ALA A 1 205 ? -14.758 10.594 2.564 1 91.25 205 ALA A O 1
ATOM 1687 N N . ARG A 1 206 ? -13.531 10.109 0.789 1 89.88 206 ARG A N 1
ATOM 1688 C CA . ARG A 1 206 ? -13.938 8.711 0.767 1 89.88 206 ARG A CA 1
ATOM 1689 C C . ARG A 1 206 ? -13.305 7.941 1.926 1 89.88 206 ARG A C 1
ATOM 1691 O O . ARG A 1 206 ? -13.945 7.066 2.514 1 89.88 206 ARG A O 1
ATOM 1698 N N . HIS A 1 207 ? -12.055 8.258 2.244 1 92.44 207 HIS A N 1
ATOM 1699 C CA . HIS A 1 207 ? -11.375 7.633 3.375 1 92.44 207 HIS A CA 1
ATOM 1700 C C . HIS A 1 207 ? -12.117 7.91 4.68 1 92.44 207 HIS A C 1
ATOM 1702 O O . HIS A 1 207 ? -12.336 6.996 5.477 1 92.44 207 HIS A O 1
ATOM 1708 N N . MET A 1 208 ? -12.508 9.164 4.816 1 92.75 208 MET A N 1
ATOM 1709 C CA . MET A 1 208 ? -13.18 9.562 6.047 1 92.75 208 MET A CA 1
ATOM 1710 C C . MET A 1 208 ? -14.555 8.914 6.148 1 92.75 208 MET A C 1
ATOM 1712 O O . MET A 1 208 ? -14.984 8.516 7.234 1 92.75 208 MET A O 1
ATOM 1716 N N . ALA A 1 209 ? -15.25 8.812 4.996 1 89.31 209 ALA A N 1
ATOM 1717 C CA . ALA A 1 209 ? -16.547 8.141 4.992 1 89.31 209 ALA A CA 1
ATOM 1718 C C . ALA A 1 209 ? -16.406 6.68 5.426 1 89.31 209 ALA A C 1
ATOM 1720 O O . ALA A 1 209 ? -17.188 6.191 6.238 1 89.31 209 ALA A O 1
ATOM 1721 N N . PHE A 1 210 ? -15.453 5.969 4.938 1 87.94 210 PHE A N 1
ATOM 1722 C CA . PHE A 1 210 ? -15.203 4.582 5.32 1 87.94 210 PHE A CA 1
ATOM 1723 C C . PHE A 1 210 ? -14.844 4.484 6.797 1 87.94 210 PHE A C 1
ATOM 1725 O O . PHE A 1 210 ? -15.344 3.604 7.504 1 87.94 210 PHE A O 1
ATOM 1732 N N . ALA A 1 211 ? -13.953 5.375 7.219 1 89.5 211 ALA A N 1
ATOM 1733 C CA . ALA A 1 211 ? -13.531 5.371 8.617 1 89.5 211 ALA A CA 1
ATOM 1734 C C . ALA A 1 211 ? -14.719 5.578 9.547 1 89.5 211 ALA A C 1
ATOM 1736 O O . ALA A 1 211 ? -14.867 4.867 10.547 1 89.5 211 ALA A O 1
ATOM 1737 N N . ARG A 1 212 ? -15.531 6.559 9.227 1 90.38 212 ARG A N 1
ATOM 1738 C CA . ARG A 1 212 ? -16.688 6.859 10.055 1 90.38 212 ARG A CA 1
ATOM 1739 C C . ARG A 1 212 ? -17.625 5.656 10.148 1 90.38 212 ARG A C 1
ATOM 1741 O O . ARG A 1 212 ? -18.094 5.297 11.234 1 90.38 212 ARG A O 1
ATOM 1748 N N . THR A 1 213 ? -17.859 5.039 9 1 87.06 213 THR A N 1
ATOM 1749 C CA . THR A 1 213 ? -18.734 3.873 8.969 1 87.06 213 THR A CA 1
ATOM 1750 C C . THR A 1 213 ? -18.125 2.723 9.773 1 87.06 213 THR A C 1
ATOM 1752 O O . THR A 1 213 ? -18.828 2.029 10.5 1 87.06 213 THR A O 1
ATOM 1755 N N . THR A 1 214 ? -16.906 2.535 9.617 1 84.69 214 THR A N 1
ATOM 1756 C CA . THR A 1 214 ? -16.219 1.468 10.344 1 84.69 214 THR A CA 1
ATOM 1757 C C . THR A 1 214 ? -16.266 1.724 11.844 1 84.69 214 THR A C 1
ATOM 1759 O O . THR A 1 214 ? -16.5 0.804 12.633 1 84.69 214 THR A O 1
ATOM 1762 N N . ILE A 1 215 ? -16 2.969 12.266 1 88.25 215 ILE A N 1
ATOM 1763 C CA . ILE A 1 215 ? -16.047 3.334 13.68 1 88.25 215 ILE A CA 1
ATOM 1764 C C . ILE A 1 215 ? -17.438 3.102 14.234 1 88.25 215 ILE A C 1
ATOM 1766 O O . ILE A 1 215 ? -17.609 2.547 15.328 1 88.25 215 ILE A O 1
ATOM 1770 N N . GLN A 1 216 ? -18.422 3.51 13.461 1 88.75 216 GLN A N 1
ATOM 1771 C CA . GLN A 1 216 ? -19.797 3.328 13.883 1 88.75 216 GLN A CA 1
ATOM 1772 C C . GLN A 1 216 ? -20.125 1.852 14.086 1 88.75 216 GLN A C 1
ATOM 1774 O O . GLN A 1 216 ? -20.719 1.474 15.102 1 88.75 216 GLN A O 1
ATOM 1779 N N . MET A 1 217 ? -19.672 1.067 13.156 1 84.56 217 MET A N 1
ATOM 1780 C CA . MET A 1 217 ? -19.938 -0.367 13.227 1 84.56 217 MET A CA 1
ATOM 1781 C C . MET A 1 217 ? -19.203 -1.002 14.398 1 84.56 217 MET A C 1
ATOM 1783 O O . MET A 1 217 ? -19.781 -1.777 15.156 1 84.56 217 MET A O 1
ATOM 1787 N N . ARG A 1 218 ? -18.031 -0.633 14.617 1 83.88 218 ARG A N 1
ATOM 1788 C CA . ARG A 1 218 ? -17.188 -1.275 15.617 1 83.88 218 ARG A CA 1
ATOM 1789 C C . ARG A 1 218 ? -17.5 -0.748 17.016 1 83.88 218 ARG A C 1
ATOM 1791 O O . ARG A 1 218 ? -17.406 -1.485 18 1 83.88 218 ARG A O 1
ATOM 1798 N N . SER A 1 219 ? -17.781 0.499 17.094 1 86.88 219 SER A N 1
ATOM 1799 C CA . SER A 1 219 ? -18.062 1.104 18.391 1 86.88 219 SER A CA 1
ATOM 1800 C C . SER A 1 219 ? -19.344 0.536 18.984 1 86.88 219 SER A C 1
ATOM 1802 O O . SER A 1 219 ? -19.5 0.494 20.219 1 86.88 219 SER A O 1
ATOM 1804 N N . GLN A 1 220 ? -20.219 0.13 18.172 1 85.62 220 GLN A N 1
ATOM 1805 C CA . GLN A 1 220 ? -21.484 -0.444 18.656 1 85.62 220 GLN A CA 1
ATOM 1806 C C . GLN A 1 220 ? -21.234 -1.768 19.375 1 85.62 220 GLN A C 1
ATOM 1808 O O . GLN A 1 220 ? -21.984 -2.137 20.266 1 85.62 220 GLN A O 1
ATOM 1813 N N . ALA A 1 221 ? -20.203 -2.338 19.031 1 84.25 221 ALA A N 1
ATOM 1814 C CA . ALA A 1 221 ? -19.875 -3.631 19.625 1 84.25 221 ALA A CA 1
ATOM 1815 C C . ALA A 1 221 ? -19.031 -3.455 20.891 1 84.25 221 ALA A C 1
ATOM 1817 O O . ALA A 1 221 ? -18.781 -4.422 21.609 1 84.25 221 ALA A O 1
ATOM 1818 N N . MET A 1 222 ? -18.609 -2.318 21.219 1 86.31 222 MET A N 1
ATOM 1819 C CA . MET A 1 222 ? -17.734 -2.035 22.359 1 86.31 222 MET A CA 1
ATOM 1820 C C . MET A 1 222 ? -18.562 -1.602 23.562 1 86.31 222 MET A C 1
ATOM 1822 O O . MET A 1 222 ? -19.516 -0.841 23.422 1 86.31 222 MET A O 1
ATOM 1826 N N . SER A 1 223 ? -18.172 -2.07 24.719 1 88.75 223 SER A N 1
ATOM 1827 C CA . SER A 1 223 ? -18.844 -1.666 25.938 1 88.75 223 SER A CA 1
ATOM 1828 C C . SER A 1 223 ? -18.5 -0.228 26.312 1 88.75 223 SER A C 1
ATOM 1830 O O . SER A 1 223 ? -17.469 0.297 25.891 1 88.75 223 SER A O 1
ATOM 1832 N N . ARG A 1 224 ? -19.344 0.338 27.078 1 89.5 224 ARG A N 1
ATOM 1833 C CA . ARG A 1 224 ? -19.109 1.697 27.562 1 89.5 224 ARG A CA 1
ATOM 1834 C C . ARG A 1 224 ? -17.844 1.775 28.406 1 89.5 224 ARG A C 1
ATOM 1836 O O . ARG A 1 224 ? -17.109 2.76 28.328 1 89.5 224 ARG A O 1
ATOM 1843 N N . ALA A 1 225 ? -17.594 0.764 29.141 1 91.5 225 ALA A N 1
ATOM 1844 C CA . ALA A 1 225 ? -16.406 0.725 30 1 91.5 225 ALA A CA 1
ATOM 1845 C C . ALA A 1 225 ? -15.133 0.721 29.172 1 91.5 225 ALA A C 1
ATOM 1847 O O . ALA A 1 225 ? -14.164 1.409 29.516 1 91.5 225 ALA A O 1
ATOM 1848 N N . LYS A 1 226 ? -15.156 -0.018 28.141 1 88.38 226 LYS A N 1
ATOM 1849 C CA . LYS A 1 226 ? -13.992 -0.073 27.25 1 88.38 226 LYS A CA 1
ATOM 1850 C C . LYS A 1 226 ? -13.75 1.273 26.578 1 88.38 226 LYS A C 1
ATOM 1852 O O . LYS A 1 226 ? -12.609 1.717 26.453 1 88.38 226 LYS A O 1
ATOM 1857 N N . LYS A 1 227 ? -14.805 1.914 26.172 1 89.69 227 LYS A N 1
ATOM 1858 C CA . LYS A 1 227 ? -14.703 3.229 25.547 1 89.69 227 LYS A CA 1
ATOM 1859 C C . LYS A 1 227 ? -14.117 4.254 26.516 1 89.69 227 LYS A C 1
ATOM 1861 O O . LYS A 1 227 ? -13.258 5.059 26.125 1 89.69 227 LYS A O 1
ATOM 1866 N N . LEU A 1 228 ? -14.508 4.172 27.688 1 89.81 228 LEU A N 1
ATOM 1867 C CA . LEU A 1 228 ? -14.016 5.094 28.703 1 89.81 228 LEU A CA 1
ATOM 1868 C C . LEU A 1 228 ? -12.539 4.828 29 1 89.81 228 LEU A C 1
ATOM 1870 O O . LEU A 1 228 ? -11.781 5.762 29.281 1 89.81 228 LEU A O 1
ATOM 1874 N N . LEU A 1 229 ? -12.18 3.588 28.891 1 88.31 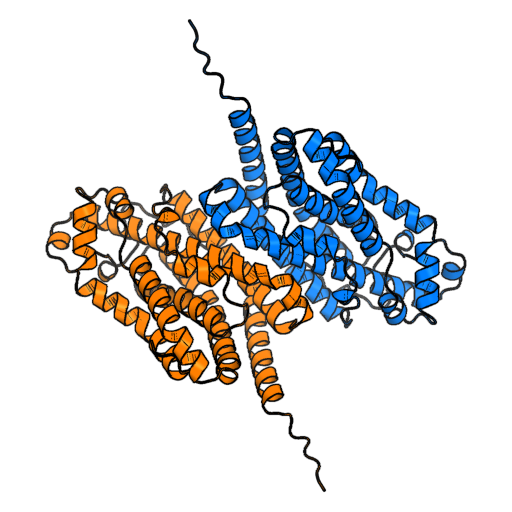229 LEU A N 1
ATOM 1875 C CA . LEU A 1 229 ? -10.812 3.199 29.203 1 88.31 229 LEU A CA 1
ATOM 1876 C C . LEU A 1 229 ? -9.852 3.664 28.109 1 88.31 229 LEU A C 1
ATOM 1878 O O . LEU A 1 229 ? -8.703 4.008 28.391 1 88.31 229 LEU A O 1
ATOM 1882 N N . ILE A 1 230 ? -10.352 3.732 26.875 1 86.75 230 ILE A N 1
ATOM 1883 C CA . ILE A 1 230 ? -9.477 4.062 25.766 1 86.75 230 ILE A CA 1
ATOM 1884 C C . ILE A 1 230 ? -9.484 5.57 25.531 1 86.75 230 ILE A C 1
ATOM 1886 O O . ILE A 1 230 ? -8.586 6.105 24.875 1 86.75 230 ILE A O 1
ATOM 1890 N N . SER A 1 231 ? -10.398 6.301 26.141 1 91.38 231 SER A N 1
ATOM 1891 C CA . SER A 1 231 ? -10.617 7.719 25.859 1 91.38 231 SER A CA 1
ATOM 1892 C C . SER A 1 231 ? -9.414 8.555 26.266 1 91.38 231 SER A C 1
ATOM 1894 O O . SER A 1 231 ? -9 9.461 25.531 1 91.38 231 SER A O 1
ATOM 1896 N N . PRO A 1 232 ? -8.773 8.305 27.391 1 91.44 232 PRO A N 1
ATOM 1897 C CA . PRO A 1 232 ? -7.602 9.109 27.734 1 91.44 232 PRO A CA 1
ATOM 1898 C C . PRO A 1 232 ? -6.461 8.953 26.734 1 91.44 232 PRO A C 1
ATOM 1900 O O . PRO A 1 232 ? -5.758 9.922 26.438 1 91.44 232 PRO A O 1
ATOM 1903 N N . VAL A 1 233 ? -6.316 7.766 26.266 1 87.31 233 VAL A N 1
ATOM 1904 C CA . VAL A 1 233 ? -5.266 7.52 25.281 1 87.31 233 VAL A CA 1
ATOM 1905 C C . VAL A 1 233 ? -5.598 8.234 23.984 1 87.31 233 VAL A C 1
ATOM 1907 O O . VAL A 1 233 ? -4.73 8.867 23.375 1 87.31 233 VAL A O 1
ATOM 1910 N N . LEU A 1 234 ? -6.852 8.141 23.609 1 88.88 234 LEU A N 1
ATOM 1911 C CA . LEU A 1 234 ? -7.285 8.805 22.391 1 88.88 234 LEU A CA 1
ATOM 1912 C C . LEU A 1 234 ? -7.137 10.32 22.5 1 88.88 234 LEU A C 1
ATOM 1914 O O . LEU A 1 234 ? -6.734 10.984 21.547 1 88.88 234 LEU A O 1
ATOM 1918 N N . ARG A 1 235 ? -7.418 10.852 23.656 1 92.5 235 ARG A N 1
ATOM 1919 C CA . ARG A 1 235 ? -7.262 12.281 23.922 1 92.5 235 ARG A CA 1
ATOM 1920 C C . ARG A 1 235 ? -5.805 12.711 23.781 1 92.5 235 ARG A C 1
ATOM 1922 O O . ARG A 1 235 ? -5.512 13.766 23.219 1 92.5 235 ARG A O 1
ATOM 1929 N N . GLU A 1 236 ? -5 11.891 24.297 1 92.19 236 GLU A N 1
ATOM 1930 C CA . GLU A 1 236 ? -3.578 12.211 24.25 1 92.19 236 GLU A CA 1
ATOM 1931 C C . GLU A 1 236 ? -3.037 12.117 22.828 1 92.19 236 GLU A C 1
ATOM 1933 O O . GLU A 1 236 ? -2.234 12.945 22.406 1 92.19 236 GLU A O 1
ATOM 1938 N N . VAL A 1 237 ? -3.434 11.117 22.109 1 89.06 237 VAL A N 1
ATOM 1939 C CA . VAL A 1 237 ? -3.047 10.977 20.703 1 89.06 237 VAL A CA 1
ATOM 1940 C C . VAL A 1 237 ? -3.535 12.18 19.906 1 89.06 237 VAL A C 1
ATOM 1942 O O . VAL A 1 237 ? -2.787 12.75 19.109 1 89.06 237 VAL A O 1
ATOM 1945 N N . PHE A 1 238 ? -4.727 12.578 20.219 1 92.12 238 PHE A N 1
ATOM 1946 C CA . PHE A 1 238 ? -5.328 13.727 19.547 1 92.12 238 PHE A CA 1
ATOM 1947 C C . PHE A 1 238 ? -4.551 15 19.859 1 92.12 238 PHE A C 1
ATOM 1949 O O . PHE A 1 238 ? -4.234 15.781 18.953 1 92.12 238 PHE A O 1
ATOM 1956 N N . ARG A 1 239 ? -4.242 15.211 21.078 1 93 239 ARG A N 1
ATOM 1957 C CA . ARG A 1 239 ? -3.496 16.391 21.516 1 93 239 ARG A CA 1
ATOM 1958 C C . ARG A 1 239 ? -2.133 16.453 20.828 1 93 239 ARG A C 1
ATOM 1960 O O . ARG A 1 239 ? -1.743 17.516 20.328 1 93 239 ARG A O 1
ATOM 1967 N N . GLN A 1 240 ? -1.415 15.352 20.828 1 91.94 240 GLN A N 1
ATOM 1968 C CA . GLN A 1 240 ? -0.098 15.305 20.203 1 91.94 240 GLN A CA 1
ATOM 1969 C C . GLN A 1 240 ? -0.19 15.594 18.703 1 91.94 240 GLN A C 1
ATOM 1971 O O . GLN A 1 240 ? 0.64 16.312 18.156 1 91.94 240 GLN A O 1
ATOM 1976 N N . PHE A 1 241 ? -1.171 15.062 18.125 1 92.56 241 PHE A N 1
ATOM 1977 C CA . PHE A 1 241 ? -1.339 15.258 16.688 1 92.56 241 PHE A CA 1
ATOM 1978 C C . PHE A 1 241 ? -1.628 16.719 16.375 1 92.56 241 PHE A C 1
ATOM 1980 O O . PHE A 1 241 ? -1.041 17.297 15.453 1 92.56 241 PHE A O 1
ATOM 1987 N N . LEU A 1 242 ? -2.521 17.312 17.156 1 95 242 LEU A N 1
ATOM 1988 C CA . LEU A 1 242 ? -2.877 18.703 16.938 1 95 242 LEU A CA 1
ATOM 1989 C C . LEU A 1 242 ? -1.666 19.609 17.125 1 95 242 LEU A C 1
ATOM 1991 O O . LEU A 1 242 ? -1.443 20.531 16.328 1 95 242 LEU A O 1
ATOM 1995 N N . ARG A 1 243 ? -0.937 19.328 18.094 1 93.75 243 ARG A N 1
ATOM 1996 C CA . ARG A 1 243 ? 0.255 20.125 18.328 1 93.75 243 ARG A CA 1
ATOM 1997 C C . ARG A 1 243 ? 1.239 20.016 17.172 1 93.75 243 ARG A C 1
ATOM 1999 O O . ARG A 1 243 ? 1.82 21.016 16.75 1 93.75 243 ARG A O 1
ATOM 2006 N N . THR A 1 244 ? 1.39 18.828 16.734 1 92.94 244 THR A N 1
ATOM 2007 C CA . THR A 1 244 ? 2.303 18.578 15.617 1 92.94 244 THR A CA 1
ATOM 2008 C C . THR A 1 244 ? 1.791 19.234 14.344 1 92.94 244 THR A C 1
ATOM 2010 O O . THR A 1 244 ? 2.576 19.766 13.555 1 92.94 244 THR A O 1
ATOM 2013 N N . CYS A 1 245 ? 0.525 19.25 14.172 1 95 245 CYS A N 1
ATOM 2014 C CA . CYS A 1 245 ? -0.097 19.734 12.945 1 95 245 CYS A CA 1
ATOM 2015 C C . CYS A 1 245 ? -0.106 21.266 12.914 1 95 245 CYS A C 1
ATOM 2017 O O . CYS A 1 245 ? 0.059 21.859 11.844 1 95 245 CYS A O 1
ATOM 2019 N N . PHE A 1 246 ? -0.2 21.953 14.078 1 97.5 246 PHE A N 1
ATOM 2020 C CA . PHE A 1 246 ? -0.514 23.375 14.031 1 97.5 246 PHE A CA 1
ATOM 2021 C C . PHE A 1 246 ? 0.662 24.219 14.531 1 97.5 246 PHE A C 1
ATOM 2023 O O . PHE A 1 246 ? 0.702 25.422 14.32 1 97.5 246 PHE A O 1
ATOM 2030 N N . PHE A 1 247 ? 1.611 23.562 15.148 1 97.06 247 PHE A N 1
ATOM 2031 C CA . PHE A 1 247 ? 2.729 24.328 15.688 1 97.06 247 PHE A CA 1
ATOM 2032 C C . PHE A 1 247 ? 4.051 23.828 15.109 1 97.06 247 PHE A C 1
ATOM 2034 O O . PHE A 1 247 ? 4.617 22.859 15.602 1 97.06 247 PHE A O 1
ATOM 2041 N N . PRO A 1 248 ? 4.59 24.578 14.133 1 96.12 248 PRO A N 1
ATOM 2042 C CA . PRO A 1 248 ? 5.809 24.156 13.438 1 96.12 248 PRO A CA 1
ATOM 2043 C C . PRO A 1 248 ? 7.023 24.094 14.359 1 96.12 248 PRO A C 1
ATOM 2045 O O . PRO A 1 248 ? 7.086 24.828 15.352 1 96.12 248 PRO A O 1
ATOM 2048 N N . SER A 1 249 ? 7.918 23.266 13.961 1 94.12 249 SER A N 1
ATOM 2049 C CA . SER A 1 249 ? 9.172 23.156 14.688 1 94.12 249 SER A CA 1
ATOM 2050 C C . SER A 1 249 ? 10.117 24.297 14.344 1 94.12 249 SER A C 1
ATOM 2052 O O . SER A 1 249 ? 9.836 25.094 13.438 1 94.12 249 SER A O 1
ATOM 2054 N N . GLU A 1 250 ? 11.234 24.312 15.109 1 95.56 250 GLU A N 1
ATOM 2055 C CA . GLU A 1 250 ? 12.234 25.359 14.906 1 95.56 250 GLU A CA 1
ATOM 2056 C C . GLU A 1 250 ? 12.844 25.266 13.508 1 95.56 250 GLU A C 1
ATOM 2058 O O . GLU A 1 250 ? 13.172 26.297 12.906 1 95.56 250 GLU A O 1
ATOM 2063 N N . GLN A 1 251 ? 12.906 24.094 12.992 1 95.75 251 GLN A N 1
ATOM 2064 C CA . GLN A 1 251 ? 13.516 23.875 11.688 1 95.75 251 GLN A CA 1
ATOM 2065 C C . GLN A 1 251 ? 12.703 24.531 10.578 1 95.75 251 GLN A C 1
ATOM 2067 O O . GLN A 1 251 ? 13.266 25 9.586 1 95.75 251 GLN A O 1
ATOM 2072 N N . VAL A 1 252 ? 11.43 24.672 10.789 1 97.38 252 VAL A N 1
ATOM 2073 C CA . VAL A 1 252 ? 10.562 25.281 9.789 1 97.38 252 VAL A CA 1
ATOM 2074 C C . VAL A 1 252 ? 10.82 26.797 9.734 1 97.38 252 VAL A C 1
ATOM 2076 O O . VAL A 1 252 ? 10.969 27.359 8.648 1 97.38 252 VAL A O 1
ATOM 2079 N N . TYR A 1 253 ? 10.977 27.438 10.844 1 97.56 253 TYR A N 1
ATOM 2080 C CA . TYR A 1 253 ? 11.258 28.859 10.883 1 97.56 253 TYR A CA 1
ATOM 2081 C C . TYR A 1 253 ? 12.664 29.156 10.375 1 97.56 253 TYR A C 1
ATOM 2083 O O . TYR A 1 253 ? 12.891 30.172 9.703 1 97.56 253 TYR A O 1
ATOM 2091 N N . ALA A 1 254 ? 13.594 28.234 10.703 1 97.06 254 ALA A N 1
ATOM 2092 C CA . ALA A 1 254 ? 14.945 28.375 10.156 1 97.06 254 ALA A CA 1
ATOM 2093 C C . ALA A 1 254 ? 14.938 28.281 8.633 1 97.06 254 ALA A C 1
ATOM 2095 O O . ALA A 1 254 ? 15.609 29.062 7.957 1 97.06 254 ALA A O 1
ATOM 2096 N N . ALA A 1 255 ? 14.203 27.344 8.141 1 96.69 255 ALA A N 1
ATOM 2097 C CA . ALA A 1 255 ? 14.109 27.156 6.699 1 9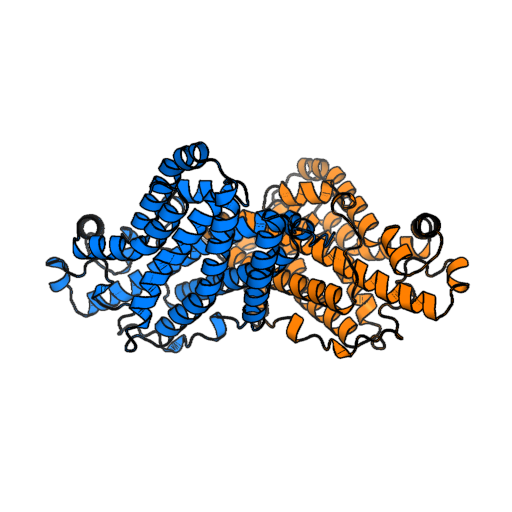6.69 255 ALA A CA 1
ATOM 2098 C C . ALA A 1 255 ? 13.461 28.359 6.02 1 96.69 255 ALA A C 1
ATOM 2100 O O . ALA A 1 255 ? 13.75 28.656 4.859 1 96.69 255 ALA A O 1
ATOM 2101 N N . ALA A 1 256 ? 12.594 29.078 6.738 1 96.94 256 ALA A N 1
ATOM 2102 C CA . ALA A 1 256 ? 11.953 30.281 6.215 1 96.94 256 ALA A CA 1
ATOM 2103 C C . ALA A 1 256 ? 12.906 31.469 6.258 1 96.94 256 ALA A C 1
ATOM 2105 O O . ALA A 1 256 ? 12.602 32.531 5.727 1 96.94 256 ALA A O 1
ATOM 2106 N N . GLY A 1 257 ? 14.055 31.281 6.895 1 96.19 257 GLY A N 1
ATOM 2107 C CA . GLY A 1 257 ? 15.055 32.344 6.957 1 96.19 257 GLY A CA 1
ATOM 2108 C C . GLY A 1 257 ? 14.82 33.312 8.094 1 96.19 257 GLY A C 1
ATOM 2109 O O . GLY A 1 257 ? 15.359 34.406 8.078 1 96.19 257 GLY A O 1
ATOM 2110 N N . LEU A 1 258 ? 14.008 32.906 9.047 1 96.5 258 LEU A N 1
ATOM 2111 C CA . LEU A 1 258 ? 13.742 33.812 10.172 1 96.5 258 LEU A CA 1
ATOM 2112 C C . LEU A 1 258 ? 14.812 33.656 11.242 1 96.5 258 LEU A C 1
ATOM 2114 O O . LEU A 1 258 ? 15.242 32.562 11.555 1 96.5 258 LEU A O 1
ATOM 2118 N N . SER A 1 259 ? 15.25 34.781 11.695 1 94.56 259 SER A N 1
ATOM 2119 C CA . SER A 1 259 ? 16.266 34.781 12.742 1 94.56 259 SER A CA 1
ATOM 2120 C C . SER A 1 259 ? 15.688 34.281 14.07 1 94.56 259 SER A C 1
ATOM 2122 O O . SER A 1 259 ? 14.508 34.5 14.352 1 94.56 259 SER A O 1
ATOM 2124 N N . ASN A 1 260 ? 16.406 33.594 14.859 1 93.94 260 ASN A N 1
ATOM 2125 C CA . ASN A 1 260 ? 16.062 33.094 16.188 1 93.94 260 ASN A CA 1
ATOM 2126 C C . ASN A 1 260 ? 14.836 32.188 16.156 1 93.94 260 ASN A C 1
ATOM 2128 O O . ASN A 1 260 ? 13.836 32.469 16.828 1 93.94 260 ASN A O 1
ATOM 2132 N N . PRO A 1 261 ? 14.906 31.141 15.484 1 96.19 261 PRO A N 1
ATOM 2133 C CA . PRO A 1 261 ? 13.758 30.266 15.25 1 96.19 261 PRO A CA 1
ATOM 2134 C C . PRO A 1 261 ? 13.086 29.812 16.547 1 96.19 261 PRO A C 1
ATOM 2136 O O . PRO A 1 261 ? 11.867 29.625 16.578 1 96.19 261 PRO A O 1
ATOM 2139 N N . ARG A 1 262 ? 13.781 29.672 17.594 1 96 262 ARG A N 1
ATOM 2140 C CA . ARG A 1 262 ? 13.234 29.203 18.859 1 96 262 ARG A CA 1
ATOM 2141 C C . ARG A 1 262 ? 12.211 30.203 19.406 1 96 262 ARG A C 1
ATOM 2143 O O . ARG A 1 262 ? 11.234 29.797 20.047 1 96 262 ARG A O 1
ATOM 2150 N N . ILE A 1 263 ? 12.477 31.469 19.203 1 96.19 263 ILE A N 1
ATOM 2151 C CA . ILE A 1 263 ? 11.555 32.5 19.672 1 96.19 263 ILE A CA 1
ATOM 2152 C C . ILE A 1 263 ? 10.227 32.375 18.938 1 96.19 263 ILE A C 1
ATOM 2154 O O . ILE A 1 263 ? 9.156 32.5 19.547 1 96.19 263 ILE A O 1
ATOM 2158 N N . TRP A 1 264 ? 10.273 32.125 17.688 1 96.94 264 TRP A N 1
ATOM 2159 C CA . TRP A 1 264 ? 9.07 32 16.875 1 96.94 264 TRP A CA 1
ATOM 2160 C C . TRP A 1 264 ? 8.25 30.781 17.266 1 96.94 264 TRP A C 1
ATOM 2162 O O . TRP A 1 264 ? 7.02 30.812 17.25 1 96.94 264 TRP A O 1
ATOM 2172 N N . VAL A 1 265 ? 8.922 29.656 17.641 1 97.12 265 VAL A N 1
ATOM 2173 C CA . VAL A 1 265 ? 8.219 28.469 18.125 1 97.12 265 VAL A CA 1
ATOM 2174 C C . VAL A 1 265 ? 7.379 28.828 19.344 1 97.12 265 VAL A C 1
ATOM 2176 O O . VAL A 1 265 ? 6.199 28.484 19.422 1 97.12 265 VAL A O 1
ATOM 2179 N N . ARG A 1 266 ? 7.984 29.547 20.266 1 96.81 266 ARG A N 1
ATOM 2180 C CA . ARG A 1 266 ? 7.309 29.922 21.5 1 96.81 266 ARG A CA 1
ATOM 2181 C C . ARG A 1 266 ? 6.148 30.875 21.219 1 96.81 266 ARG A C 1
ATOM 2183 O O . ARG A 1 266 ? 5.082 30.75 21.828 1 96.81 266 ARG A O 1
ATOM 2190 N N . ARG A 1 267 ? 6.348 31.781 20.344 1 96.94 267 ARG A N 1
ATOM 2191 C CA . ARG A 1 267 ? 5.309 32.75 20 1 96.94 267 ARG A CA 1
ATOM 2192 C C . ARG A 1 267 ? 4.133 32.062 19.312 1 96.94 267 ARG A C 1
ATOM 2194 O O . ARG A 1 267 ? 2.975 32.375 19.625 1 96.94 267 ARG A O 1
ATOM 2201 N N . ALA A 1 268 ? 4.426 31.188 18.422 1 97.75 268 ALA A N 1
ATOM 2202 C CA . ALA A 1 268 ? 3.375 30.5 17.688 1 97.75 268 ALA A CA 1
ATOM 2203 C C . ALA A 1 268 ? 2.514 29.656 18.625 1 97.75 268 ALA A C 1
ATOM 2205 O O . ALA A 1 268 ? 1.292 29.609 18.469 1 97.75 268 ALA A O 1
ATOM 2206 N N . ARG A 1 269 ? 3.131 29.031 19.594 1 97.19 269 ARG A N 1
ATOM 2207 C CA . ARG A 1 269 ? 2.436 28.125 20.516 1 97.19 269 ARG A CA 1
ATOM 2208 C C . ARG A 1 269 ? 1.468 28.906 21.406 1 97.19 269 ARG A C 1
ATOM 2210 O O . ARG A 1 269 ? 0.524 28.328 21.953 1 97.19 269 ARG A O 1
ATOM 2217 N N . ARG A 1 270 ? 1.745 30.219 21.516 1 96.75 270 ARG A N 1
ATOM 2218 C CA . ARG A 1 270 ? 0.897 31.062 22.359 1 96.75 270 ARG A CA 1
ATOM 2219 C C . ARG A 1 270 ? 0.03 31.984 21.5 1 96.75 270 ARG A C 1
ATOM 2221 O O . ARG A 1 270 ? -0.623 32.875 22.031 1 96.75 270 ARG A O 1
ATOM 2228 N N . ASN A 1 271 ? 0.075 31.828 20.266 1 98.06 271 ASN A N 1
ATOM 2229 C CA . ASN A 1 271 ? -0.679 32.656 19.344 1 98.06 271 ASN A CA 1
ATOM 2230 C C . ASN A 1 271 ? -2.174 32.375 19.406 1 98.06 271 ASN A C 1
ATOM 2232 O O . ASN A 1 271 ? -2.607 31.297 18.984 1 98.06 271 ASN A O 1
ATOM 2236 N N . PRO A 1 272 ? -2.992 33.281 19.891 1 97.69 272 PRO A N 1
ATOM 2237 C CA . PRO A 1 272 ? -4.426 33 20.047 1 97.69 272 PRO A CA 1
ATOM 2238 C C . PRO A 1 272 ? -5.109 32.656 18.734 1 97.69 272 PRO A C 1
ATOM 2240 O O . PRO A 1 272 ? -5.988 31.797 18.703 1 97.69 272 PRO A O 1
ATOM 2243 N N . HIS A 1 273 ? -4.75 33.281 17.672 1 97.5 273 HIS A N 1
ATOM 2244 C CA . HIS A 1 273 ? -5.348 33 16.375 1 97.5 273 HIS A CA 1
ATOM 2245 C C . HIS A 1 273 ? -5.078 31.547 15.945 1 97.5 273 HIS A C 1
ATOM 2247 O O . HIS A 1 273 ? -5.969 30.875 15.43 1 97.5 273 HIS A O 1
ATOM 2253 N N . ARG A 1 274 ? -3.865 31.094 16.109 1 98.06 274 ARG A N 1
ATOM 2254 C CA . ARG A 1 274 ? -3.465 29.75 15.742 1 98.06 274 ARG A CA 1
ATOM 2255 C C . ARG A 1 274 ? -4.18 28.703 16.609 1 98.06 274 ARG A C 1
ATOM 2257 O O . ARG A 1 274 ? -4.613 27.672 16.094 1 98.06 274 ARG A O 1
ATOM 2264 N N . ILE A 1 275 ? -4.309 29 17.859 1 98.06 275 ILE A N 1
ATOM 2265 C CA . ILE A 1 275 ? -4.988 28.094 18.797 1 98.06 275 ILE A CA 1
ATOM 2266 C C . ILE A 1 275 ? -6.465 27.984 18.422 1 98.06 275 ILE A C 1
ATOM 2268 O O . ILE A 1 275 ? -7.039 26.906 18.438 1 98.06 275 ILE A O 1
ATOM 2272 N N . GLU A 1 276 ? -7.039 29.109 18.078 1 98 276 GLU A N 1
ATOM 2273 C CA . GLU A 1 276 ? -8.438 29.109 17.656 1 98 276 GLU A CA 1
ATOM 2274 C C . GLU A 1 276 ? -8.625 28.281 16.391 1 98 276 GLU A C 1
ATOM 2276 O O . GLU A 1 276 ? -9.586 27.516 16.281 1 98 276 GLU A O 1
ATOM 2281 N N . LEU A 1 277 ? -7.762 28.469 15.438 1 97.88 277 LEU A N 1
ATOM 2282 C CA . LEU A 1 277 ? -7.812 27.688 14.203 1 97.88 277 LEU A CA 1
ATOM 2283 C C . LEU A 1 277 ? -7.703 26.188 14.492 1 97.88 277 LEU A C 1
ATOM 2285 O O . LEU A 1 277 ? -8.453 25.391 13.93 1 97.88 277 LEU A O 1
ATOM 2289 N N . MET A 1 278 ? -6.746 25.812 15.297 1 97.88 278 MET A N 1
ATOM 2290 C CA . MET A 1 278 ? -6.543 24.422 15.695 1 97.88 278 MET A CA 1
ATOM 2291 C C . MET A 1 278 ? -7.824 23.844 16.281 1 97.88 278 MET A C 1
ATOM 2293 O O . MET A 1 278 ? -8.234 22.734 15.891 1 97.88 278 MET A O 1
ATOM 2297 N N . ASN A 1 279 ? -8.461 24.594 17.156 1 97 279 ASN A N 1
ATOM 2298 C CA . ASN A 1 279 ? -9.68 24.125 17.797 1 97 279 ASN A CA 1
ATOM 2299 C C . ASN A 1 279 ? -10.828 23.984 16.797 1 97 279 ASN A C 1
ATOM 2301 O O . ASN A 1 279 ? -11.602 23.031 16.875 1 97 279 ASN A O 1
ATOM 2305 N N . GLN A 1 280 ? -10.906 24.906 15.961 1 97.19 280 GLN A N 1
ATOM 2306 C CA . GLN A 1 280 ? -11.945 24.859 14.93 1 97.19 280 GLN A CA 1
ATOM 2307 C C . GLN A 1 280 ? -11.781 23.625 14.039 1 97.19 280 GLN A C 1
ATOM 2309 O O . GLN A 1 280 ? -12.758 22.953 13.711 1 97.19 280 GLN A O 1
ATOM 2314 N N . CYS A 1 281 ? -10.586 23.328 13.648 1 96.94 281 CYS A N 1
ATOM 2315 C CA . CYS A 1 281 ? -10.312 22.219 12.758 1 96.94 281 CYS A CA 1
ATOM 2316 C C . CYS A 1 281 ? -10.5 20.891 13.484 1 96.94 281 CYS A C 1
ATOM 2318 O O . CYS A 1 281 ? -10.766 19.859 12.852 1 96.94 281 CYS A O 1
ATOM 2320 N N . ALA A 1 282 ? -10.391 20.891 14.773 1 96.5 282 ALA A N 1
ATOM 2321 C CA . ALA A 1 282 ? -10.492 19.672 15.57 1 96.5 282 ALA A CA 1
ATOM 2322 C C . ALA A 1 282 ? -11.945 19.328 15.883 1 96.5 282 ALA A C 1
ATOM 2324 O O . ALA A 1 282 ? -12.273 18.188 16.203 1 96.5 282 ALA A O 1
ATOM 2325 N N . LEU A 1 283 ? -12.844 20.281 15.797 1 95.81 283 LEU A N 1
ATOM 2326 C CA . LEU A 1 283 ? -14.203 20.219 16.312 1 95.81 283 LEU A CA 1
ATOM 2327 C C . LEU A 1 283 ? -14.977 19.078 15.672 1 95.81 283 LEU A C 1
ATOM 2329 O O . LEU A 1 283 ? -15.594 18.266 16.359 1 95.81 283 LEU A O 1
ATOM 2333 N N . PRO A 1 284 ? -14.945 18.906 14.359 1 94.31 284 PRO A N 1
ATOM 2334 C CA . PRO A 1 284 ? -15.766 17.859 13.742 1 94.31 284 PRO A CA 1
ATOM 2335 C C . PRO A 1 284 ? -15.391 16.453 14.211 1 94.31 284 PRO A C 1
ATOM 2337 O O . PRO A 1 284 ? -16.266 15.633 14.484 1 94.31 284 PRO A O 1
ATOM 2340 N N . SER A 1 285 ? -14.117 16.141 14.273 1 94.19 285 SER A N 1
ATOM 2341 C CA . SER A 1 285 ? -13.672 14.828 14.734 1 94.19 285 SER A CA 1
ATOM 2342 C C . SER A 1 285 ? -14.047 14.609 16.203 1 94.19 285 SER A C 1
ATOM 2344 O O . SER A 1 285 ? -14.5 13.523 16.562 1 94.19 285 SER A O 1
ATOM 2346 N N . ARG A 1 286 ? -13.82 15.664 16.969 1 94 286 ARG A N 1
ATOM 2347 C CA . ARG A 1 286 ? -14.156 15.57 18.375 1 94 286 ARG A CA 1
ATOM 2348 C C . ARG A 1 286 ? -15.641 15.297 18.578 1 94 286 ARG A C 1
ATOM 2350 O O . ARG A 1 286 ? -16.016 14.414 19.344 1 94 286 ARG A O 1
ATOM 2357 N N . ASP A 1 287 ? -16.438 16 17.891 1 95.19 287 ASP A N 1
ATOM 2358 C CA . ASP A 1 287 ? -17.891 15.852 18.016 1 95.19 287 ASP A CA 1
ATOM 2359 C C . ASP A 1 287 ? -18.328 14.469 17.562 1 95.19 287 ASP A C 1
ATOM 2361 O O . ASP A 1 287 ? -19.156 13.828 18.219 1 95.19 287 ASP A O 1
ATOM 2365 N N . PHE A 1 288 ? -17.875 13.984 16.484 1 95.06 288 PHE A N 1
ATOM 2366 C CA . PHE A 1 288 ? -18.234 12.664 15.984 1 95.06 288 PHE A CA 1
ATOM 2367 C C . PHE A 1 288 ? -17.844 11.578 16.984 1 95.06 288 PHE A C 1
ATOM 2369 O O . PHE A 1 288 ? -18.656 10.703 17.297 1 95.06 288 PHE A O 1
ATOM 2376 N N . LEU A 1 289 ? -16.625 11.648 17.422 1 93.75 289 LEU A N 1
ATOM 2377 C CA . LEU A 1 289 ? -16.156 10.609 18.328 1 93.75 289 LEU A CA 1
ATOM 2378 C C . LEU A 1 289 ? -16.938 10.641 19.641 1 93.75 289 LEU A C 1
ATOM 2380 O O . LEU A 1 289 ? -17.188 9.602 20.25 1 93.75 289 LEU A O 1
ATOM 2384 N N . ARG A 1 290 ? -17.391 11.852 20.031 1 93.5 290 ARG A N 1
ATOM 2385 C CA . ARG A 1 290 ? -18.234 11.969 21.219 1 93.5 290 ARG A CA 1
ATOM 2386 C C . ARG A 1 290 ? -19.578 11.273 21 1 93.5 290 ARG A C 1
ATOM 2388 O O . ARG A 1 290 ? -20.094 10.602 21.891 1 93.5 290 ARG A O 1
ATOM 2395 N N . THR A 1 291 ? -20.062 11.398 19.828 1 93.5 291 THR A N 1
ATOM 2396 C CA . THR A 1 291 ? -21.328 10.75 19.516 1 93.5 291 THR A CA 1
ATOM 2397 C C . THR A 1 291 ? -21.172 9.227 19.531 1 93.5 291 THR A C 1
ATOM 2399 O O . THR A 1 291 ? -22.156 8.5 19.703 1 93.5 291 THR A O 1
ATOM 2402 N N . GLN A 1 292 ? -20 8.781 19.328 1 92.25 292 GLN A N 1
ATOM 2403 C CA . GLN A 1 292 ? -19.75 7.344 19.344 1 92.25 292 GLN A CA 1
ATOM 2404 C C . GLN A 1 292 ? -19.438 6.848 20.75 1 92.25 292 GLN A C 1
ATOM 2406 O O . GLN A 1 292 ? -19.156 5.664 20.953 1 92.25 292 GLN A O 1
ATOM 2411 N N . GLY A 1 293 ? -19.391 7.762 21.703 1 91.06 293 GLY A N 1
ATOM 2412 C CA . GLY A 1 293 ? -19.25 7.375 23.109 1 91.06 293 GLY A CA 1
ATOM 2413 C C . GLY A 1 293 ? -17.859 7.594 23.641 1 91.06 293 GLY A C 1
ATOM 2414 O O . GLY A 1 293 ? -17.562 7.227 24.781 1 91.06 293 GLY A O 1
ATOM 2415 N N . PHE A 1 294 ? -16.969 8.125 22.859 1 91.38 294 PHE A N 1
ATOM 2416 C CA . PHE A 1 294 ? -15.625 8.43 23.344 1 91.38 294 PHE A CA 1
ATOM 2417 C C . PHE A 1 294 ? -15.594 9.789 24.031 1 91.38 294 PHE A C 1
ATOM 2419 O O . PHE A 1 294 ? -16.25 10.734 23.578 1 91.38 294 PHE A O 1
ATOM 2426 N N . ALA A 1 295 ? -14.922 9.844 25.094 1 85.69 295 ALA A N 1
ATOM 2427 C CA . ALA A 1 295 ? -14.812 11.086 25.844 1 85.69 295 ALA A CA 1
ATOM 2428 C C . ALA A 1 295 ? -13.57 11.875 25.438 1 85.69 295 ALA A C 1
ATOM 2430 O O . ALA A 1 295 ? -12.477 11.625 25.938 1 85.69 295 ALA A O 1
ATOM 2431 N N . LEU A 1 296 ? -13.727 12.695 24.5 1 84.75 296 LEU A N 1
ATOM 2432 C CA . LEU A 1 296 ? -12.609 13.5 24.031 1 84.75 296 LEU A CA 1
ATOM 2433 C C . LEU A 1 296 ? -12.758 14.953 24.469 1 84.75 296 LEU A C 1
ATOM 2435 O O . LEU A 1 296 ? -13.875 15.469 24.578 1 84.75 296 LEU A O 1
ATOM 2439 N N . MET B 1 1 ? 50.938 15.672 -2.699 1 26.44 1 MET B N 1
ATOM 2440 C CA . MET B 1 1 ? 50.281 14.438 -2.279 1 26.44 1 MET B CA 1
ATOM 2441 C C . MET B 1 1 ? 48.812 14.461 -2.641 1 26.44 1 MET B C 1
ATOM 2443 O O . MET B 1 1 ? 48.062 15.383 -2.256 1 26.44 1 MET B O 1
ATOM 2447 N N . ASN B 1 2 ? 48.344 14.031 -3.801 1 28.38 2 ASN B N 1
ATOM 2448 C CA . ASN B 1 2 ? 47.062 14.023 -4.492 1 28.38 2 ASN B CA 1
ATOM 2449 C C . ASN B 1 2 ? 46 13.25 -3.713 1 28.38 2 ASN B C 1
ATOM 2451 O O . ASN B 1 2 ? 46.125 12.039 -3.527 1 28.38 2 ASN B O 1
ATOM 2455 N N . PHE B 1 3 ? 45.469 13.688 -2.551 1 25.75 3 PHE B N 1
ATOM 2456 C CA . PHE B 1 3 ? 44.438 13.039 -1.723 1 25.75 3 PHE B CA 1
ATOM 2457 C C . PHE B 1 3 ? 43.25 12.648 -2.555 1 25.75 3 PHE B C 1
ATOM 2459 O O . PHE B 1 3 ? 42.312 13.445 -2.748 1 25.75 3 PHE B O 1
ATOM 2466 N N . ALA B 1 4 ? 43.438 11.984 -3.67 1 39.34 4 ALA B N 1
ATOM 2467 C CA . ALA B 1 4 ? 42.312 11.281 -4.309 1 39.34 4 ALA B CA 1
ATOM 2468 C C . ALA B 1 4 ? 41.438 10.602 -3.268 1 39.34 4 ALA B C 1
ATOM 2470 O O . ALA B 1 4 ? 41.875 9.648 -2.609 1 39.34 4 ALA B O 1
ATOM 2471 N N . HIS B 1 5 ? 40.5 11.258 -2.494 1 38.31 5 HIS B N 1
ATOM 2472 C CA . HIS B 1 5 ? 39.594 10.867 -1.424 1 38.31 5 HIS B CA 1
ATOM 2473 C C . HIS B 1 5 ? 38.875 9.57 -1.768 1 38.31 5 HIS B C 1
ATOM 2475 O O . HIS B 1 5 ? 38.156 9.508 -2.775 1 38.31 5 HIS B O 1
ATOM 2481 N N . HIS B 1 6 ? 39.281 8.391 -1.555 1 41.25 6 HIS B N 1
ATOM 2482 C CA . HIS B 1 6 ? 38.75 7.027 -1.578 1 41.25 6 HIS B CA 1
ATOM 2483 C C . HIS B 1 6 ? 37.375 6.961 -0.958 1 41.25 6 HIS B C 1
ATOM 2485 O O . HIS B 1 6 ? 37.219 7.137 0.253 1 41.25 6 HIS B O 1
ATOM 2491 N N . ILE B 1 7 ? 36.406 7.246 -1.672 1 52.47 7 ILE B N 1
ATOM 2492 C CA . ILE B 1 7 ? 35.062 6.977 -1.188 1 52.47 7 ILE B CA 1
ATOM 2493 C C . ILE B 1 7 ? 34.938 5.523 -0.743 1 52.47 7 ILE B C 1
ATOM 2495 O O . ILE B 1 7 ? 35.25 4.605 -1.511 1 52.47 7 ILE B O 1
ATOM 2499 N N . PRO B 1 8 ? 34.812 5.246 0.533 1 60.16 8 PRO B N 1
ATOM 2500 C CA . PRO B 1 8 ? 34.688 3.879 1.048 1 60.16 8 PRO B CA 1
ATOM 2501 C C . PRO B 1 8 ? 33.75 3.002 0.223 1 60.16 8 PRO B C 1
ATOM 2503 O O . PRO B 1 8 ? 32.781 3.504 -0.353 1 60.16 8 PRO B O 1
ATOM 2506 N N . ALA B 1 9 ? 34.25 1.829 -0.086 1 59.94 9 ALA B N 1
ATOM 2507 C CA . ALA B 1 9 ? 33.562 0.815 -0.902 1 59.94 9 ALA B CA 1
ATOM 2508 C C . ALA B 1 9 ? 32.094 0.768 -0.608 1 59.94 9 ALA B C 1
ATOM 2510 O O . ALA B 1 9 ? 31.266 0.646 -1.526 1 59.94 9 ALA B O 1
ATOM 2511 N N . GLN B 1 10 ? 31.703 0.936 0.671 1 64.62 10 GLN B N 1
ATOM 2512 C CA . GLN B 1 10 ? 30.312 0.921 1.079 1 64.62 10 GLN B CA 1
ATOM 2513 C C . GLN B 1 10 ? 29.547 2.102 0.481 1 64.62 10 GLN B C 1
ATOM 2515 O O . GLN B 1 10 ? 28.391 1.96 0.066 1 64.62 10 GLN B O 1
ATOM 2520 N N . ALA B 1 11 ? 30.062 3.207 0.399 1 71.88 11 ALA B N 1
ATOM 2521 C CA . ALA B 1 11 ? 29.453 4.406 -0.173 1 71.88 11 ALA B CA 1
ATOM 2522 C C . ALA B 1 11 ? 29.266 4.262 -1.68 1 71.88 11 ALA B C 1
ATOM 2524 O O . ALA B 1 11 ? 28.25 4.719 -2.232 1 71.88 11 ALA B O 1
ATOM 2525 N N . GLN B 1 12 ? 30.312 3.547 -2.344 1 67.62 12 GLN B N 1
ATOM 2526 C CA . GLN B 1 12 ? 30.188 3.299 -3.777 1 67.62 12 GLN B CA 1
ATOM 2527 C C . GLN B 1 12 ? 29.031 2.35 -4.078 1 67.62 12 GLN B C 1
ATOM 2529 O O . GLN B 1 12 ? 28.281 2.564 -5.031 1 67.62 12 GLN B O 1
ATOM 2534 N N . ILE B 1 13 ? 28.953 1.369 -3.289 1 67.12 13 ILE B N 1
ATOM 2535 C CA . ILE B 1 13 ? 27.891 0.397 -3.443 1 67.12 13 ILE B CA 1
ATOM 2536 C C . ILE B 1 13 ? 26.531 1.085 -3.24 1 67.12 13 ILE B C 1
ATOM 2538 O O . ILE B 1 13 ? 25.594 0.864 -4.012 1 67.12 13 ILE B O 1
ATOM 2542 N N . GLN B 1 14 ? 26.516 1.979 -2.34 1 76.06 14 GLN B N 1
ATOM 2543 C CA . GLN B 1 14 ? 25.297 2.717 -2.055 1 76.06 14 GLN B CA 1
ATOM 2544 C C . GLN B 1 14 ? 24.938 3.643 -3.211 1 76.06 14 GLN B C 1
ATOM 2546 O O . GLN B 1 14 ? 23.75 3.756 -3.574 1 76.06 14 GLN B O 1
ATOM 2551 N N . ARG B 1 15 ? 25.844 4.238 -3.779 1 74.62 15 ARG B N 1
ATOM 2552 C CA . ARG B 1 15 ? 25.609 5.148 -4.895 1 74.62 15 ARG B CA 1
ATOM 2553 C C . ARG B 1 15 ? 25.047 4.402 -6.102 1 74.62 15 ARG B C 1
ATOM 2555 O O . ARG B 1 15 ? 24.125 4.879 -6.762 1 74.62 15 ARG B O 1
ATOM 2562 N N . HIS B 1 16 ? 25.719 3.227 -6.367 1 70.81 16 HIS B N 1
ATOM 2563 C CA . HIS B 1 16 ? 25.234 2.408 -7.473 1 70.81 16 HIS B CA 1
ATOM 2564 C C . HIS B 1 16 ? 23.812 1.924 -7.23 1 70.81 16 HIS B C 1
ATOM 2566 O O . HIS B 1 16 ? 22.984 1.927 -8.141 1 70.81 16 HIS B O 1
ATOM 2572 N N . HIS B 1 17 ? 23.578 1.557 -6.062 1 75.38 17 HIS B N 1
ATOM 2573 C CA . HIS B 1 17 ? 22.234 1.141 -5.672 1 75.38 17 HIS B CA 1
ATOM 2574 C C . HIS B 1 17 ? 21.234 2.273 -5.855 1 75.38 17 HIS B C 1
ATOM 2576 O O . HIS B 1 17 ? 20.188 2.082 -6.465 1 75.38 17 HIS B O 1
ATOM 2582 N N . ASP B 1 18 ? 21.641 3.424 -5.438 1 80 18 ASP B N 1
ATOM 2583 C CA . ASP B 1 18 ? 20.75 4.574 -5.523 1 80 18 ASP B CA 1
ATOM 2584 C C . ASP B 1 18 ? 20.469 4.949 -6.98 1 80 18 ASP B C 1
ATOM 2586 O O . ASP B 1 18 ? 19.344 5.305 -7.332 1 80 18 ASP B O 1
ATOM 2590 N N . ALA B 1 19 ? 21.531 4.844 -7.789 1 76.69 19 ALA B N 1
ATOM 2591 C CA . ALA B 1 19 ? 21.375 5.16 -9.211 1 76.69 19 ALA B CA 1
ATOM 2592 C C . ALA B 1 19 ? 20.391 4.199 -9.875 1 76.69 19 ALA B C 1
ATOM 2594 O O . ALA B 1 19 ? 19.531 4.621 -10.648 1 76.69 19 ALA B O 1
ATOM 2595 N N . LEU B 1 20 ? 20.516 2.963 -9.562 1 76.12 20 LEU B N 1
ATOM 2596 C CA . LEU B 1 20 ? 19.609 1.964 -10.109 1 76.12 20 LEU B CA 1
ATOM 2597 C C . LEU B 1 20 ? 18.188 2.195 -9.609 1 76.12 20 LEU B C 1
ATOM 2599 O O . LEU B 1 20 ? 17.234 2.168 -10.398 1 76.12 20 LEU B O 1
ATOM 2603 N N . VAL B 1 21 ? 18.109 2.484 -8.414 1 77.94 21 VAL B N 1
ATOM 2604 C CA . VAL B 1 21 ? 16.797 2.67 -7.797 1 77.94 21 VAL B CA 1
ATOM 2605 C C . VAL B 1 21 ? 16.109 3.891 -8.406 1 77.94 21 VAL B C 1
ATOM 2607 O O . VAL B 1 21 ? 14.906 3.861 -8.68 1 77.94 21 VAL B O 1
ATOM 2610 N N . ASN B 1 22 ? 16.922 4.863 -8.648 1 76.19 22 ASN B N 1
ATOM 2611 C CA . ASN B 1 22 ? 16.359 6.055 -9.273 1 76.19 22 ASN B CA 1
ATOM 2612 C C . ASN B 1 22 ? 15.852 5.77 -10.68 1 76.19 22 ASN B C 1
ATOM 2614 O O . ASN B 1 22 ? 14.789 6.262 -11.078 1 76.19 22 ASN B O 1
ATOM 2618 N N . ARG B 1 23 ? 16.578 4.965 -11.406 1 71.31 23 ARG B N 1
ATOM 2619 C CA . ARG B 1 23 ? 16.156 4.586 -12.758 1 71.31 23 ARG B CA 1
ATOM 2620 C C . ARG B 1 23 ? 14.875 3.76 -12.719 1 71.31 23 ARG B C 1
ATOM 2622 O O . ARG B 1 23 ? 13.969 3.975 -13.523 1 71.31 23 ARG B O 1
ATOM 2629 N N . LEU B 1 24 ? 14.797 2.953 -11.758 1 77.19 24 LEU B N 1
ATOM 2630 C CA . LEU B 1 24 ? 13.609 2.123 -11.602 1 77.19 24 LEU B CA 1
ATOM 2631 C C . LEU B 1 24 ? 12.398 2.975 -11.242 1 77.19 24 LEU B C 1
ATOM 2633 O O . LEU B 1 24 ? 11.297 2.746 -11.766 1 77.19 24 LEU B O 1
ATOM 2637 N N . SER B 1 25 ? 12.625 3.924 -10.445 1 77.12 25 SER B N 1
ATOM 2638 C CA . SER B 1 25 ? 11.555 4.832 -10.055 1 77.12 25 SER B CA 1
ATOM 2639 C C . SER B 1 25 ? 11.039 5.637 -11.242 1 77.12 25 SER B C 1
ATOM 2641 O O . SER B 1 25 ? 9.836 5.836 -11.383 1 77.12 25 SER B O 1
ATOM 2643 N N . GLU B 1 26 ? 12 6.09 -12.055 1 74.31 26 GLU B N 1
ATOM 2644 C CA . GLU B 1 26 ? 11.625 6.859 -13.242 1 74.31 26 GLU B CA 1
ATOM 2645 C C . GLU B 1 26 ? 10.75 6.035 -14.18 1 74.31 26 GLU B C 1
ATOM 2647 O O . GLU B 1 26 ? 9.773 6.543 -14.727 1 74.31 26 GLU B O 1
ATOM 2652 N N . HIS B 1 27 ? 11.039 4.785 -14.297 1 71.38 27 HIS B N 1
ATOM 2653 C CA . HIS B 1 27 ? 10.289 3.91 -15.195 1 71.38 27 HIS B CA 1
ATOM 2654 C C . HIS B 1 27 ? 8.906 3.604 -14.633 1 71.38 27 HIS B C 1
ATOM 2656 O O . HIS B 1 27 ? 7.996 3.238 -15.375 1 71.38 27 HIS B O 1
ATOM 2662 N N . SER B 1 28 ? 8.773 3.834 -13.367 1 72.06 28 SER B N 1
ATOM 2663 C CA . SER B 1 28 ? 7.504 3.537 -12.719 1 72.06 28 SER B CA 1
ATOM 2664 C C . SER B 1 28 ? 6.613 4.773 -12.641 1 72.06 28 SER B C 1
ATOM 2666 O O . SER B 1 28 ? 5.465 4.695 -12.203 1 72.06 28 SER B O 1
ATOM 2668 N N . SER B 1 29 ? 7.086 5.848 -13.102 1 71 29 SER B N 1
ATOM 2669 C CA . SER B 1 29 ? 6.395 7.117 -12.906 1 71 29 SER B CA 1
ATOM 2670 C C . SER B 1 29 ? 5.16 7.219 -13.797 1 71 29 SER B C 1
ATOM 2672 O O . SER B 1 29 ? 4.23 7.973 -13.492 1 71 29 SER B O 1
ATOM 2674 N N . HIS B 1 30 ? 5.152 6.445 -14.867 1 70.19 30 HIS B N 1
ATOM 2675 C CA . HIS B 1 30 ? 3.961 6.449 -15.711 1 70.19 30 HIS B CA 1
ATOM 2676 C C . HIS B 1 30 ? 3.021 5.305 -15.336 1 70.19 30 HIS B C 1
ATOM 2678 O O . HIS B 1 30 ? 2.863 4.352 -16.109 1 70.19 30 HIS B O 1
ATOM 2684 N N . TYR B 1 31 ? 2.346 5.523 -14.305 1 74.12 31 TYR B N 1
ATOM 2685 C CA . TYR B 1 31 ? 1.483 4.477 -13.766 1 74.12 31 TYR B CA 1
ATOM 2686 C C . TYR B 1 31 ? 0.123 4.484 -14.453 1 74.12 31 TYR B C 1
ATOM 2688 O O . TYR B 1 31 ? -0.479 5.543 -14.641 1 74.12 31 TYR B O 1
ATOM 2696 N N . ARG B 1 32 ? -0.23 3.307 -15.008 1 77.75 32 ARG B N 1
ATOM 2697 C CA . ARG B 1 32 ? -1.565 3.068 -15.547 1 77.75 32 ARG B CA 1
ATOM 2698 C C . ARG B 1 32 ? -2.275 1.96 -14.773 1 77.75 32 ARG B C 1
ATOM 2700 O O . ARG B 1 32 ? -1.675 0.93 -14.461 1 77.75 32 ARG B O 1
ATOM 2707 N N . ASP B 1 33 ? -3.475 2.219 -14.539 1 85.06 33 ASP B N 1
ATOM 2708 C CA . ASP B 1 33 ? -4.281 1.236 -13.82 1 85.06 33 ASP B CA 1
ATOM 2709 C C . ASP B 1 33 ? -4.414 -0.057 -14.625 1 85.06 33 ASP B C 1
ATOM 2711 O O . ASP B 1 33 ? -5.012 -0.068 -15.703 1 85.06 33 ASP B O 1
ATOM 2715 N N . PRO B 1 34 ? -3.967 -1.089 -14.078 1 91.06 34 PRO B N 1
ATOM 2716 C CA . PRO B 1 34 ? -4.023 -2.348 -14.828 1 91.06 34 PRO B CA 1
ATOM 2717 C C . PRO B 1 34 ? -5.453 -2.807 -15.102 1 91.06 34 PRO B C 1
ATOM 2719 O O . PRO B 1 34 ? -5.723 -3.41 -16.141 1 91.06 34 PRO B O 1
ATOM 2722 N N . VAL B 1 35 ? -6.398 -2.506 -14.273 1 91.94 35 VAL B N 1
ATOM 2723 C CA . VAL B 1 35 ? -7.777 -2.949 -14.438 1 91.94 35 VAL B CA 1
ATOM 2724 C C . VAL B 1 35 ? -8.375 -2.322 -15.695 1 91.94 35 VAL B C 1
ATOM 2726 O O . VAL B 1 35 ? -9.117 -2.979 -16.438 1 91.94 35 VAL B O 1
ATOM 2729 N N . GLN B 1 36 ? -7.992 -1.116 -15.938 1 89.81 36 GLN B N 1
ATOM 2730 C CA . GLN B 1 36 ? -8.555 -0.39 -17.078 1 89.81 36 GLN B CA 1
ATOM 2731 C C . GLN B 1 36 ? -7.887 -0.805 -18.375 1 89.81 36 GLN B C 1
ATOM 2733 O O . GLN B 1 36 ? -8.43 -0.581 -19.469 1 89.81 36 GLN B O 1
ATOM 2738 N N . THR B 1 37 ? -6.742 -1.454 -18.312 1 91 37 THR B N 1
ATOM 2739 C CA . THR B 1 37 ? -5.949 -1.788 -19.5 1 91 37 THR B CA 1
ATOM 2740 C C . THR B 1 37 ? -6.387 -3.129 -20.078 1 91 37 THR B C 1
ATOM 2742 O O . THR B 1 37 ? -6.227 -3.373 -21.281 1 91 37 THR B O 1
ATOM 2745 N N . VAL B 1 38 ? -6.965 -3.967 -19.266 1 96.31 38 VAL B N 1
ATOM 2746 C CA . VAL B 1 38 ? -7.27 -5.336 -19.672 1 96.31 38 VAL B CA 1
ATOM 2747 C C . VAL B 1 38 ? -8.555 -5.363 -20.5 1 96.31 38 VAL B C 1
ATOM 2749 O O . VAL B 1 38 ? -9.586 -4.855 -20.062 1 96.31 38 VAL B O 1
ATOM 2752 N N . PRO B 1 39 ? -8.547 -5.859 -21.719 1 97.06 39 PRO B N 1
ATOM 2753 C CA . PRO B 1 39 ? -9.781 -6.051 -22.5 1 97.06 39 PRO B CA 1
ATOM 2754 C C . PRO B 1 39 ? -10.617 -7.223 -21.984 1 97.06 39 PRO B C 1
ATOM 2756 O O . PRO B 1 39 ? -10.672 -8.273 -22.625 1 97.06 39 PRO B O 1
ATOM 2759 N N . TRP B 1 40 ? -11.359 -7.051 -20.969 1 96.88 40 TRP B N 1
ATOM 2760 C CA . TRP B 1 40 ? -12.039 -8.078 -20.203 1 96.88 40 TRP B CA 1
ATOM 2761 C C . TRP B 1 40 ? -13.031 -8.852 -21.062 1 96.88 40 TRP B C 1
ATOM 2763 O O . TRP B 1 40 ? -13.32 -10.016 -20.812 1 96.88 40 TRP B O 1
ATOM 2773 N N . GLU B 1 41 ? -13.523 -8.273 -22.109 1 95.25 41 GLU B N 1
ATOM 2774 C CA . GLU B 1 41 ? -14.547 -8.875 -22.953 1 95.25 41 GLU B CA 1
ATOM 2775 C C . GLU B 1 41 ? -13.992 -10.062 -23.734 1 95.25 41 GLU B C 1
ATOM 2777 O O . GLU B 1 41 ? -14.758 -10.859 -24.281 1 95.25 41 GLU B O 1
ATOM 2782 N N . SER B 1 42 ? -12.703 -10.156 -23.781 1 97.06 42 SER B N 1
ATOM 2783 C CA . SER B 1 42 ? -12.094 -11.234 -24.562 1 97.06 42 SER B CA 1
ATOM 2784 C C . SER B 1 42 ? -12.117 -12.547 -23.781 1 97.06 42 SER B C 1
ATOM 2786 O O . SER B 1 42 ? -11.805 -13.602 -24.344 1 97.06 42 SER B O 1
ATOM 2788 N N . LEU B 1 43 ? -12.492 -12.461 -22.516 1 96.06 43 LEU B N 1
ATOM 2789 C CA . LEU B 1 43 ? -12.617 -13.695 -21.75 1 96.06 43 LEU B CA 1
ATOM 2790 C C . LEU B 1 43 ? -13.836 -14.492 -22.203 1 96.06 43 LEU B C 1
ATOM 2792 O O . LEU B 1 43 ? -14.977 -14.094 -21.953 1 96.06 43 LEU B O 1
ATOM 2796 N N . ASP B 1 44 ? -13.523 -15.508 -22.906 1 91.38 44 ASP B N 1
ATOM 2797 C CA . ASP B 1 44 ? -14.555 -16.359 -23.5 1 91.38 44 ASP B CA 1
ATOM 2798 C C . ASP B 1 44 ? -14.594 -17.719 -22.797 1 91.38 44 ASP B C 1
ATOM 2800 O O . ASP B 1 44 ? -13.555 -18.344 -22.578 1 91.38 44 ASP B O 1
ATOM 2804 N N . ALA B 1 45 ? -15.781 -18.156 -22.547 1 90.81 45 ALA B N 1
ATOM 2805 C CA . ALA B 1 45 ? -15.961 -19.422 -21.828 1 90.81 45 ALA B CA 1
ATOM 2806 C C . ALA B 1 45 ? -15.586 -20.609 -22.688 1 90.81 45 ALA B C 1
ATOM 2808 O O . ALA B 1 45 ? -15.367 -21.719 -22.188 1 90.81 45 ALA B O 1
ATOM 2809 N N . GLU B 1 46 ? -15.438 -20.438 -23.938 1 94.94 46 GLU B N 1
ATOM 2810 C CA . GLU B 1 46 ? -15.227 -21.547 -24.859 1 94.94 46 GLU B CA 1
ATOM 2811 C C . GLU B 1 46 ? -13.773 -21.625 -25.297 1 94.94 46 GLU B C 1
ATOM 2813 O O . GLU B 1 46 ? -13.422 -22.438 -26.156 1 94.94 46 GLU B O 1
ATOM 2818 N N . THR B 1 47 ? -12.992 -20.797 -24.719 1 97 47 THR B N 1
ATOM 2819 C CA . THR B 1 47 ? -11.586 -20.797 -25.109 1 97 47 THR B CA 1
ATOM 2820 C C . THR B 1 47 ? -10.688 -21.078 -23.922 1 97 47 THR B C 1
ATOM 2822 O O . THR B 1 47 ? -11.062 -20.781 -22.781 1 97 47 THR B O 1
ATOM 2825 N N . ALA B 1 48 ? -9.523 -21.656 -24.219 1 98.25 48 ALA B N 1
ATOM 2826 C CA . ALA B 1 48 ? -8.531 -21.938 -23.188 1 98.25 48 ALA B CA 1
ATOM 2827 C C . ALA B 1 48 ? -7.852 -20.656 -22.719 1 98.25 48 ALA B C 1
ATOM 2829 O O . ALA B 1 48 ? -7.602 -19.75 -23.516 1 98.25 48 ALA B O 1
ATOM 2830 N N . TRP B 1 49 ? -7.566 -20.578 -21.391 1 98.62 49 TRP B N 1
ATOM 2831 C CA . TRP B 1 49 ? -6.883 -19.406 -20.844 1 98.62 49 TRP B CA 1
ATOM 2832 C C . TRP B 1 49 ? -5.434 -19.75 -20.5 1 98.62 49 TRP B C 1
ATOM 2834 O O . TRP B 1 49 ? -4.648 -18.859 -20.156 1 98.62 49 TRP B O 1
ATOM 2844 N N . LEU B 1 50 ? -5.031 -21 -20.562 1 98.69 50 LEU B N 1
ATOM 2845 C CA . LEU B 1 50 ? -3.652 -21.469 -20.453 1 98.69 50 LEU B CA 1
ATOM 2846 C C . LEU B 1 50 ? -3.299 -22.391 -21.609 1 98.69 50 LEU B C 1
ATOM 2848 O O . LEU B 1 50 ? -4.156 -23.141 -22.109 1 98.69 50 LEU B O 1
ATOM 2852 N N . PRO B 1 51 ? -2.043 -22.328 -22.047 1 98.06 51 PRO B N 1
ATOM 2853 C CA . PRO B 1 51 ? -1.636 -23.391 -22.984 1 98.06 51 PRO B CA 1
ATOM 2854 C C . PRO B 1 51 ? -1.634 -24.766 -22.344 1 98.06 51 PRO B C 1
ATOM 2856 O O . PRO B 1 51 ? -1.404 -24.906 -21.141 1 98.06 51 PRO B O 1
ATOM 2859 N N . GLU B 1 52 ? -1.825 -25.766 -23.094 1 96.75 52 GLU B N 1
ATOM 2860 C CA . GLU B 1 52 ? -2.012 -27.125 -22.594 1 96.75 52 GLU B CA 1
ATOM 2861 C C . GLU B 1 52 ? -0.805 -27.594 -21.781 1 96.75 52 GLU B C 1
ATOM 2863 O O . GLU B 1 52 ? -0.957 -28.281 -20.766 1 96.75 52 GLU B O 1
ATOM 2868 N N . GLU B 1 53 ? 0.359 -27.172 -22.203 1 96.31 53 GLU B N 1
ATOM 2869 C CA . GLU B 1 53 ? 1.573 -27.672 -21.547 1 96.31 53 GLU B CA 1
ATOM 2870 C C . GLU B 1 53 ? 1.708 -27.125 -20.141 1 96.31 53 GLU B C 1
ATOM 2872 O O . GLU B 1 53 ? 2.5 -27.641 -19.344 1 96.31 53 GLU B O 1
ATOM 2877 N N . LEU B 1 54 ? 0.914 -26.078 -19.797 1 98.19 54 LEU B N 1
ATOM 2878 C CA . LEU B 1 54 ? 0.989 -25.5 -18.469 1 98.19 54 LEU B CA 1
ATOM 2879 C C . LEU B 1 54 ? -0.061 -26.125 -17.547 1 98.19 54 LEU B C 1
ATOM 2881 O O . LEU B 1 54 ? -0.05 -25.891 -16.328 1 98.19 54 LEU B O 1
ATOM 2885 N N . LEU B 1 55 ? -0.949 -26.922 -18.078 1 98.5 55 LEU B N 1
ATOM 2886 C CA . LEU B 1 55 ? -1.967 -27.562 -17.234 1 98.5 55 LEU B CA 1
ATOM 2887 C C . LEU B 1 55 ? -1.352 -28.625 -16.344 1 98.5 55 LEU B C 1
ATOM 2889 O O . LEU B 1 55 ? -0.47 -29.375 -16.781 1 98.5 55 LEU B O 1
ATOM 2893 N N . SER B 1 56 ? -1.792 -28.672 -15.195 1 98.31 56 SER B N 1
ATOM 2894 C CA . SER B 1 56 ? -1.206 -29.516 -14.156 1 98.31 56 SER B CA 1
ATOM 2895 C C . SER B 1 56 ? -1.289 -30.984 -14.531 1 98.31 56 SER B C 1
ATOM 2897 O O . SER B 1 56 ? -0.485 -31.797 -14.062 1 98.31 56 SER B O 1
ATOM 2899 N N . LEU B 1 57 ? -2.254 -31.328 -15.391 1 98.25 57 LEU B N 1
ATOM 2900 C CA . LEU B 1 57 ? -2.504 -32.719 -15.719 1 98.25 57 LEU B CA 1
ATOM 2901 C C . LEU B 1 57 ? -1.91 -33.094 -17.078 1 98.25 57 LEU B C 1
ATOM 2903 O O . LEU B 1 57 ? -1.947 -34.25 -17.5 1 98.25 57 LEU B O 1
ATOM 2907 N N . TYR B 1 58 ? -1.417 -32.094 -17.781 1 98.12 58 TYR B N 1
ATOM 2908 C CA . TYR B 1 58 ? -0.858 -32.312 -19.109 1 98.12 58 TYR B CA 1
ATOM 2909 C C . TYR B 1 58 ? 0.224 -33.375 -19.078 1 98.12 58 TYR B C 1
ATOM 2911 O O . TYR B 1 58 ? 1.094 -33.375 -18.203 1 98.12 58 TYR B O 1
ATOM 2919 N N . GLY B 1 59 ? 0.166 -34.25 -20.031 1 97 59 GLY B N 1
ATOM 2920 C CA . GLY B 1 59 ? 1.17 -35.312 -20.125 1 97 59 GLY B CA 1
ATOM 2921 C C . GLY B 1 59 ? 0.728 -36.625 -19.516 1 97 59 GLY B C 1
ATOM 2922 O O . GLY B 1 59 ? 1.319 -37.656 -19.781 1 97 59 GLY B O 1
ATOM 2923 N N . LEU B 1 60 ? -0.241 -36.594 -18.609 1 97.31 60 LEU B N 1
ATOM 2924 C CA . LEU B 1 60 ? -0.769 -37.812 -18.016 1 97.31 60 LEU B CA 1
ATOM 2925 C C . LEU B 1 60 ? -1.683 -38.531 -19 1 97.31 60 LEU B C 1
ATOM 2927 O O . LEU B 1 60 ? -2.387 -37.906 -19.781 1 97.31 60 LEU B O 1
ATOM 2931 N N . PRO B 1 61 ? -1.728 -39.812 -18.922 1 95.44 61 PRO B N 1
ATOM 2932 C CA . PRO B 1 61 ? -2.666 -40.562 -19.75 1 95.44 61 PRO B CA 1
ATOM 2933 C C . PRO B 1 61 ? -4.121 -40.156 -19.516 1 95.44 61 PRO B C 1
ATOM 2935 O O . PRO B 1 61 ? -4.906 -40.062 -20.469 1 95.44 61 PRO B O 1
ATOM 2938 N N . GLU B 1 62 ? -4.441 -39.875 -18.312 1 94.38 62 GLU B N 1
ATOM 2939 C CA . GLU B 1 62 ? -5.801 -39.469 -17.953 1 94.38 62 GLU B CA 1
ATOM 2940 C C . GLU B 1 62 ? -6.18 -38.125 -18.578 1 94.38 62 GLU B C 1
ATOM 2942 O O . GLU B 1 62 ? -7.355 -37.875 -18.844 1 94.38 62 GLU B O 1
ATOM 2947 N N . TYR B 1 63 ? -5.223 -37.281 -18.797 1 94.94 63 TYR B N 1
ATOM 2948 C CA . TYR B 1 63 ? -5.477 -36 -19.391 1 94.94 63 TYR B CA 1
ATOM 2949 C C . TYR B 1 63 ? -5.992 -36.125 -20.828 1 94.94 63 TYR B C 1
ATOM 2951 O O . TYR B 1 63 ? -6.879 -35.406 -21.25 1 94.94 63 TYR B O 1
ATOM 2959 N N . SER B 1 64 ? -5.469 -37.125 -21.516 1 93.12 64 SER B N 1
ATOM 2960 C CA . SER B 1 64 ? -5.867 -37.344 -22.906 1 93.12 64 SER B CA 1
ATOM 2961 C C . SER B 1 64 ? -7.312 -37.812 -23 1 93.12 64 SER B C 1
ATOM 2963 O O . SER B 1 64 ? -7.938 -37.719 -24.062 1 93.12 64 SER B O 1
ATOM 2965 N N . GLN B 1 65 ? -7.816 -38.281 -21.891 1 94.81 65 GLN B N 1
ATOM 2966 C CA . GLN B 1 65 ? -9.18 -38.812 -21.859 1 94.81 65 GLN B CA 1
ATOM 2967 C C . GLN B 1 65 ? -10.188 -37.719 -21.531 1 94.81 65 GLN B C 1
ATOM 2969 O O . GLN B 1 65 ? -11.391 -37.906 -21.688 1 94.81 65 GLN B O 1
ATOM 2974 N N . LEU B 1 66 ? -9.742 -36.562 -21.141 1 96.19 66 LEU B N 1
ATOM 2975 C CA . LEU B 1 66 ? -10.648 -35.469 -20.859 1 96.19 66 LEU B CA 1
ATOM 2976 C C . LEU B 1 66 ? -11.258 -34.906 -22.156 1 96.19 66 LEU B C 1
ATOM 2978 O O . LEU B 1 66 ? -10.586 -34.844 -23.188 1 96.19 66 LEU B O 1
ATOM 2982 N N . SER B 1 67 ? -12.461 -34.531 -22.062 1 96.62 67 SER B N 1
ATOM 2983 C CA . SER B 1 67 ? -13.102 -33.906 -23.219 1 96.62 67 SER B CA 1
ATOM 2984 C C . SER B 1 67 ? -12.492 -32.531 -23.484 1 96.62 67 SER B C 1
ATOM 2986 O O . SER B 1 67 ? -11.852 -31.938 -22.609 1 96.62 67 SER B O 1
ATOM 2988 N N . PRO B 1 68 ? -12.641 -32.062 -24.703 1 96.38 68 PRO B N 1
ATOM 2989 C CA . PRO B 1 68 ? -12.164 -30.688 -25 1 96.38 68 PRO B CA 1
ATOM 2990 C C . PRO B 1 68 ? -12.758 -29.641 -24.062 1 96.38 68 PRO B C 1
ATOM 2992 O O . PRO B 1 68 ? -12.055 -28.719 -23.641 1 96.38 68 PRO B O 1
ATOM 2995 N N . GLU B 1 69 ? -14.023 -29.828 -23.719 1 96.81 69 GLU B N 1
ATOM 2996 C CA . GLU B 1 69 ? -14.688 -28.906 -22.828 1 96.81 69 GLU B CA 1
ATOM 2997 C C . GLU B 1 69 ? -14.078 -28.953 -21.422 1 96.81 69 GLU B C 1
ATOM 2999 O O . GLU B 1 69 ? -13.906 -27.906 -20.781 1 96.81 69 GLU B O 1
ATOM 3004 N N . GLU B 1 70 ? -13.781 -30.109 -21 1 97.06 70 GLU B N 1
ATOM 3005 C CA . GLU B 1 70 ? -13.164 -30.266 -19.688 1 97.06 70 GLU B CA 1
ATOM 3006 C C . GLU B 1 70 ? -11.773 -29.625 -19.656 1 97.06 70 GLU B C 1
ATOM 3008 O O . GLU B 1 70 ? -11.398 -29 -18.672 1 97.06 70 GLU B O 1
ATOM 3013 N N . ARG B 1 71 ? -11.047 -29.812 -20.734 1 97.75 71 ARG B N 1
ATOM 3014 C CA . ARG B 1 71 ? -9.711 -29.234 -20.812 1 97.75 71 ARG B CA 1
ATOM 3015 C C . ARG B 1 71 ? -9.781 -27.703 -20.812 1 97.75 71 ARG B C 1
ATOM 3017 O O . ARG B 1 71 ? -8.969 -27.047 -20.156 1 97.75 71 ARG B O 1
ATOM 3024 N N . ILE B 1 72 ? -10.742 -27.172 -21.484 1 98 72 ILE B N 1
ATOM 3025 C CA . ILE B 1 72 ? -10.93 -25.734 -21.516 1 98 72 ILE B CA 1
ATOM 3026 C C . ILE B 1 72 ? -11.281 -25.219 -20.125 1 98 72 ILE B C 1
ATOM 3028 O O . ILE B 1 72 ? -10.664 -24.281 -19.625 1 98 72 ILE B O 1
ATOM 3032 N N . ARG B 1 73 ? -12.18 -25.875 -19.484 1 97.5 73 ARG B N 1
ATOM 3033 C CA . ARG B 1 73 ? -12.57 -25.469 -18.156 1 97.5 73 ARG B CA 1
ATOM 3034 C C . ARG B 1 73 ? -11.391 -25.547 -17.188 1 97.5 73 ARG B C 1
ATOM 3036 O O . ARG B 1 73 ? -11.203 -24.656 -16.359 1 97.5 73 ARG B O 1
ATOM 3043 N N . LEU B 1 74 ? -10.648 -26.625 -17.328 1 98.19 74 LEU B N 1
ATOM 3044 C CA . LEU B 1 74 ? -9.469 -26.781 -16.484 1 98.19 74 LEU B CA 1
ATOM 3045 C C . LEU B 1 74 ? -8.484 -25.641 -16.703 1 98.19 74 LEU B C 1
ATOM 3047 O O . LEU B 1 74 ? -7.93 -25.094 -15.742 1 98.19 74 LEU B O 1
ATOM 3051 N N . SER B 1 75 ? -8.273 -25.297 -17.969 1 98.62 75 SER B N 1
ATOM 3052 C CA . SER B 1 75 ? -7.348 -24.219 -18.297 1 98.62 75 SER B CA 1
ATOM 3053 C C . SER B 1 75 ? -7.801 -22.891 -17.688 1 98.62 75 SER B C 1
ATOM 3055 O O . SER B 1 75 ? -6.977 -22.109 -17.203 1 98.62 75 SER B O 1
ATOM 3057 N N . GLN B 1 76 ? -9.086 -22.641 -17.672 1 98.5 76 GLN B N 1
ATOM 3058 C CA . GLN B 1 76 ? -9.633 -21.391 -17.141 1 98.5 76 GLN B CA 1
ATOM 3059 C C . GLN B 1 76 ? -9.531 -21.359 -15.625 1 98.5 76 GLN B C 1
ATOM 3061 O O . GLN B 1 76 ? -9.078 -20.359 -15.055 1 98.5 76 GLN B O 1
ATOM 3066 N N . VAL B 1 77 ? -9.852 -22.453 -15.023 1 98.25 77 VAL B N 1
ATOM 3067 C CA . VAL B 1 77 ? -9.859 -22.5 -13.562 1 98.25 77 VAL B CA 1
ATOM 3068 C C . VAL B 1 77 ? -8.422 -22.438 -13.039 1 98.25 77 VAL B C 1
ATOM 3070 O O . VAL B 1 77 ? -8.148 -21.766 -12.039 1 98.25 77 VAL B O 1
ATOM 3073 N N . GLU B 1 78 ? -7.547 -23.094 -13.688 1 98.5 78 GLU B N 1
ATOM 3074 C CA . GLU B 1 78 ? -6.16 -23.062 -13.227 1 98.5 78 GLU B CA 1
ATOM 3075 C C . GLU B 1 78 ? -5.535 -21.688 -13.438 1 98.5 78 GLU B C 1
ATOM 3077 O O . GLU B 1 78 ? -4.703 -21.25 -12.648 1 98.5 78 GLU B O 1
ATOM 3082 N N . PHE B 1 79 ? -5.934 -21.016 -14.492 1 98.62 79 PHE B N 1
ATOM 3083 C CA . PHE B 1 79 ? -5.453 -19.656 -14.664 1 98.62 79 PHE B CA 1
ATOM 3084 C C . PHE B 1 79 ? -5.953 -18.75 -13.539 1 98.62 79 PHE B C 1
ATOM 3086 O O . PHE B 1 79 ? -5.184 -17.984 -12.961 1 98.62 79 PHE B O 1
ATOM 3093 N N . VAL B 1 80 ? -7.219 -18.844 -13.227 1 98.06 80 VAL B N 1
ATOM 3094 C CA . VAL B 1 80 ? -7.801 -18.047 -12.148 1 98.06 80 VAL B CA 1
ATOM 3095 C C . VAL B 1 80 ? -7.125 -18.406 -10.82 1 98.06 80 VAL B C 1
ATOM 3097 O O . VAL B 1 80 ? -6.828 -17.516 -10.016 1 98.06 80 VAL B O 1
ATOM 3100 N N . SER B 1 81 ? -6.863 -19.688 -10.641 1 97.62 81 SER B N 1
ATOM 3101 C CA . SER B 1 81 ? -6.191 -20.125 -9.422 1 97.62 81 SER B CA 1
ATOM 3102 C C . SER B 1 81 ? -4.77 -19.578 -9.344 1 97.62 81 SER B C 1
ATOM 3104 O O . SER B 1 81 ? -4.297 -19.234 -8.266 1 97.62 81 SER B O 1
ATOM 3106 N N . PHE B 1 82 ? -4.121 -19.609 -10.461 1 97.81 82 PHE B N 1
ATOM 3107 C CA . PHE B 1 82 ? -2.781 -19.031 -10.547 1 97.81 82 PHE B CA 1
ATOM 3108 C C . PHE B 1 82 ? -2.795 -17.562 -10.164 1 97.81 82 PHE B C 1
ATOM 3110 O O . PHE B 1 82 ? -1.947 -17.094 -9.398 1 97.81 82 PHE B O 1
ATOM 3117 N N . CYS B 1 83 ? -3.756 -16.797 -10.641 1 97.81 83 CYS B N 1
ATOM 3118 C CA . CYS B 1 83 ? -3.885 -15.383 -10.328 1 97.81 83 CYS B CA 1
ATOM 3119 C C . CYS B 1 83 ? -4.281 -15.188 -8.867 1 97.81 83 CYS B C 1
ATOM 3121 O O . CYS B 1 83 ? -3.873 -14.211 -8.234 1 97.81 83 CYS B O 1
ATOM 3123 N N . GLU B 1 84 ? -5.066 -16.125 -8.375 1 96.62 84 GLU B N 1
ATOM 3124 C CA . GLU B 1 84 ? -5.406 -16.094 -6.953 1 96.62 84 GLU B CA 1
ATOM 3125 C C . GLU B 1 84 ? -4.16 -16.234 -6.086 1 96.62 84 GLU B C 1
ATOM 3127 O O . GLU B 1 84 ? -4.039 -15.586 -5.047 1 96.62 84 GLU B O 1
ATOM 3132 N N . LEU B 1 85 ? -3.314 -17.125 -6.496 1 95.56 85 LEU B N 1
ATOM 3133 C CA . LEU B 1 85 ? -2.027 -17.219 -5.82 1 95.56 85 LEU B CA 1
ATOM 3134 C C . LEU B 1 85 ? -1.278 -15.891 -5.875 1 95.56 85 LEU B C 1
ATOM 3136 O O . LEU B 1 85 ? -0.688 -15.461 -4.883 1 95.56 85 LEU B O 1
ATOM 3140 N N . GLY B 1 86 ? -1.296 -15.297 -7.047 1 96.06 86 GLY B N 1
ATOM 3141 C CA . GLY B 1 86 ? -0.711 -13.977 -7.176 1 96.06 86 GLY B CA 1
ATOM 3142 C C . GLY B 1 86 ? -1.287 -12.969 -6.199 1 96.06 86 GLY B C 1
ATOM 3143 O O . GLY B 1 86 ? -0.549 -12.18 -5.602 1 96.06 86 GLY B O 1
ATOM 3144 N N . LEU B 1 87 ? -2.561 -13.016 -6.082 1 95.69 87 LEU B N 1
ATOM 3145 C CA . LEU B 1 87 ? -3.244 -12.125 -5.148 1 95.69 87 LEU B CA 1
ATOM 3146 C C . LEU B 1 87 ? -2.748 -12.344 -3.725 1 95.69 87 LEU B C 1
ATOM 3148 O O . LEU B 1 87 ? -2.506 -11.383 -2.99 1 95.69 87 LEU B O 1
ATOM 3152 N N . TRP B 1 88 ? -2.619 -13.547 -3.375 1 93.31 88 TRP B N 1
ATOM 3153 C CA . TRP B 1 88 ? -2.107 -13.898 -2.055 1 93.31 88 TRP B CA 1
ATOM 3154 C C . TRP B 1 88 ? -0.684 -13.383 -1.865 1 93.31 88 TRP B C 1
ATOM 3156 O O . TRP B 1 88 ? -0.354 -12.82 -0.82 1 93.31 88 TRP B O 1
ATOM 3166 N N . LEU B 1 89 ? 0.122 -13.562 -2.795 1 92.94 89 LEU B N 1
ATOM 3167 C CA . LEU B 1 89 ? 1.501 -13.086 -2.744 1 92.94 89 LEU B CA 1
ATOM 3168 C C . LEU B 1 89 ? 1.548 -11.562 -2.633 1 92.94 89 LEU B C 1
ATOM 3170 O O . LEU B 1 89 ? 2.34 -11.016 -1.86 1 92.94 89 LEU B O 1
ATOM 3174 N N . GLU B 1 90 ? 0.744 -10.938 -3.447 1 94.5 90 GLU B N 1
ATOM 3175 C CA . GLU B 1 90 ? 0.712 -9.477 -3.393 1 94.5 90 GLU B CA 1
ATOM 3176 C C . GLU B 1 90 ? 0.353 -8.984 -1.993 1 94.5 90 GLU B C 1
ATOM 3178 O O . GLU B 1 90 ? 0.892 -7.98 -1.527 1 94.5 90 GLU B O 1
ATOM 3183 N N . ALA B 1 91 ? -0.629 -9.688 -1.426 1 92.69 91 ALA B N 1
ATOM 3184 C CA . ALA B 1 91 ? -1.026 -9.297 -0.074 1 92.69 91 ALA B CA 1
ATOM 3185 C C . ALA B 1 91 ? 0.146 -9.422 0.896 1 92.69 91 ALA B C 1
ATOM 3187 O O . ALA B 1 91 ? 0.321 -8.57 1.774 1 92.69 91 ALA B O 1
ATOM 3188 N N . LEU B 1 92 ? 0.887 -10.43 0.723 1 89.62 92 LEU B N 1
ATOM 3189 C CA . LEU B 1 92 ? 2.074 -10.617 1.547 1 89.62 92 LEU B CA 1
ATOM 3190 C C . LEU B 1 92 ? 3.086 -9.5 1.311 1 89.62 92 LEU B C 1
ATOM 3192 O O . LEU B 1 92 ? 3.652 -8.961 2.262 1 89.62 92 LEU B O 1
ATOM 3196 N N . PHE B 1 93 ? 3.281 -9.195 0.08 1 88.69 93 PHE B N 1
ATOM 3197 C CA . PHE B 1 93 ? 4.258 -8.172 -0.273 1 88.69 93 PHE B CA 1
ATOM 3198 C C . PHE B 1 93 ? 3.803 -6.805 0.209 1 88.69 93 PHE B C 1
ATOM 3200 O O . PHE B 1 93 ? 4.613 -6.008 0.69 1 88.69 93 PHE B O 1
ATOM 3207 N N . ILE B 1 94 ? 2.525 -6.543 0.024 1 92.12 94 ILE B N 1
ATOM 3208 C CA . ILE B 1 94 ? 1.96 -5.285 0.503 1 92.12 94 ILE B CA 1
ATOM 3209 C C . ILE B 1 94 ? 2.17 -5.168 2.012 1 92.12 94 ILE B C 1
ATOM 3211 O O . ILE B 1 94 ? 2.568 -4.109 2.508 1 92.12 94 ILE B O 1
ATOM 3215 N N . GLN B 1 95 ? 1.897 -6.211 2.701 1 88.25 95 GLN B N 1
ATOM 3216 C CA . GLN B 1 95 ? 2.105 -6.223 4.145 1 88.25 95 GLN B CA 1
ATOM 3217 C C . GLN B 1 95 ? 3.564 -5.941 4.492 1 88.25 95 GLN B C 1
ATOM 3219 O O . GLN B 1 95 ? 3.854 -5.148 5.391 1 88.25 95 GLN B O 1
ATOM 3224 N N . ARG B 1 96 ? 4.41 -6.422 3.805 1 84.69 96 ARG B N 1
ATOM 3225 C CA . ARG B 1 96 ? 5.828 -6.273 4.113 1 84.69 96 ARG B CA 1
ATOM 3226 C C . ARG B 1 96 ? 6.32 -4.875 3.771 1 84.69 96 ARG B C 1
ATOM 3228 O O . ARG B 1 96 ? 7.043 -4.254 4.559 1 84.69 96 ARG B O 1
ATOM 3235 N N . LEU B 1 97 ? 6.039 -4.48 2.57 1 86.19 97 LEU B N 1
ATOM 3236 C CA . LEU B 1 97 ? 6.465 -3.152 2.146 1 86.19 97 LEU B CA 1
ATOM 3237 C C . LEU B 1 97 ? 5.844 -2.076 3.031 1 86.19 97 LEU B C 1
ATOM 3239 O O . LEU B 1 97 ? 6.488 -1.071 3.34 1 86.19 97 LEU B O 1
ATOM 3243 N N . GLY B 1 98 ? 4.602 -2.363 3.41 1 87.88 98 GLY B N 1
ATOM 3244 C CA . GLY B 1 98 ? 3.918 -1.418 4.281 1 87.88 98 GLY B CA 1
ATOM 3245 C C . GLY B 1 98 ? 4.512 -1.359 5.676 1 87.88 98 GLY B C 1
ATOM 3246 O O . GLY B 1 98 ? 4.57 -0.29 6.285 1 87.88 98 GLY B O 1
ATOM 3247 N N . ALA B 1 99 ? 4.973 -2.439 6.219 1 82.31 99 ALA B N 1
ATOM 3248 C CA . ALA B 1 99 ? 5.457 -2.543 7.594 1 82.31 99 ALA B CA 1
ATOM 3249 C C . ALA B 1 99 ? 6.652 -1.627 7.828 1 82.31 99 ALA B C 1
ATOM 3251 O O . ALA B 1 99 ? 6.855 -1.128 8.938 1 82.31 99 ALA B O 1
ATOM 3252 N N . ASN B 1 100 ? 7.328 -1.284 6.809 1 76.81 100 ASN B N 1
ATOM 3253 C CA . ASN B 1 100 ? 8.555 -0.511 6.988 1 76.81 100 ASN B CA 1
ATOM 3254 C C . ASN B 1 100 ? 8.414 0.898 6.418 1 76.81 100 ASN B C 1
ATOM 3256 O O . ASN B 1 100 ? 9.406 1.626 6.305 1 76.81 100 ASN B O 1
ATOM 3260 N N . SER B 1 101 ? 7.273 1.208 6.129 1 83.81 101 SER B N 1
ATOM 3261 C CA . SER B 1 101 ? 7.07 2.43 5.359 1 83.81 101 SER B CA 1
ATOM 3262 C C . SER B 1 101 ? 7.574 3.652 6.117 1 83.81 101 SER B C 1
ATOM 3264 O O . SER B 1 101 ? 8.352 4.449 5.578 1 83.81 101 SER B O 1
ATOM 3266 N N . LEU B 1 102 ? 7.266 3.76 7.402 1 81.81 102 LEU B N 1
ATOM 3267 C CA . LEU B 1 102 ? 7.645 4.938 8.172 1 81.81 102 LEU B CA 1
ATOM 3268 C C . LEU B 1 102 ? 9.156 4.984 8.391 1 81.81 102 LEU B C 1
ATOM 3270 O O . LEU B 1 102 ? 9.789 6.02 8.172 1 81.81 102 LEU B O 1
ATOM 3274 N N . GLN B 1 103 ? 9.68 3.926 8.719 1 81.75 103 GLN B N 1
ATOM 3275 C CA . GLN B 1 103 ? 11.117 3.867 9 1 81.75 103 GLN B CA 1
ATOM 3276 C C . GLN B 1 103 ? 11.93 4.09 7.727 1 81.75 103 GLN B C 1
ATOM 3278 O O . GLN B 1 103 ? 12.938 4.801 7.746 1 81.75 103 GLN B O 1
ATOM 3283 N N . GLU B 1 104 ? 11.508 3.553 6.73 1 83.5 104 GLU B N 1
ATOM 3284 C CA . GLU B 1 104 ? 12.227 3.664 5.465 1 83.5 104 GLU B CA 1
ATOM 3285 C C . GLU B 1 104 ? 12.195 5.094 4.934 1 83.5 104 GLU B C 1
ATOM 3287 O O . GLU B 1 104 ? 13.172 5.57 4.348 1 83.5 104 GLU B O 1
ATOM 3292 N N . MET B 1 105 ? 11.078 5.723 5.145 1 87.69 105 MET B N 1
ATOM 3293 C CA . MET B 1 105 ? 10.945 7.105 4.699 1 87.69 105 MET B CA 1
ATOM 3294 C C . MET B 1 105 ? 12.094 7.961 5.23 1 87.69 105 MET B C 1
ATOM 3296 O O . MET B 1 105 ? 12.656 8.773 4.5 1 87.69 105 MET B O 1
ATOM 3300 N N . TYR B 1 106 ? 12.516 7.738 6.43 1 86.69 106 TYR B N 1
ATOM 3301 C CA . TYR B 1 106 ? 13.531 8.57 7.066 1 86.69 106 TYR B CA 1
ATOM 3302 C C . TYR B 1 106 ? 14.922 7.98 6.875 1 86.69 106 TYR B C 1
ATOM 3304 O O . TYR B 1 106 ? 15.898 8.719 6.715 1 86.69 106 TYR B O 1
ATOM 3312 N N . ARG B 1 107 ? 15.023 6.703 6.797 1 84.19 107 ARG B N 1
ATOM 3313 C CA . ARG B 1 107 ? 16.312 6.031 6.742 1 84.19 107 ARG B CA 1
ATOM 3314 C C . ARG B 1 107 ? 16.891 6.074 5.336 1 84.19 107 ARG B C 1
ATOM 3316 O O . ARG B 1 107 ? 18.094 6.285 5.164 1 84.19 107 ARG B O 1
ATOM 3323 N N . ASP B 1 108 ? 16.062 5.809 4.379 1 86.19 108 ASP B N 1
ATOM 3324 C CA . ASP B 1 108 ? 16.484 5.711 2.986 1 86.19 108 ASP B CA 1
ATOM 3325 C C . ASP B 1 108 ? 15.398 6.234 2.047 1 86.19 108 ASP B C 1
ATOM 3327 O O . ASP B 1 108 ? 14.719 5.453 1.381 1 86.19 108 ASP B O 1
ATOM 3331 N N . PRO B 1 109 ? 15.406 7.555 1.899 1 85.38 109 PRO B N 1
ATOM 3332 C CA . PRO B 1 109 ? 14.328 8.172 1.115 1 85.38 109 PRO B CA 1
ATOM 3333 C C . PRO B 1 109 ? 14.344 7.734 -0.348 1 85.38 109 PRO B C 1
ATOM 3335 O O . PRO B 1 109 ? 13.289 7.668 -0.986 1 85.38 109 PRO B O 1
ATOM 3338 N N . VAL B 1 110 ? 15.492 7.422 -0.883 1 84.94 110 VAL B N 1
ATOM 3339 C CA . VAL B 1 110 ? 15.586 6.996 -2.275 1 84.94 110 VAL B CA 1
ATOM 3340 C C . VAL B 1 110 ? 14.906 5.645 -2.455 1 84.94 110 VAL B C 1
ATOM 3342 O O . VAL B 1 110 ? 14.078 5.473 -3.35 1 84.94 110 VAL B O 1
ATOM 3345 N N . SER B 1 111 ? 15.211 4.723 -1.589 1 84.38 111 SER B N 1
ATOM 3346 C CA . SER B 1 111 ? 14.57 3.412 -1.637 1 84.38 111 SER B CA 1
ATOM 3347 C C . SER B 1 111 ? 13.078 3.512 -1.329 1 84.38 111 SER B C 1
ATOM 3349 O O . SER B 1 111 ? 12.273 2.781 -1.908 1 84.38 111 SER B O 1
ATOM 3351 N N . TYR B 1 112 ? 12.82 4.402 -0.405 1 90.31 112 TYR B N 1
ATOM 3352 C CA . TYR B 1 112 ? 11.414 4.582 -0.05 1 90.31 112 TYR B CA 1
ATOM 3353 C C . TYR B 1 112 ? 10.609 5.055 -1.251 1 90.31 112 TYR B C 1
ATOM 3355 O O . TYR B 1 112 ? 9.5 4.57 -1.49 1 90.31 112 TYR B O 1
ATOM 3363 N N . HIS B 1 113 ? 11.18 5.977 -1.919 1 90.19 113 HIS B N 1
ATOM 3364 C CA . HIS B 1 113 ? 10.523 6.492 -3.115 1 90.19 113 HIS B CA 1
ATOM 3365 C C . HIS B 1 113 ? 10.219 5.367 -4.105 1 90.19 113 HIS B C 1
ATOM 3367 O O . HIS B 1 113 ? 9.102 5.27 -4.613 1 90.19 113 HIS B O 1
ATOM 3373 N N . TYR B 1 114 ? 11.125 4.512 -4.336 1 89 114 TYR B N 1
ATOM 3374 C CA . TYR B 1 114 ? 10.906 3.381 -5.23 1 89 114 TYR B CA 1
ATOM 3375 C C . TYR B 1 114 ? 9.867 2.424 -4.66 1 89 114 TYR B C 1
ATOM 3377 O O . TYR B 1 114 ? 9.023 1.902 -5.395 1 89 114 TYR B O 1
ATOM 3385 N N . GLN B 1 115 ? 10.008 2.191 -3.402 1 90.56 115 GLN B N 1
ATOM 3386 C CA . GLN B 1 115 ? 9.109 1.24 -2.76 1 90.56 115 GLN B CA 1
ATOM 3387 C C . GLN B 1 115 ? 7.66 1.706 -2.855 1 90.56 115 GLN B C 1
ATOM 3389 O O . GLN B 1 115 ? 6.742 0.887 -2.971 1 90.56 115 GLN B O 1
ATOM 3394 N N . LEU B 1 116 ? 7.469 2.971 -2.844 1 93.94 116 LEU B N 1
ATOM 3395 C CA . LEU B 1 116 ? 6.121 3.496 -3.049 1 93.94 116 LEU B CA 1
ATOM 3396 C C . LEU B 1 116 ? 5.602 3.127 -4.434 1 93.94 116 LEU B C 1
ATOM 3398 O O . LEU B 1 116 ? 4.445 2.725 -4.578 1 93.94 116 LEU B O 1
ATOM 3402 N N . HIS B 1 117 ? 6.438 3.213 -5.426 1 91.38 117 HIS B N 1
ATOM 3403 C CA . HIS B 1 117 ? 6.035 2.799 -6.766 1 91.38 117 HIS B CA 1
ATOM 3404 C C . HIS B 1 117 ? 5.711 1.309 -6.805 1 91.38 117 HIS B C 1
ATOM 3406 O O . HIS B 1 117 ? 4.707 0.904 -7.395 1 91.38 117 HIS B O 1
ATOM 3412 N N . GLU B 1 118 ? 6.594 0.593 -6.191 1 92.19 118 GLU B N 1
ATOM 3413 C CA . GLU B 1 118 ? 6.371 -0.849 -6.148 1 92.19 118 GLU B CA 1
ATOM 3414 C C . GLU B 1 118 ? 5.066 -1.186 -5.438 1 92.19 118 GLU B C 1
ATOM 3416 O O . GLU B 1 118 ? 4.305 -2.041 -5.895 1 92.19 118 GLU B O 1
ATOM 3421 N N . LEU B 1 119 ? 4.832 -0.542 -4.336 1 94.31 119 LEU B N 1
ATOM 3422 C CA . LEU B 1 119 ? 3.605 -0.768 -3.582 1 94.31 119 LEU B CA 1
ATOM 3423 C C . LEU B 1 119 ? 2.381 -0.445 -4.43 1 94.31 119 LEU B C 1
ATOM 3425 O O . LEU B 1 119 ? 1.404 -1.199 -4.434 1 94.31 119 LEU B O 1
ATOM 3429 N N . ARG B 1 120 ? 2.416 0.622 -5.066 1 93.88 120 ARG B N 1
ATOM 3430 C CA . ARG B 1 120 ? 1.319 1.019 -5.945 1 93.88 120 ARG B CA 1
ATOM 3431 C C . ARG B 1 120 ? 1.064 -0.037 -7.016 1 93.88 120 ARG B C 1
ATOM 3433 O O . ARG B 1 120 ? -0.087 -0.331 -7.344 1 93.88 120 ARG B O 1
ATOM 3440 N N . GLU B 1 121 ? 2.084 -0.538 -7.559 1 93.5 121 GLU B N 1
ATOM 3441 C CA . GLU B 1 121 ? 1.969 -1.564 -8.594 1 93.5 121 GLU B CA 1
ATOM 3442 C C . GLU B 1 121 ? 1.389 -2.855 -8.023 1 93.5 121 GLU B C 1
ATOM 3444 O O . GLU B 1 121 ? 0.54 -3.492 -8.648 1 93.5 121 GLU B O 1
ATOM 3449 N N . GLU B 1 122 ? 1.853 -3.217 -6.828 1 95.62 122 GLU B N 1
ATOM 3450 C CA . GLU B 1 122 ? 1.305 -4.406 -6.184 1 95.62 122 GLU B CA 1
ATOM 3451 C C . GLU B 1 122 ? -0.192 -4.258 -5.93 1 95.62 122 GLU B C 1
ATOM 3453 O O . GLU B 1 122 ? -0.949 -5.223 -6.055 1 95.62 122 GLU B O 1
ATOM 3458 N N . VAL B 1 123 ? -0.537 -3.146 -5.508 1 95.81 123 VAL B N 1
ATOM 3459 C CA . VAL B 1 123 ? -1.954 -2.883 -5.285 1 95.81 123 VAL B CA 1
ATOM 3460 C C . VAL B 1 123 ? -2.715 -2.988 -6.605 1 95.81 123 VAL B C 1
ATOM 3462 O O . VAL B 1 123 ? -3.797 -3.576 -6.656 1 95.81 123 VAL B O 1
ATOM 3465 N N . GLY B 1 124 ? -2.186 -2.396 -7.648 1 94.56 124 GLY B N 1
ATOM 3466 C CA . GLY B 1 124 ? -2.787 -2.516 -8.969 1 94.56 124 GLY B CA 1
ATOM 3467 C C . GLY B 1 124 ? -2.957 -3.955 -9.414 1 94.56 124 GLY B C 1
ATOM 3468 O O . GLY B 1 124 ? -4.008 -4.324 -9.953 1 94.56 124 GLY B O 1
ATOM 3469 N N . HIS B 1 125 ? -1.919 -4.723 -9.234 1 97 125 HIS B N 1
ATOM 3470 C CA . HIS B 1 125 ? -1.999 -6.141 -9.555 1 97 125 HIS B CA 1
ATOM 3471 C C . HIS B 1 125 ? -3.119 -6.824 -8.773 1 97 125 HIS B C 1
ATOM 3473 O O . HIS B 1 125 ? -3.867 -7.629 -9.328 1 97 125 HIS B O 1
ATOM 3479 N N . SER B 1 126 ? -3.174 -6.508 -7.531 1 97 126 SER B N 1
ATOM 3480 C CA . SER B 1 126 ? -4.195 -7.105 -6.68 1 97 126 SER B CA 1
ATOM 3481 C C . SER B 1 126 ? -5.598 -6.797 -7.199 1 97 126 SER B C 1
ATOM 3483 O O . SER B 1 126 ? -6.438 -7.695 -7.293 1 97 126 SER B O 1
ATOM 3485 N N . LEU B 1 127 ? -5.828 -5.543 -7.512 1 95.5 127 LEU B N 1
ATOM 3486 C CA . LEU B 1 127 ? -7.129 -5.137 -8.031 1 95.5 127 LEU B CA 1
ATOM 3487 C C . LEU B 1 127 ? -7.422 -5.832 -9.359 1 95.5 127 LEU B C 1
ATOM 3489 O O . LEU B 1 127 ? -8.562 -6.223 -9.617 1 95.5 127 LEU B O 1
ATOM 3493 N N . MET B 1 128 ? -6.422 -5.977 -10.18 1 96.44 128 MET B N 1
ATOM 3494 C CA . MET B 1 128 ? -6.559 -6.672 -11.461 1 96.44 128 MET B CA 1
ATOM 3495 C C . MET B 1 128 ? -6.934 -8.133 -11.25 1 96.44 128 MET B C 1
ATOM 3497 O O . MET B 1 128 ? -7.844 -8.648 -11.898 1 96.44 128 MET B O 1
ATOM 3501 N N . PHE B 1 129 ? -6.312 -8.805 -10.32 1 97.56 129 PHE B N 1
ATOM 3502 C CA . PHE B 1 129 ? -6.594 -10.203 -10.031 1 97.56 129 PHE B CA 1
ATOM 3503 C C . PHE B 1 129 ? -7.988 -10.367 -9.43 1 97.56 129 PHE B C 1
ATOM 3505 O O . PHE B 1 129 ? -8.688 -11.328 -9.734 1 97.56 129 PHE B O 1
ATOM 3512 N N . LEU B 1 130 ? -8.352 -9.453 -8.594 1 95.62 130 LEU B N 1
ATOM 3513 C CA . LEU B 1 130 ? -9.703 -9.484 -8.023 1 95.62 130 LEU B CA 1
ATOM 3514 C C . LEU B 1 130 ? -10.75 -9.312 -9.117 1 95.62 130 LEU B C 1
ATOM 3516 O O . LEU B 1 130 ? -11.805 -9.961 -9.078 1 95.62 130 LEU B O 1
ATOM 3520 N N . GLU B 1 131 ? -10.461 -8.438 -10.023 1 94.88 131 GLU B N 1
ATOM 3521 C CA . GLU B 1 131 ? -11.391 -8.234 -11.141 1 94.88 131 GLU B CA 1
ATOM 3522 C C . GLU B 1 131 ? -11.523 -9.5 -11.977 1 94.88 131 GLU B C 1
ATOM 3524 O O . GLU B 1 131 ? -12.625 -9.859 -12.406 1 94.88 131 GLU B O 1
ATOM 3529 N N . LEU B 1 132 ? -10.43 -10.156 -12.242 1 97.19 132 LEU B N 1
ATOM 3530 C CA . LEU B 1 132 ? -10.484 -11.43 -12.945 1 97.19 132 LEU B CA 1
ATOM 3531 C C . LEU B 1 132 ? -11.352 -12.43 -12.188 1 97.19 132 LEU B C 1
ATOM 3533 O O . LEU B 1 132 ? -12.156 -13.141 -12.797 1 97.19 132 LEU B O 1
ATOM 3537 N N . GLN B 1 133 ? -11.094 -12.492 -10.891 1 95.25 133 GLN B N 1
ATOM 3538 C CA . GLN B 1 133 ? -11.875 -13.391 -10.055 1 95.25 133 GLN B CA 1
ATOM 3539 C C . GLN B 1 133 ? -13.367 -13.109 -10.188 1 95.25 133 GLN B C 1
ATOM 3541 O O . GLN B 1 133 ? -14.172 -14.031 -10.328 1 95.25 133 GLN B O 1
ATOM 3546 N N . ARG B 1 134 ? -13.688 -11.883 -10.133 1 93.12 134 ARG B N 1
ATOM 3547 C CA . ARG B 1 134 ? -15.078 -11.469 -10.258 1 93.12 134 ARG B CA 1
ATOM 3548 C C . ARG B 1 134 ? -15.648 -11.836 -11.625 1 93.12 134 ARG B C 1
ATOM 3550 O O . ARG B 1 134 ? -16.719 -12.445 -11.719 1 93.12 134 ARG B O 1
ATOM 3557 N N . ARG B 1 135 ? -14.953 -11.531 -12.68 1 93.88 135 ARG B N 1
ATOM 3558 C CA . ARG B 1 135 ? -15.422 -11.727 -14.047 1 93.88 135 ARG B CA 1
ATOM 3559 C C . ARG B 1 135 ? -15.508 -13.211 -14.383 1 93.88 135 ARG B C 1
ATOM 3561 O O . ARG B 1 135 ? -16.375 -13.633 -15.164 1 93.88 135 ARG B O 1
ATOM 3568 N N . SER B 1 136 ? -14.648 -13.984 -13.797 1 94.62 136 SER B N 1
ATOM 3569 C CA . SER B 1 136 ? -14.664 -15.422 -14.031 1 94.62 136 SER B CA 1
ATOM 3570 C C . SER B 1 136 ? -15.781 -16.109 -13.25 1 94.62 136 SER B C 1
ATOM 3572 O O . SER B 1 136 ? -16.078 -17.281 -13.469 1 94.62 136 SER B O 1
ATOM 3574 N N . GLN B 1 137 ? -16.406 -15.328 -12.273 1 92.12 137 GLN B N 1
ATOM 3575 C CA . GLN B 1 137 ? -17.484 -15.82 -11.43 1 92.12 137 GLN B CA 1
ATOM 3576 C C . GLN B 1 137 ? -17.062 -17.047 -10.641 1 92.12 137 GLN B C 1
ATOM 3578 O O . GLN B 1 137 ? -17.781 -18.047 -10.586 1 92.12 137 GLN B O 1
ATOM 3583 N N . ARG B 1 138 ? -15.859 -16.953 -10.203 1 89.94 138 ARG B N 1
ATOM 3584 C CA . ARG B 1 138 ? -15.32 -18.016 -9.359 1 89.94 138 ARG B CA 1
ATOM 3585 C C . ARG B 1 138 ? -15.031 -17.5 -7.953 1 89.94 138 ARG B C 1
ATOM 3587 O O . ARG B 1 138 ? -14.586 -16.375 -7.777 1 89.94 138 ARG B O 1
ATOM 3594 N N . SER B 1 139 ? -15.312 -18.328 -6.996 1 87 139 SER B N 1
ATOM 3595 C CA . SER B 1 139 ? -14.938 -18 -5.621 1 87 139 SER B CA 1
ATOM 3596 C C . SER B 1 139 ? -13.461 -18.328 -5.367 1 87 139 SER B C 1
ATOM 3598 O O . SER B 1 139 ? -12.82 -19.016 -6.164 1 87 139 SER B O 1
ATOM 3600 N N . PHE B 1 140 ? -13.023 -17.812 -4.27 1 90.19 140 PHE B N 1
ATOM 3601 C CA . PHE B 1 140 ? -11.672 -18.156 -3.838 1 90.19 140 PHE B CA 1
ATOM 3602 C C . PHE B 1 140 ? -11.539 -19.672 -3.664 1 90.19 140 PHE B C 1
ATOM 3604 O O . PHE B 1 140 ? -12.375 -20.297 -3.018 1 90.19 140 PHE B O 1
ATOM 3611 N N . MET B 1 141 ? -10.539 -20.172 -4.25 1 92.56 141 MET B N 1
ATOM 3612 C CA . MET B 1 141 ? -10.43 -21.625 -4.32 1 92.56 141 MET B CA 1
ATOM 3613 C C . MET B 1 141 ? -9.406 -22.141 -3.316 1 92.56 141 MET B C 1
ATOM 3615 O O . MET B 1 141 ? -9.344 -23.344 -3.047 1 92.56 141 MET B O 1
ATOM 3619 N N . THR B 1 142 ? -8.648 -21.266 -2.76 1 89.06 142 THR B N 1
ATOM 3620 C CA . THR B 1 142 ? -7.637 -21.688 -1.797 1 89.06 142 THR B CA 1
ATOM 3621 C C . THR B 1 142 ? -7.75 -20.875 -0.509 1 89.06 142 THR B C 1
ATOM 3623 O O . THR B 1 142 ? -7.383 -19.703 -0.474 1 89.06 142 THR B O 1
ATOM 3626 N N . PRO B 1 143 ? -8.148 -21.5 0.52 1 84.94 143 PRO B N 1
ATOM 3627 C CA . PRO B 1 143 ? -8.242 -20.797 1.796 1 84.94 143 PRO B CA 1
ATOM 3628 C C . PRO B 1 143 ? -6.871 -20.5 2.41 1 84.94 143 PRO B C 1
ATOM 3630 O O . PRO B 1 143 ? -5.883 -21.156 2.055 1 84.94 143 PRO B O 1
ATOM 3633 N N . LEU B 1 144 ? -6.84 -19.609 3.303 1 83.56 144 LEU B N 1
ATOM 3634 C CA . LEU B 1 144 ? -5.605 -19.172 3.955 1 83.56 144 LEU B CA 1
ATOM 3635 C C . LEU B 1 144 ? -4.934 -20.344 4.66 1 83.56 144 LEU B C 1
ATOM 3637 O O . LEU B 1 144 ? -3.703 -20.438 4.688 1 83.56 144 LEU B O 1
ATOM 3641 N N . SER B 1 145 ? -5.699 -21.188 5.223 1 82.31 145 SER B N 1
ATOM 3642 C CA . SER B 1 145 ? -5.172 -22.312 5.98 1 82.31 145 SER B CA 1
ATOM 3643 C C . SER B 1 145 ? -4.387 -23.266 5.086 1 82.31 145 SER B C 1
ATOM 3645 O O . SER B 1 145 ? -3.598 -24.078 5.574 1 82.31 145 SER B O 1
ATOM 3647 N N . GLN B 1 146 ? -4.566 -23.172 3.795 1 84.5 146 GLN B N 1
ATOM 3648 C CA . GLN B 1 146 ? -3.875 -24.047 2.857 1 84.5 146 GLN B CA 1
ATOM 3649 C C . GLN B 1 146 ? -2.682 -23.344 2.221 1 84.5 146 GLN B C 1
ATOM 3651 O O . GLN B 1 146 ? -1.998 -23.922 1.368 1 84.5 146 GLN B O 1
ATOM 3656 N N . ARG B 1 147 ? -2.498 -22.125 2.658 1 87.06 147 ARG B N 1
ATOM 3657 C CA . ARG B 1 147 ? -1.302 -21.422 2.203 1 87.06 147 ARG B CA 1
ATOM 3658 C C . ARG B 1 147 ? -0.116 -21.719 3.115 1 87.06 147 ARG B C 1
ATOM 3660 O O . ARG B 1 147 ? -0.294 -22.016 4.297 1 87.06 147 ARG B O 1
ATOM 3667 N N . PRO B 1 148 ? 1.048 -21.641 2.557 1 83.94 148 PRO B N 1
ATOM 3668 C CA . PRO B 1 148 ? 2.229 -22.016 3.338 1 83.94 148 PRO B CA 1
ATOM 3669 C C . PRO B 1 148 ? 2.434 -21.125 4.562 1 83.94 148 PRO B C 1
ATOM 3671 O O . PRO B 1 148 ? 2.658 -19.922 4.422 1 83.94 148 PRO B O 1
ATOM 3674 N N . PRO B 1 149 ? 2.469 -21.734 5.66 1 80.56 149 PRO B N 1
ATOM 3675 C CA . PRO B 1 149 ? 2.578 -20.938 6.883 1 80.56 149 PRO B CA 1
ATOM 3676 C C . PRO B 1 149 ? 3.955 -20.297 7.047 1 80.56 149 PRO B C 1
ATOM 3678 O O . PRO B 1 149 ? 4.062 -19.172 7.566 1 80.56 149 PRO B O 1
ATOM 3681 N N . LEU B 1 150 ? 4.941 -21.031 6.637 1 79.31 150 LEU B N 1
ATOM 3682 C CA . LEU B 1 150 ? 6.277 -20.484 6.828 1 79.31 150 LEU B CA 1
ATOM 3683 C C . LEU B 1 150 ? 6.492 -19.266 5.93 1 79.31 150 LEU B C 1
ATOM 3685 O O . LEU B 1 150 ? 7.141 -18.297 6.332 1 79.31 150 LEU B O 1
ATOM 3689 N N . ALA B 1 151 ? 5.984 -19.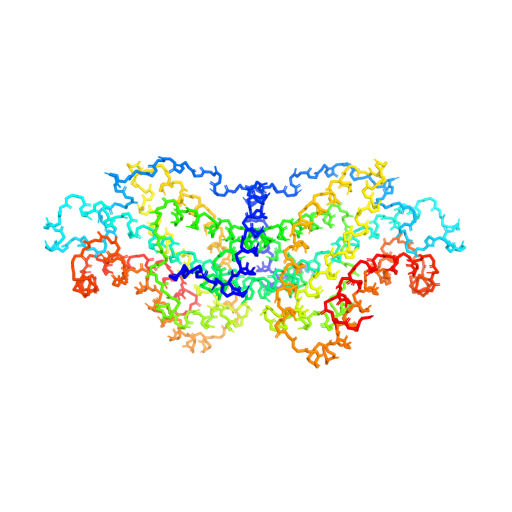359 4.793 1 75.12 151 ALA B N 1
ATOM 3690 C CA . ALA B 1 151 ? 6.094 -18.219 3.896 1 75.12 151 ALA B CA 1
ATOM 3691 C C . ALA B 1 151 ? 5.398 -16.984 4.484 1 75.12 151 ALA B C 1
ATOM 3693 O O . ALA B 1 151 ? 5.941 -15.883 4.449 1 75.12 151 ALA B O 1
ATOM 3694 N N . ARG B 1 152 ? 4.32 -17.297 5.094 1 77.25 152 ARG B N 1
ATOM 3695 C CA . ARG B 1 152 ? 3.562 -16.234 5.73 1 77.25 152 ARG B CA 1
ATOM 3696 C C . ARG B 1 152 ? 4.324 -15.648 6.918 1 77.25 152 ARG B C 1
ATOM 3698 O O . ARG B 1 152 ? 4.363 -14.43 7.102 1 77.25 152 ARG B O 1
ATOM 3705 N N . LEU B 1 153 ? 4.867 -16.562 7.648 1 76.44 153 LEU B N 1
ATOM 3706 C CA . LEU B 1 153 ? 5.613 -16.141 8.828 1 76.44 153 LEU B CA 1
ATOM 3707 C C . LEU B 1 153 ? 6.867 -15.367 8.438 1 76.44 153 LEU B C 1
ATOM 3709 O O . LEU B 1 153 ? 7.191 -14.352 9.062 1 76.44 153 LEU B O 1
ATOM 3713 N N . PHE B 1 154 ? 7.469 -15.883 7.508 1 70.94 154 PHE B N 1
ATOM 3714 C CA . PHE B 1 154 ? 8.711 -15.25 7.07 1 70.94 154 PHE B CA 1
ATOM 3715 C C . PHE B 1 154 ? 8.438 -13.852 6.523 1 70.94 154 PHE B C 1
ATOM 3717 O O . PHE B 1 154 ? 9.141 -12.898 6.867 1 70.94 154 PHE B O 1
ATOM 3724 N N . ALA B 1 155 ? 7.457 -13.773 5.785 1 65.31 155 ALA B N 1
ATOM 3725 C CA . ALA B 1 155 ? 7.102 -12.477 5.199 1 65.31 155 ALA B CA 1
ATOM 3726 C C . ALA B 1 155 ? 6.73 -11.469 6.285 1 65.31 155 ALA B C 1
ATOM 3728 O O . ALA B 1 155 ? 7.047 -10.281 6.172 1 65.31 155 ALA B O 1
ATOM 3729 N N . ARG B 1 156 ? 6.223 -12.016 7.34 1 66.38 156 ARG B N 1
ATOM 3730 C CA . ARG B 1 156 ? 5.723 -11.148 8.398 1 66.38 156 ARG B CA 1
ATOM 3731 C C . ARG B 1 156 ? 6.848 -10.734 9.344 1 66.38 156 ARG B C 1
ATOM 3733 O O . ARG B 1 156 ? 6.875 -9.602 9.828 1 66.38 156 ARG B O 1
ATOM 3740 N N . TYR B 1 157 ? 7.785 -11.641 9.523 1 67.5 157 TYR B N 1
ATOM 3741 C CA . TYR B 1 157 ? 8.648 -11.391 10.664 1 67.5 157 TYR B CA 1
ATOM 3742 C C . TYR B 1 157 ? 10.102 -11.234 10.227 1 67.5 157 TYR B C 1
ATOM 3744 O O . TYR B 1 157 ? 10.953 -10.812 11.016 1 67.5 157 TYR B O 1
ATOM 3752 N N . ALA B 1 158 ? 10.32 -11.648 9.109 1 65.5 158 ALA B N 1
ATOM 3753 C CA . ALA B 1 158 ? 11.727 -11.5 8.727 1 65.5 158 ALA B CA 1
ATOM 3754 C C . ALA B 1 158 ? 12.148 -10.039 8.758 1 65.5 158 ALA B C 1
ATOM 3756 O O . ALA B 1 158 ? 11.398 -9.156 8.336 1 65.5 158 ALA B O 1
ATOM 3757 N N . PRO B 1 159 ? 13.289 -9.867 9.562 1 61.53 159 PRO B N 1
ATOM 3758 C CA . PRO B 1 159 ? 13.727 -8.477 9.625 1 61.53 159 PRO B CA 1
ATOM 3759 C C . PRO B 1 159 ? 13.773 -7.805 8.258 1 61.53 159 PRO B C 1
ATOM 3761 O O . PRO B 1 159 ? 14.32 -8.375 7.309 1 61.53 159 PRO B O 1
ATOM 3764 N N . GLU B 1 160 ? 13.078 -6.703 8.336 1 60.72 160 GLU B N 1
ATOM 3765 C CA . GLU B 1 160 ? 12.969 -5.91 7.113 1 60.72 160 GLU B CA 1
ATOM 3766 C C . GLU B 1 160 ? 14.344 -5.508 6.59 1 60.72 160 GLU B C 1
ATOM 3768 O O . GLU B 1 160 ? 15.211 -5.09 7.363 1 60.72 160 GLU B O 1
ATOM 3773 N N . GLY B 1 161 ? 14.609 -5.914 5.527 1 65.12 161 GLY B N 1
ATOM 3774 C CA . GLY B 1 161 ? 15.875 -5.496 4.953 1 65.12 161 GLY B CA 1
ATOM 3775 C C . GLY B 1 161 ? 16.906 -6.609 4.906 1 65.12 161 GLY B C 1
ATOM 3776 O O . GLY B 1 161 ? 17.984 -6.441 4.324 1 65.12 161 GLY B O 1
ATOM 3777 N N . SER B 1 162 ? 16.469 -7.613 5.508 1 76.38 162 SER B N 1
ATOM 3778 C CA . SER B 1 162 ? 17.453 -8.688 5.477 1 76.38 162 SER B CA 1
ATOM 3779 C C . SER B 1 162 ? 17.516 -9.328 4.094 1 76.38 162 SER B C 1
ATOM 3781 O O . SER B 1 162 ? 16.578 -9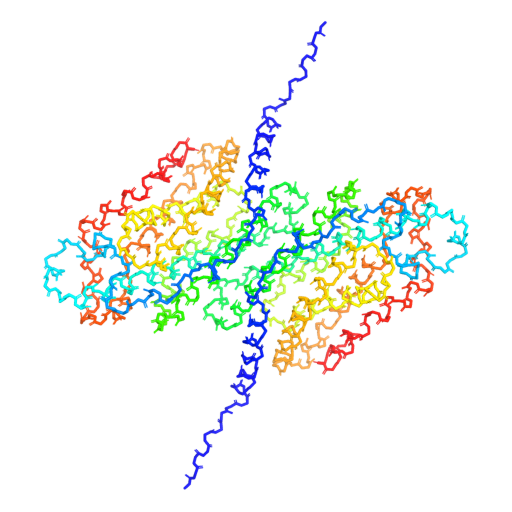.234 3.309 1 76.38 162 SER B O 1
ATOM 3783 N N . ALA B 1 163 ? 18.609 -9.875 3.811 1 78.38 163 ALA B N 1
ATOM 3784 C CA . ALA B 1 163 ? 18.797 -10.602 2.559 1 78.38 163 ALA B CA 1
ATOM 3785 C C . ALA B 1 163 ? 17.781 -11.742 2.439 1 78.38 163 ALA B C 1
ATOM 3787 O O . ALA B 1 163 ? 17.281 -12.023 1.351 1 78.38 163 ALA B O 1
ATOM 3788 N N . ALA B 1 164 ? 17.484 -12.312 3.529 1 78.94 164 ALA B N 1
ATOM 3789 C CA . ALA B 1 164 ? 16.562 -13.438 3.521 1 78.94 164 ALA B CA 1
ATOM 3790 C C . ALA B 1 164 ? 15.156 -12.992 3.133 1 78.94 164 ALA B C 1
ATOM 3792 O O . ALA B 1 164 ? 14.445 -13.711 2.426 1 78.94 164 ALA B O 1
ATOM 3793 N N . PHE B 1 165 ? 14.852 -11.953 3.568 1 80.19 165 PHE B N 1
ATOM 3794 C CA . PHE B 1 165 ? 13.555 -11.398 3.225 1 80.19 165 PHE B CA 1
ATOM 3795 C C . PHE B 1 165 ? 13.445 -11.156 1.725 1 80.19 165 PHE B C 1
ATOM 3797 O O . PHE B 1 165 ? 12.492 -11.602 1.084 1 80.19 165 PHE B O 1
ATOM 3804 N N . TRP B 1 166 ? 14.438 -10.5 1.239 1 84.06 166 TRP B N 1
ATOM 3805 C CA . TRP B 1 166 ? 14.398 -10.141 -0.175 1 84.06 166 TRP B CA 1
ATOM 3806 C C . TRP B 1 166 ? 14.57 -11.375 -1.053 1 84.06 166 TRP B C 1
ATOM 3808 O O . TRP B 1 166 ? 14.062 -11.422 -2.176 1 84.06 166 TRP B O 1
ATOM 3818 N N . ALA B 1 167 ? 15.203 -12.367 -0.506 1 86.31 167 ALA B N 1
ATOM 3819 C CA . ALA B 1 167 ? 15.297 -13.641 -1.219 1 86.31 167 ALA B CA 1
ATOM 3820 C C . ALA B 1 167 ? 13.922 -14.289 -1.375 1 86.31 167 ALA B C 1
ATOM 3822 O O . ALA B 1 167 ? 13.594 -14.812 -2.441 1 86.31 167 ALA B O 1
ATOM 3823 N N . THR B 1 168 ? 13.188 -14.195 -0.337 1 85.69 168 THR B N 1
ATOM 3824 C CA . THR B 1 168 ? 11.844 -14.758 -0.381 1 85.69 168 THR B CA 1
ATOM 3825 C C . THR B 1 168 ? 10.969 -13.992 -1.37 1 85.69 168 THR B C 1
ATOM 3827 O O . THR B 1 168 ? 10.219 -14.594 -2.139 1 85.69 168 THR B O 1
ATOM 3830 N N . ILE B 1 169 ? 11.109 -12.742 -1.336 1 84.88 169 ILE B N 1
ATOM 3831 C CA . ILE B 1 169 ? 10.367 -11.906 -2.271 1 84.88 169 ILE B CA 1
ATOM 3832 C C . ILE B 1 169 ? 10.766 -12.258 -3.703 1 84.88 169 ILE B C 1
ATOM 3834 O O . ILE B 1 169 ? 9.906 -12.383 -4.578 1 84.88 169 ILE B O 1
ATOM 3838 N N . LEU B 1 170 ? 12.062 -12.438 -3.922 1 90.19 170 LEU B N 1
ATOM 3839 C CA . LEU B 1 170 ? 12.57 -12.742 -5.258 1 90.19 170 LEU B CA 1
ATOM 3840 C C . LEU B 1 170 ? 12 -14.062 -5.766 1 90.19 170 LEU B C 1
ATOM 3842 O O . LEU B 1 170 ? 11.586 -14.164 -6.926 1 90.19 170 LEU B O 1
ATOM 3846 N N . ILE B 1 171 ? 11.922 -15.016 -4.895 1 90.75 171 ILE B N 1
ATOM 3847 C CA . ILE B 1 171 ? 11.375 -16.312 -5.266 1 90.75 171 ILE B CA 1
ATOM 3848 C C . ILE B 1 171 ? 9.898 -16.156 -5.641 1 90.75 171 ILE B C 1
ATOM 3850 O O . ILE B 1 171 ? 9.469 -16.656 -6.684 1 90.75 171 ILE B O 1
ATOM 3854 N N . GLY B 1 172 ? 9.172 -15.477 -4.82 1 91.12 172 GLY B N 1
ATOM 3855 C CA . GLY B 1 172 ? 7.75 -15.273 -5.031 1 91.12 172 GLY B CA 1
ATOM 3856 C C . GLY B 1 172 ? 7.434 -14.508 -6.301 1 91.12 172 GLY B C 1
ATOM 3857 O O . GLY B 1 172 ? 6.367 -14.688 -6.895 1 91.12 172 GLY B O 1
ATOM 3858 N N . GLU B 1 173 ? 8.383 -13.742 -6.719 1 93.31 173 GLU B N 1
ATOM 3859 C CA . GLU B 1 173 ? 8.156 -12.93 -7.906 1 93.31 173 GLU B CA 1
ATOM 3860 C C . GLU B 1 173 ? 8.695 -13.617 -9.156 1 93.31 173 GLU B C 1
ATOM 3862 O O . GLU B 1 173 ? 8.055 -13.586 -10.211 1 93.31 173 GLU B O 1
ATOM 3867 N N . ASN B 1 174 ? 9.805 -14.258 -9.055 1 95.25 174 ASN B N 1
ATOM 3868 C CA . ASN B 1 174 ? 10.492 -14.805 -10.219 1 95.25 174 ASN B CA 1
ATOM 3869 C C . ASN B 1 174 ? 9.789 -16.047 -10.758 1 95.25 174 ASN B C 1
ATOM 3871 O O . ASN B 1 174 ? 9.672 -16.234 -11.969 1 95.25 174 ASN B O 1
ATOM 3875 N N . VAL B 1 175 ? 9.383 -16.891 -9.867 1 96.38 175 VAL B N 1
ATOM 3876 C CA . VAL B 1 175 ? 8.805 -18.156 -10.297 1 96.38 175 VAL B CA 1
ATOM 3877 C C . VAL B 1 175 ? 7.516 -17.891 -11.07 1 96.38 175 VAL B C 1
ATOM 3879 O O . VAL B 1 175 ? 7.367 -18.359 -12.211 1 96.38 175 VAL B O 1
ATOM 3882 N N . PRO B 1 176 ? 6.586 -17.156 -10.484 1 96.81 176 PRO B N 1
ATOM 3883 C CA . PRO B 1 176 ? 5.395 -16.844 -11.289 1 96.81 176 PRO B CA 1
ATOM 3884 C C . PRO B 1 176 ? 5.727 -16.109 -12.578 1 96.81 176 PRO B C 1
ATOM 3886 O O . PRO B 1 176 ? 5.039 -16.266 -13.586 1 96.81 176 PRO B O 1
ATOM 3889 N N . ASP B 1 177 ? 6.75 -15.297 -12.555 1 97 177 ASP B N 1
ATOM 3890 C CA . ASP B 1 177 ? 7.145 -14.57 -13.758 1 97 177 ASP B CA 1
ATOM 3891 C C . ASP B 1 177 ? 7.566 -15.523 -14.867 1 97 177 ASP B C 1
ATOM 3893 O O . ASP B 1 177 ? 7.301 -15.273 -16.047 1 97 177 ASP B O 1
ATOM 3897 N N . ARG B 1 178 ? 8.25 -16.609 -14.539 1 97.25 178 ARG B N 1
ATOM 3898 C CA . ARG B 1 178 ? 8.633 -17.609 -15.531 1 97.25 178 ARG B CA 1
ATOM 3899 C C . ARG B 1 178 ? 7.402 -18.25 -16.172 1 97.25 178 ARG B C 1
ATOM 3901 O O . ARG B 1 178 ? 7.371 -18.469 -17.375 1 97.25 178 ARG B O 1
ATOM 3908 N N . VAL B 1 179 ? 6.449 -18.516 -15.359 1 98.06 179 VAL B N 1
ATOM 3909 C CA . VAL B 1 179 ? 5.199 -19.078 -15.867 1 98.06 179 VAL B CA 1
ATOM 3910 C C . VAL B 1 179 ? 4.512 -18.062 -16.781 1 98.06 179 VAL B C 1
ATOM 3912 O O . VAL B 1 179 ? 4.047 -18.422 -17.859 1 98.06 179 VAL B O 1
ATOM 3915 N N . ASN B 1 180 ? 4.496 -16.828 -16.328 1 98.25 180 ASN B N 1
ATOM 3916 C CA . ASN B 1 180 ? 3.891 -15.766 -17.141 1 98.25 180 ASN B CA 1
ATOM 3917 C C . ASN B 1 180 ? 4.551 -15.648 -18.5 1 98.25 180 ASN B C 1
ATOM 3919 O O . ASN B 1 180 ? 3.873 -15.398 -19.5 1 98.25 180 ASN B O 1
ATOM 3923 N N . ARG B 1 181 ? 5.809 -15.828 -18.547 1 97.31 181 ARG B N 1
ATOM 3924 C CA . ARG B 1 181 ? 6.527 -15.742 -19.812 1 97.31 181 ARG B CA 1
ATOM 3925 C C . ARG B 1 181 ? 6.098 -16.859 -20.766 1 97.31 181 ARG B C 1
ATOM 3927 O O . ARG B 1 181 ? 5.977 -16.641 -21.969 1 97.31 181 ARG B O 1
ATOM 3934 N N . ILE B 1 182 ? 5.887 -18 -20.25 1 98 182 ILE B N 1
ATOM 3935 C CA . ILE B 1 182 ? 5.402 -19.109 -21.062 1 98 182 ILE B CA 1
ATOM 3936 C C . ILE B 1 182 ? 3.994 -18.797 -21.562 1 98 182 ILE B C 1
ATOM 3938 O O . ILE B 1 182 ? 3.699 -18.969 -22.75 1 98 182 ILE B O 1
ATOM 3942 N N . ILE B 1 183 ? 3.133 -18.328 -20.703 1 98.56 183 ILE B N 1
ATOM 3943 C CA . ILE B 1 183 ? 1.772 -17.969 -21.094 1 98.56 183 ILE B CA 1
ATOM 3944 C C . ILE B 1 183 ? 1.808 -16.938 -22.203 1 98.56 183 ILE B C 1
ATOM 3946 O O . ILE B 1 183 ? 1.162 -17.109 -23.25 1 98.56 183 ILE B O 1
ATOM 3950 N N . PHE B 1 184 ? 2.586 -15.914 -22 1 98 184 PHE B N 1
ATOM 3951 C CA . PHE B 1 184 ? 2.607 -14.773 -22.906 1 98 184 PHE B CA 1
ATOM 3952 C C . PHE B 1 184 ? 3.15 -15.18 -24.266 1 98 184 PHE B C 1
ATOM 3954 O O . PHE B 1 184 ? 2.852 -14.531 -25.266 1 98 184 PHE B O 1
ATOM 3961 N N . ALA B 1 185 ? 3.975 -16.188 -24.344 1 97.88 185 ALA B N 1
ATOM 3962 C CA . ALA B 1 185 ? 4.527 -16.656 -25.609 1 97.88 185 ALA B CA 1
ATOM 3963 C C . ALA B 1 185 ? 3.436 -17.25 -26.5 1 97.88 185 ALA B C 1
ATOM 3965 O O . ALA B 1 185 ? 3.611 -17.375 -27.719 1 97.88 185 ALA B O 1
ATOM 3966 N N . HIS B 1 186 ? 2.32 -17.641 -25.953 1 98 186 HIS B N 1
ATOM 3967 C CA . HIS B 1 186 ? 1.205 -18.219 -26.688 1 98 186 HIS B CA 1
ATOM 3968 C C . HIS B 1 186 ? 0.198 -17.141 -27.094 1 98 186 HIS B C 1
ATOM 3970 O O . HIS B 1 186 ? -0.885 -17.047 -26.516 1 98 186 HIS B O 1
ATOM 3976 N N . LYS B 1 187 ? 0.464 -16.531 -28.203 1 97.12 187 LYS B N 1
ATOM 3977 C CA . LYS B 1 187 ? -0.228 -15.312 -28.609 1 97.12 187 LYS B CA 1
ATOM 3978 C C . LYS B 1 187 ? -1.649 -15.617 -29.078 1 97.12 187 LYS B C 1
ATOM 3980 O O . LYS B 1 187 ? -2.439 -14.703 -29.312 1 97.12 187 LYS B O 1
ATOM 3985 N N . GLU B 1 188 ? -2.002 -16.922 -29.062 1 96.25 188 GLU B N 1
ATOM 3986 C CA . GLU B 1 188 ? -3.342 -17.328 -29.484 1 96.25 188 GLU B CA 1
ATOM 3987 C C . GLU B 1 188 ? -4.324 -17.266 -28.312 1 96.25 188 GLU B C 1
ATOM 3989 O O . GLU B 1 188 ? -5.535 -17.344 -28.516 1 96.25 188 GLU B O 1
ATOM 3994 N N . LEU B 1 189 ? -3.879 -17.062 -27.125 1 98.06 189 LEU B N 1
ATOM 3995 C CA . LEU B 1 189 ? -4.738 -16.984 -25.953 1 98.06 189 LEU B CA 1
ATOM 3996 C C . LEU B 1 189 ? -5.57 -15.711 -25.969 1 98.06 189 LEU B C 1
ATOM 3998 O O . LEU B 1 189 ? -5.258 -14.773 -26.703 1 98.06 189 LEU B O 1
ATOM 4002 N N . PRO B 1 190 ? -6.629 -15.68 -25.172 1 98.12 190 PRO B N 1
ATOM 4003 C CA . PRO B 1 190 ? -7.465 -14.477 -25.125 1 98.12 190 PRO B CA 1
ATOM 4004 C C . PRO B 1 190 ? -6.668 -13.227 -24.781 1 98.12 190 PRO B C 1
ATOM 4006 O O . PRO B 1 190 ? -5.77 -13.273 -23.938 1 98.12 190 PRO B O 1
ATOM 4009 N N . ALA B 1 191 ? -7.023 -12.086 -25.328 1 98.12 191 ALA B N 1
ATOM 4010 C CA . ALA B 1 191 ? -6.312 -10.82 -25.156 1 98.12 191 ALA B CA 1
ATOM 4011 C C . ALA B 1 191 ? -6.25 -10.438 -23.672 1 98.12 191 ALA B C 1
ATOM 4013 O O . ALA B 1 191 ? -5.258 -9.859 -23.219 1 98.12 191 ALA B O 1
ATOM 4014 N N . ALA B 1 192 ? -7.309 -10.703 -22.953 1 98.25 192 ALA B N 1
ATOM 4015 C CA . ALA B 1 192 ? -7.324 -10.383 -21.531 1 98.25 192 ALA B CA 1
ATOM 4016 C C . ALA B 1 192 ? -6.242 -11.164 -20.781 1 98.25 192 ALA B C 1
ATOM 4018 O O . ALA B 1 192 ? -5.531 -10.602 -19.938 1 98.25 192 ALA B O 1
ATOM 4019 N N . VAL B 1 193 ? -6.113 -12.43 -21.141 1 98.44 193 VAL B N 1
ATOM 4020 C CA . VAL B 1 193 ? -5.105 -13.273 -20.5 1 98.44 193 VAL B CA 1
ATOM 4021 C C . VAL B 1 193 ? -3.711 -12.742 -20.828 1 98.44 193 VAL B C 1
ATOM 4023 O O . VAL B 1 193 ? -2.881 -12.586 -19.922 1 98.44 193 VAL B O 1
ATOM 4026 N N . LEU B 1 194 ? -3.523 -12.43 -22.047 1 98.25 194 LEU B N 1
ATOM 4027 C CA . LEU B 1 194 ? -2.225 -11.938 -22.5 1 98.25 194 LEU B CA 1
ATOM 4028 C C . LEU B 1 194 ? -1.907 -10.586 -21.859 1 98.25 194 LEU B C 1
ATOM 4030 O O . LEU B 1 194 ? -0.768 -10.336 -21.469 1 98.25 194 LEU B O 1
ATOM 4034 N N . THR B 1 195 ? -2.881 -9.734 -21.719 1 98.06 195 THR B N 1
ATOM 4035 C CA . THR B 1 195 ? -2.664 -8.414 -21.125 1 98.06 195 THR B CA 1
ATOM 4036 C C . THR B 1 195 ? -2.379 -8.523 -19.641 1 98.06 195 THR B C 1
ATOM 4038 O O . THR B 1 195 ? -1.466 -7.875 -19.125 1 98.06 195 THR B O 1
ATOM 4041 N N . ILE B 1 196 ? -3.156 -9.344 -18.922 1 98.12 196 ILE B N 1
ATOM 4042 C CA . ILE B 1 196 ? -2.914 -9.578 -17.5 1 98.12 196 ILE B CA 1
ATOM 4043 C C . ILE B 1 196 ? -1.473 -10.039 -17.281 1 98.12 196 ILE B C 1
ATOM 4045 O O . ILE B 1 196 ? -0.759 -9.492 -16.438 1 98.12 196 ILE B O 1
ATOM 4049 N N . THR B 1 197 ? -1.076 -10.969 -18.109 1 97.88 197 THR B N 1
ATOM 4050 C CA . THR B 1 197 ? 0.258 -11.547 -18.016 1 97.88 197 THR B CA 1
ATOM 4051 C C . THR B 1 197 ? 1.324 -10.516 -18.375 1 97.88 197 THR B C 1
ATOM 4053 O O . THR B 1 197 ? 2.316 -10.375 -17.656 1 97.88 197 THR B O 1
ATOM 4056 N N . HIS B 1 198 ? 1.091 -9.789 -19.359 1 96.94 198 HIS B N 1
ATOM 4057 C CA . HIS B 1 198 ? 2.066 -8.828 -19.859 1 96.94 198 HIS B CA 1
ATOM 4058 C C . HIS B 1 198 ? 2.254 -7.676 -18.875 1 96.94 198 HIS B C 1
ATOM 4060 O O . HIS B 1 198 ? 3.385 -7.277 -18.578 1 96.94 198 HIS B O 1
ATOM 4066 N N . VAL B 1 199 ? 1.179 -7.109 -18.391 1 95.25 199 VAL B N 1
ATOM 4067 C CA . VAL B 1 199 ? 1.243 -6.012 -17.438 1 95.25 199 VAL B CA 1
ATOM 4068 C C . VAL B 1 199 ? 2.014 -6.453 -16.203 1 95.25 199 VAL B C 1
ATOM 4070 O O . VAL B 1 199 ? 2.883 -5.727 -15.703 1 95.25 199 VAL B O 1
ATOM 4073 N N . HIS B 1 200 ? 1.718 -7.617 -15.734 1 96.81 200 HIS B N 1
ATOM 4074 C CA . HIS B 1 200 ? 2.4 -8.133 -14.555 1 96.81 200 HIS B CA 1
ATOM 4075 C C . HIS B 1 200 ? 3.889 -8.328 -14.82 1 96.81 200 HIS B C 1
ATOM 4077 O O . HIS B 1 200 ? 4.73 -7.859 -14.047 1 96.81 200 HIS B O 1
ATOM 4083 N N . MET B 1 201 ? 4.219 -8.938 -15.938 1 95.38 201 MET B N 1
ATOM 4084 C CA . MET B 1 201 ? 5.605 -9.219 -16.297 1 95.38 201 MET B CA 1
ATOM 4085 C C . MET B 1 201 ? 6.418 -7.926 -16.359 1 95.38 201 MET B C 1
ATOM 4087 O O . MET B 1 201 ? 7.523 -7.855 -15.82 1 95.38 201 MET B O 1
ATOM 4091 N N . ARG B 1 202 ? 5.895 -6.953 -16.969 1 91.81 202 ARG B N 1
ATOM 4092 C CA . ARG B 1 202 ? 6.602 -5.695 -17.188 1 91.81 202 ARG B CA 1
ATOM 4093 C C . ARG B 1 202 ? 6.949 -5.031 -15.859 1 91.81 202 ARG B C 1
ATOM 4095 O O . ARG B 1 202 ? 8.086 -4.594 -15.656 1 91.81 202 ARG B O 1
ATOM 4102 N N . GLU B 1 203 ? 6.055 -4.996 -15 1 92.12 203 GLU B N 1
ATOM 4103 C CA . GLU B 1 203 ? 6.258 -4.32 -13.727 1 92.12 203 GLU B CA 1
ATOM 4104 C C . GLU B 1 203 ? 7.086 -5.172 -12.773 1 92.12 203 GLU B C 1
ATOM 4106 O O . GLU B 1 203 ? 7.906 -4.648 -12.016 1 92.12 203 GLU B O 1
ATOM 4111 N N . GLU B 1 204 ? 6.922 -6.473 -12.875 1 93.12 204 GLU B N 1
ATOM 4112 C CA . GLU B 1 204 ? 7.668 -7.371 -12 1 93.12 204 GLU B CA 1
ATOM 4113 C C . GLU B 1 204 ? 9.156 -7.355 -12.336 1 93.12 204 GLU B C 1
ATOM 4115 O O . GLU B 1 204 ? 10 -7.609 -11.469 1 93.12 204 GLU B O 1
ATOM 4120 N N . ALA B 1 205 ? 9.461 -7.078 -13.547 1 91.38 205 ALA B N 1
ATOM 4121 C CA . ALA B 1 205 ? 10.867 -7.004 -13.945 1 91.38 205 ALA B CA 1
ATOM 4122 C C . ALA B 1 205 ? 11.625 -5.988 -13.094 1 91.38 205 ALA B C 1
ATOM 4124 O O . ALA B 1 205 ? 12.758 -6.246 -12.672 1 91.38 205 ALA B O 1
ATOM 4125 N N . ARG B 1 206 ? 11.008 -4.898 -12.789 1 90.06 206 ARG B N 1
ATOM 4126 C CA . ARG B 1 206 ? 11.633 -3.855 -11.984 1 90.06 206 ARG B CA 1
ATOM 4127 C C . ARG B 1 206 ? 11.727 -4.281 -10.523 1 90.06 206 ARG B C 1
ATOM 4129 O O . ARG B 1 206 ? 12.711 -3.977 -9.844 1 90.06 206 ARG B O 1
ATOM 4136 N N . HIS B 1 207 ? 10.695 -4.965 -10.023 1 92.44 207 HIS B N 1
ATOM 4137 C CA . HIS B 1 207 ? 10.711 -5.473 -8.656 1 92.44 207 HIS B CA 1
ATOM 4138 C C . HIS B 1 207 ? 11.867 -6.445 -8.438 1 92.44 207 HIS B C 1
ATOM 4140 O O . HIS B 1 207 ? 12.586 -6.348 -7.441 1 92.44 207 HIS B O 1
ATOM 4146 N N . MET B 1 208 ? 12.023 -7.312 -9.43 1 92.88 208 MET B N 1
ATOM 4147 C CA . MET B 1 208 ? 13.07 -8.328 -9.312 1 92.88 208 MET B CA 1
ATOM 4148 C C . MET B 1 208 ? 14.453 -7.691 -9.383 1 92.88 208 MET B C 1
ATOM 4150 O O . MET B 1 208 ? 15.367 -8.109 -8.672 1 92.88 208 MET B O 1
ATOM 4154 N N . ALA B 1 209 ? 14.586 -6.668 -10.25 1 89.44 209 ALA B N 1
ATOM 4155 C CA . ALA B 1 209 ? 15.859 -5.957 -10.336 1 89.44 209 ALA B CA 1
ATOM 4156 C C . ALA B 1 209 ? 16.203 -5.305 -9 1 89.44 209 ALA B C 1
ATOM 4158 O O . ALA B 1 209 ? 17.344 -5.395 -8.539 1 89.44 209 ALA B O 1
ATOM 4159 N N . PHE B 1 210 ? 15.297 -4.668 -8.367 1 88 210 PHE B N 1
ATOM 4160 C CA . PHE B 1 210 ? 15.516 -4.043 -7.07 1 88 210 PHE B CA 1
ATOM 4161 C C . PHE B 1 210 ? 15.852 -5.094 -6.016 1 88 210 PHE B C 1
ATOM 4163 O O . PHE B 1 210 ? 16.766 -4.898 -5.211 1 88 210 PHE B O 1
ATOM 4170 N N . ALA B 1 211 ? 15.078 -6.164 -6.027 1 89.69 211 ALA B N 1
ATOM 4171 C CA . ALA B 1 211 ? 15.305 -7.238 -5.059 1 89.69 211 ALA B CA 1
ATOM 4172 C C . ALA B 1 211 ? 16.719 -7.809 -5.199 1 89.69 211 ALA B C 1
ATOM 4174 O O . ALA B 1 211 ? 17.422 -8 -4.203 1 89.69 211 ALA B O 1
ATOM 4175 N N . ARG B 1 212 ? 17.094 -8.086 -6.422 1 90.5 212 ARG B N 1
ATOM 4176 C CA . ARG B 1 212 ? 18.422 -8.656 -6.672 1 90.5 212 ARG B CA 1
ATOM 4177 C C . ARG B 1 212 ? 19.516 -7.719 -6.176 1 90.5 212 ARG B C 1
ATOM 4179 O O . ARG B 1 212 ? 20.453 -8.156 -5.512 1 90.5 212 ARG B O 1
ATOM 4186 N N . THR B 1 213 ? 19.344 -6.445 -6.48 1 87.31 213 THR B N 1
ATOM 4187 C CA . THR B 1 213 ? 20.328 -5.465 -6.051 1 87.31 213 THR B CA 1
ATOM 4188 C C . THR B 1 213 ? 20.375 -5.367 -4.527 1 87.31 213 THR B C 1
ATOM 4190 O O . THR B 1 213 ? 21.453 -5.277 -3.936 1 87.31 213 THR B O 1
ATOM 4193 N N . THR B 1 214 ? 19.281 -5.371 -3.951 1 85 214 THR B N 1
ATOM 4194 C CA . THR B 1 214 ? 19.203 -5.289 -2.496 1 85 214 THR B CA 1
ATOM 4195 C C . THR B 1 214 ? 19.812 -6.523 -1.852 1 85 214 THR B C 1
ATOM 4197 O O . THR B 1 214 ? 20.547 -6.414 -0.865 1 85 214 THR B O 1
ATOM 4200 N N . ILE B 1 215 ? 19.531 -7.711 -2.393 1 88.5 215 ILE B N 1
ATOM 4201 C CA . ILE B 1 215 ? 20.094 -8.953 -1.876 1 88.5 215 ILE B CA 1
ATOM 4202 C C . ILE B 1 215 ? 21.609 -8.922 -2.004 1 88.5 215 ILE B C 1
ATOM 4204 O O . ILE B 1 215 ? 22.328 -9.289 -1.07 1 88.5 215 ILE B O 1
ATOM 4208 N N . GLN B 1 216 ? 22.062 -8.469 -3.15 1 89.06 216 GLN B N 1
ATOM 4209 C CA . GLN B 1 216 ? 23.5 -8.383 -3.381 1 89.06 216 GLN B CA 1
ATOM 4210 C C . GLN B 1 216 ? 24.156 -7.469 -2.361 1 89.06 216 GLN B C 1
ATOM 4212 O O . GLN B 1 216 ? 25.188 -7.82 -1.78 1 89.06 216 GLN B O 1
ATOM 4217 N N . MET B 1 217 ? 23.531 -6.352 -2.145 1 84.81 217 MET B N 1
ATOM 4218 C CA . MET B 1 217 ? 24.078 -5.375 -1.202 1 84.81 217 MET B CA 1
ATOM 4219 C C . MET B 1 217 ? 24.047 -5.926 0.221 1 84.81 217 MET B C 1
ATOM 4221 O O . MET B 1 217 ? 25.047 -5.828 0.943 1 84.81 217 MET B O 1
ATOM 4225 N N . ARG B 1 218 ? 23.031 -6.562 0.583 1 84.12 218 ARG B N 1
ATOM 4226 C CA . ARG B 1 218 ? 22.844 -7.004 1.962 1 84.12 218 ARG B CA 1
ATOM 4227 C C . ARG B 1 218 ? 23.625 -8.289 2.232 1 84.12 218 ARG B C 1
ATOM 4229 O O . ARG B 1 218 ? 24.109 -8.508 3.346 1 84.12 218 ARG B O 1
ATOM 4236 N N . SER B 1 219 ? 23.641 -9.133 1.272 1 87 219 SER B N 1
ATOM 4237 C CA . SER B 1 219 ? 24.328 -10.406 1.44 1 87 219 SER B CA 1
ATOM 4238 C C . SER B 1 219 ? 25.828 -10.203 1.633 1 87 219 SER B C 1
ATOM 4240 O O . SER B 1 219 ? 26.5 -11.016 2.279 1 87 219 SER B O 1
ATOM 4242 N N . GLN B 1 220 ? 26.328 -9.18 1.083 1 85.75 220 GLN B N 1
ATOM 4243 C CA . GLN B 1 220 ? 27.75 -8.891 1.219 1 85.75 220 GLN B CA 1
ATOM 4244 C C . GLN B 1 220 ? 28.109 -8.555 2.662 1 85.75 220 GLN B C 1
ATOM 4246 O O . GLN B 1 220 ? 29.234 -8.797 3.104 1 85.75 220 GLN B O 1
ATOM 4251 N N . ALA B 1 221 ? 27.156 -8.125 3.318 1 84.44 221 ALA B N 1
ATOM 4252 C CA . ALA B 1 221 ? 27.391 -7.734 4.707 1 84.44 221 ALA B CA 1
ATOM 4253 C C . ALA B 1 221 ? 27.141 -8.906 5.652 1 84.44 221 ALA B C 1
ATOM 4255 O O . ALA B 1 221 ? 27.422 -8.812 6.852 1 84.44 221 ALA B O 1
ATOM 4256 N N . MET B 1 222 ? 26.688 -9.992 5.211 1 86.5 222 MET B N 1
ATOM 4257 C CA . MET B 1 222 ? 26.359 -11.164 6.023 1 86.5 222 MET B CA 1
ATOM 4258 C C . MET B 1 222 ? 27.516 -12.156 6.039 1 86.5 222 MET B C 1
ATOM 4260 O O . MET B 1 222 ? 28.156 -12.391 5.012 1 86.5 222 MET B O 1
ATOM 4264 N N . SER B 1 223 ? 27.766 -12.727 7.184 1 88.81 223 SER B N 1
ATOM 4265 C CA . SER B 1 223 ? 28.797 -13.742 7.293 1 88.81 223 SER B CA 1
ATOM 4266 C C . SER B 1 223 ? 28.375 -15.047 6.637 1 88.81 223 SER B C 1
ATOM 4268 O O . SER B 1 223 ? 27.172 -15.312 6.48 1 88.81 223 SER B O 1
ATOM 4270 N N . ARG B 1 224 ? 29.328 -15.812 6.301 1 89.69 224 ARG B N 1
ATOM 4271 C CA . ARG B 1 224 ? 29.062 -17.125 5.707 1 89.69 224 ARG B CA 1
ATOM 4272 C C . ARG B 1 224 ? 28.297 -18.016 6.672 1 89.69 224 ARG B C 1
ATOM 4274 O O . ARG B 1 224 ? 27.422 -18.766 6.254 1 89.69 224 ARG B O 1
ATOM 4281 N N . ALA B 1 225 ? 28.609 -17.891 7.91 1 91.62 225 ALA B N 1
ATOM 4282 C CA . ALA B 1 225 ? 27.938 -18.703 8.93 1 91.62 225 ALA B CA 1
ATOM 4283 C C . ALA B 1 225 ? 26.453 -18.359 9.023 1 91.62 225 ALA B C 1
ATOM 4285 O O . ALA B 1 225 ? 25.609 -19.25 9.133 1 91.62 225 ALA B O 1
ATOM 4286 N N . LYS B 1 226 ? 26.172 -17.125 8.961 1 88.5 226 LYS B N 1
ATOM 4287 C CA . LYS B 1 226 ? 24.766 -16.688 9.008 1 88.5 226 LYS B CA 1
ATOM 4288 C C . LYS B 1 226 ? 24 -17.156 7.777 1 88.5 226 LYS B C 1
ATOM 4290 O O . LYS B 1 226 ? 22.859 -17.594 7.887 1 88.5 226 LYS B O 1
ATOM 4295 N N . LYS B 1 227 ? 24.625 -17.109 6.637 1 90.06 227 LYS B N 1
ATOM 4296 C CA . LYS B 1 227 ? 24.016 -17.578 5.402 1 90.06 227 LYS B CA 1
ATOM 4297 C C . LYS B 1 227 ? 23.703 -19.062 5.477 1 90.06 227 LYS B C 1
ATOM 4299 O O . LYS B 1 227 ? 22.625 -19.5 5.059 1 90.06 227 LYS B O 1
ATOM 4304 N N . LEU B 1 228 ? 24.578 -19.766 6.016 1 90 228 LEU B N 1
ATOM 4305 C CA . LEU B 1 228 ? 24.391 -21.219 6.148 1 90 228 LEU B CA 1
ATOM 4306 C C . LEU B 1 228 ? 23.281 -21.531 7.137 1 90 228 LEU B C 1
ATOM 4308 O O . LEU B 1 228 ? 22.547 -22.5 6.953 1 90 228 LEU B O 1
ATOM 4312 N N . LEU B 1 229 ? 23.172 -20.688 8.109 1 88.5 229 LEU B N 1
ATOM 4313 C CA . LEU B 1 229 ? 22.156 -20.906 9.148 1 88.5 229 LEU B CA 1
ATOM 4314 C C . LEU B 1 229 ? 20.766 -20.625 8.617 1 88.5 229 LEU B C 1
ATOM 4316 O O . LEU B 1 229 ? 19.797 -21.281 9.023 1 88.5 229 LEU B O 1
ATOM 4320 N N . ILE B 1 230 ? 20.656 -19.703 7.676 1 87.12 230 ILE B N 1
ATOM 4321 C CA . ILE B 1 230 ? 19.328 -19.312 7.195 1 87.12 230 ILE B CA 1
ATOM 4322 C C . ILE B 1 230 ? 18.938 -20.156 5.992 1 87.12 230 ILE B C 1
ATOM 4324 O O . ILE B 1 230 ? 17.766 -20.234 5.629 1 87.12 230 ILE B O 1
ATOM 4328 N N . SER B 1 231 ? 19.875 -20.906 5.402 1 91.56 231 SER B N 1
ATOM 4329 C CA . SER B 1 231 ? 19.688 -21.625 4.148 1 91.56 231 SER B CA 1
ATOM 4330 C C . SER B 1 231 ? 18.625 -22.719 4.301 1 91.56 231 SER B C 1
ATOM 4332 O O . SER B 1 231 ? 17.766 -22.891 3.422 1 91.56 231 SER B O 1
ATOM 4334 N N . PRO B 1 232 ? 18.578 -23.453 5.383 1 91.69 232 PRO B N 1
ATOM 4335 C CA . PRO B 1 232 ? 17.547 -24.484 5.512 1 91.69 232 PRO B CA 1
ATOM 4336 C C . PRO B 1 232 ? 16.141 -23.875 5.551 1 91.69 232 PRO B C 1
ATOM 4338 O O . PRO B 1 232 ? 15.195 -24.469 5 1 91.69 232 PRO B O 1
ATOM 4341 N N . VAL B 1 233 ? 16.047 -22.781 6.203 1 87.69 233 VAL B N 1
ATOM 4342 C CA . VAL B 1 233 ? 14.742 -22.125 6.285 1 87.69 233 VAL B CA 1
ATOM 4343 C C . VAL B 1 233 ? 14.336 -21.625 4.902 1 87.69 233 VAL B C 1
ATOM 4345 O O . VAL B 1 233 ? 13.188 -21.781 4.484 1 87.69 233 VAL B O 1
ATOM 4348 N N . LEU B 1 234 ? 15.297 -21.047 4.223 1 89.19 234 LEU B N 1
ATOM 4349 C CA . LEU B 1 234 ? 15.023 -20.547 2.881 1 89.19 234 LEU B CA 1
ATOM 4350 C C . LEU B 1 234 ? 14.648 -21.688 1.939 1 89.19 234 LEU B C 1
ATOM 4352 O O . LEU B 1 234 ? 13.75 -21.531 1.11 1 89.19 234 LEU B O 1
ATOM 4356 N N . ARG B 1 235 ? 15.289 -22.797 2.082 1 92.62 235 ARG B N 1
ATOM 4357 C CA . ARG B 1 235 ? 14.977 -23.984 1.274 1 92.62 235 ARG B CA 1
ATOM 4358 C C . ARG B 1 235 ? 13.555 -24.453 1.522 1 92.62 235 ARG B C 1
ATOM 4360 O O . ARG B 1 235 ? 12.844 -24.828 0.583 1 92.62 235 ARG B O 1
ATOM 4367 N N . GLU B 1 236 ? 13.227 -24.438 2.74 1 92.38 236 GLU B N 1
ATOM 4368 C CA . GLU B 1 236 ? 11.891 -24.906 3.094 1 92.38 236 GLU B CA 1
ATOM 4369 C C . GLU B 1 236 ? 10.82 -23.922 2.607 1 92.38 236 GLU B C 1
ATOM 4371 O O . GLU B 1 236 ? 9.766 -24.344 2.123 1 92.38 236 GLU B O 1
ATOM 4376 N N . VAL B 1 237 ? 11.055 -22.656 2.752 1 89.38 237 VAL B N 1
ATOM 4377 C CA . VAL B 1 237 ? 10.141 -21.641 2.24 1 89.38 237 VAL B CA 1
ATOM 4378 C C . VAL B 1 237 ? 9.992 -21.797 0.729 1 89.38 237 VAL B C 1
ATOM 4380 O O . VAL B 1 237 ? 8.875 -21.766 0.203 1 89.38 237 VAL B O 1
ATOM 4383 N N . PHE B 1 238 ? 11.094 -22.047 0.106 1 92.25 238 PHE B N 1
ATOM 4384 C CA . PHE B 1 238 ? 11.102 -22.234 -1.341 1 92.25 238 PHE B CA 1
ATOM 4385 C C . PHE B 1 238 ? 10.305 -23.469 -1.735 1 92.25 238 PHE B C 1
ATOM 4387 O O . PHE B 1 238 ? 9.484 -23.422 -2.654 1 92.25 238 PHE B O 1
ATOM 4394 N N . ARG B 1 239 ? 10.523 -24.531 -1.077 1 93.06 239 ARG B N 1
ATOM 4395 C CA . ARG B 1 239 ? 9.828 -25.781 -1.346 1 93.06 239 ARG B CA 1
ATOM 4396 C C . ARG B 1 239 ? 8.32 -25.625 -1.189 1 93.06 239 ARG B C 1
ATOM 4398 O O . ARG B 1 239 ? 7.547 -26.047 -2.051 1 93.06 239 ARG B O 1
ATOM 4405 N N . GLN B 1 240 ? 7.895 -25.016 -0.101 1 92.25 240 GLN B N 1
ATOM 4406 C CA . GLN B 1 240 ? 6.473 -24.797 0.148 1 92.25 240 GLN B CA 1
ATOM 4407 C C . GLN B 1 240 ? 5.855 -23.906 -0.934 1 92.25 240 GLN B C 1
ATOM 4409 O O . GLN B 1 240 ? 4.746 -24.172 -1.401 1 92.25 240 GLN B O 1
ATOM 4414 N N . PHE B 1 241 ? 6.578 -22.938 -1.292 1 92.62 241 PHE B N 1
ATOM 4415 C CA . PHE B 1 241 ? 6.07 -22.031 -2.309 1 92.62 241 PHE B CA 1
ATOM 4416 C C . PHE B 1 241 ? 5.902 -22.734 -3.645 1 92.62 241 PHE B C 1
ATOM 4418 O O . PHE B 1 241 ? 4.875 -22.594 -4.309 1 92.62 241 PHE B O 1
ATOM 4425 N N . LEU B 1 242 ? 6.91 -23.531 -4.02 1 95.06 242 LEU B N 1
ATOM 4426 C CA . LEU B 1 242 ? 6.852 -24.25 -5.285 1 95.06 242 LEU B CA 1
ATOM 4427 C C . LEU B 1 242 ? 5.688 -25.234 -5.301 1 95.06 242 LEU B C 1
ATOM 4429 O O . LEU B 1 242 ? 4.969 -25.328 -6.297 1 95.06 242 LEU B O 1
ATOM 4433 N N . ARG B 1 243 ? 5.512 -25.859 -4.246 1 93.75 243 ARG B N 1
ATOM 4434 C CA . ARG B 1 243 ? 4.41 -26.812 -4.168 1 93.75 243 ARG B CA 1
ATOM 4435 C C . ARG B 1 243 ? 3.064 -26.109 -4.312 1 93.75 243 ARG B C 1
ATOM 4437 O O . ARG B 1 243 ? 2.174 -26.594 -5.012 1 93.75 243 ARG B O 1
ATOM 4444 N N . THR B 1 244 ? 2.971 -25.016 -3.645 1 93 244 THR B N 1
ATOM 4445 C CA . THR B 1 244 ? 1.735 -24.234 -3.699 1 93 244 THR B CA 1
ATOM 4446 C C . THR B 1 244 ? 1.507 -23.672 -5.102 1 93 244 THR B C 1
ATOM 4448 O O . THR B 1 244 ? 0.372 -23.641 -5.578 1 93 244 THR B O 1
ATOM 4451 N N . CYS B 1 245 ? 2.547 -23.312 -5.75 1 94.94 245 CYS B N 1
ATOM 4452 C CA . CYS B 1 245 ? 2.471 -22.656 -7.051 1 94.94 245 CYS B CA 1
ATOM 4453 C C . CYS B 1 245 ? 2.164 -23.672 -8.148 1 94.94 245 CYS B C 1
ATOM 4455 O O . CYS B 1 245 ? 1.441 -23.359 -9.102 1 94.94 245 CYS B O 1
ATOM 4457 N N . PHE B 1 246 ? 2.615 -24.938 -8.039 1 97.5 246 PHE B N 1
ATOM 4458 C CA . PHE B 1 246 ? 2.594 -25.812 -9.211 1 97.5 246 PHE B CA 1
ATOM 4459 C C . PHE B 1 246 ? 1.604 -26.953 -9.016 1 97.5 246 PHE B C 1
ATOM 4461 O O . PHE B 1 246 ? 1.24 -27.641 -9.977 1 97.5 246 PHE B O 1
ATOM 4468 N N . PHE B 1 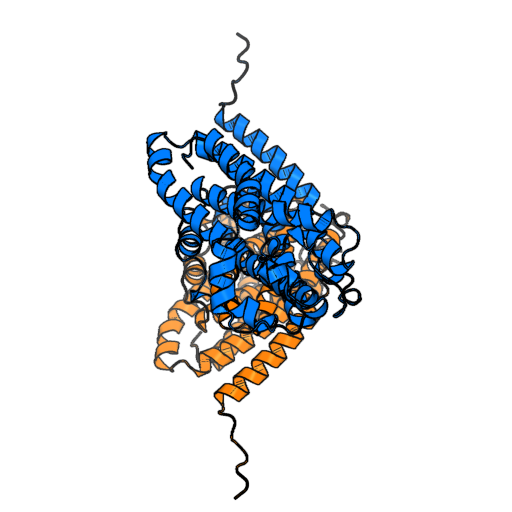247 ? 1.162 -27.141 -7.801 1 97.06 247 PHE B N 1
ATOM 4469 C CA . PHE B 1 247 ? 0.254 -28.266 -7.566 1 97.06 247 PHE B CA 1
ATOM 4470 C C . PHE B 1 247 ? -1.06 -27.766 -6.969 1 97.06 247 PHE B C 1
ATOM 4472 O O . PHE B 1 247 ? -1.156 -27.562 -5.758 1 97.06 247 PHE B O 1
ATOM 4479 N N . PRO B 1 248 ? -2.104 -27.688 -7.812 1 96.12 248 PRO B N 1
ATOM 4480 C CA . PRO B 1 248 ? -3.396 -27.156 -7.383 1 96.12 248 PRO B CA 1
ATOM 4481 C C . PRO B 1 248 ? -4.059 -28 -6.297 1 96.12 248 PRO B C 1
ATOM 4483 O O . PRO B 1 248 ? -3.832 -29.203 -6.227 1 96.12 248 PRO B O 1
ATOM 4486 N N . SER B 1 249 ? -4.852 -27.312 -5.539 1 94.19 249 SER B N 1
ATOM 4487 C CA . SER B 1 249 ? -5.629 -28 -4.512 1 94.19 249 SER B CA 1
ATOM 4488 C C . SER B 1 249 ? -6.836 -28.703 -5.113 1 94.19 249 SER B C 1
ATOM 4490 O O . SER B 1 249 ? -7.125 -28.547 -6.305 1 94.19 249 SER B O 1
ATOM 4492 N N . GLU B 1 250 ? -7.496 -29.484 -4.23 1 95.62 250 GLU B N 1
ATOM 4493 C CA . GLU B 1 250 ? -8.672 -30.234 -4.656 1 95.62 250 GLU B CA 1
ATOM 4494 C C . GLU B 1 250 ? -9.789 -29.312 -5.117 1 95.62 250 GLU B C 1
ATOM 4496 O O . GLU B 1 250 ? -10.539 -29.641 -6.043 1 95.62 250 GLU B O 1
ATOM 4501 N N . GLN B 1 251 ? -9.844 -28.156 -4.539 1 95.81 251 GLN B N 1
ATOM 4502 C CA . GLN B 1 251 ? -10.891 -27.188 -4.852 1 95.81 251 GLN B CA 1
ATOM 4503 C C . GLN B 1 251 ? -10.781 -26.703 -6.293 1 95.81 251 GLN B C 1
ATOM 4505 O O . GLN B 1 251 ? -11.797 -26.422 -6.938 1 95.81 251 GLN B O 1
ATOM 4510 N N . VAL B 1 252 ? -9.594 -26.688 -6.812 1 97.38 252 VAL B N 1
ATOM 4511 C CA . VAL B 1 252 ? -9.367 -26.234 -8.18 1 97.38 252 VAL B CA 1
ATOM 4512 C C . VAL B 1 252 ? -9.922 -27.266 -9.164 1 97.38 252 VAL B C 1
ATOM 4514 O O . VAL B 1 252 ? -10.625 -26.906 -10.109 1 97.38 252 VAL B O 1
ATOM 4517 N N . TYR B 1 253 ? -9.711 -28.516 -8.93 1 97.62 253 TYR B N 1
ATOM 4518 C CA . TYR B 1 253 ? -10.219 -29.562 -9.797 1 97.62 253 TYR B CA 1
ATOM 4519 C C . TYR B 1 253 ? -11.734 -29.672 -9.695 1 97.62 253 TYR B C 1
ATOM 4521 O O . TYR B 1 253 ? -12.414 -29.922 -10.688 1 97.62 253 TYR B O 1
ATOM 4529 N N . ALA B 1 254 ? -12.227 -29.469 -8.469 1 97.12 254 ALA B N 1
ATOM 4530 C CA . ALA B 1 254 ? -13.68 -29.453 -8.281 1 97.12 254 ALA B CA 1
ATOM 4531 C C . ALA B 1 254 ? -14.305 -28.297 -9.07 1 97.12 254 ALA B C 1
ATOM 4533 O O . ALA B 1 254 ? -15.336 -28.469 -9.727 1 97.12 254 ALA B O 1
ATOM 4534 N N . ALA B 1 255 ? -13.695 -27.172 -9 1 96.75 255 ALA B N 1
ATOM 4535 C CA . ALA B 1 255 ? -14.195 -25.984 -9.711 1 96.75 255 ALA B CA 1
ATOM 4536 C C . ALA B 1 255 ? -14.148 -26.203 -11.219 1 96.75 255 ALA B C 1
ATOM 4538 O O . ALA B 1 255 ? -14.961 -25.641 -11.961 1 96.75 255 ALA B O 1
ATOM 4539 N N . ALA B 1 256 ? -13.211 -27.031 -11.695 1 97 256 ALA B N 1
ATOM 4540 C CA . ALA B 1 256 ? -13.102 -27.359 -13.117 1 97 256 ALA B CA 1
ATOM 4541 C C . ALA B 1 256 ? -14.156 -28.375 -13.531 1 97 256 ALA B C 1
ATOM 4543 O O . ALA B 1 256 ? -14.32 -28.672 -14.719 1 97 256 ALA B O 1
ATOM 4544 N N . GLY B 1 257 ? -14.859 -28.922 -12.547 1 96.25 257 GLY B N 1
ATOM 4545 C CA . GLY B 1 257 ? -15.93 -29.875 -12.836 1 96.25 257 GLY B CA 1
ATOM 4546 C C . GLY B 1 257 ? -15.43 -31.297 -12.984 1 96.25 257 GLY B C 1
ATOM 4547 O O . GLY B 1 257 ? -16.125 -32.156 -13.555 1 96.25 257 GLY B O 1
ATOM 4548 N N . LEU B 1 258 ? -14.227 -31.547 -12.531 1 96.56 258 LEU B N 1
ATOM 4549 C CA . LEU B 1 258 ? -13.68 -32.906 -12.641 1 96.56 258 LEU B CA 1
ATOM 4550 C C . LEU B 1 258 ? -14.141 -33.781 -11.477 1 96.56 258 LEU B C 1
ATOM 4552 O O . LEU B 1 258 ? -14.156 -33.312 -10.328 1 96.56 258 LEU B O 1
ATOM 4556 N N . SER B 1 259 ? -14.547 -34.938 -11.82 1 94.56 259 SER B N 1
ATOM 4557 C CA . SER B 1 259 ? -14.992 -35.844 -10.781 1 94.56 259 SER B CA 1
ATOM 4558 C C . SER B 1 259 ? -13.828 -36.375 -9.945 1 94.56 259 SER B C 1
ATOM 4560 O O . SER B 1 259 ? -12.703 -36.5 -10.453 1 94.56 259 SER B O 1
ATOM 4562 N N . ASN B 1 260 ? -13.992 -36.594 -8.695 1 94 260 ASN B N 1
ATOM 4563 C CA . ASN B 1 260 ? -13.023 -37.125 -7.75 1 94 260 ASN B CA 1
ATOM 4564 C C . ASN B 1 260 ? -11.773 -36.25 -7.668 1 94 260 ASN B C 1
ATOM 4566 O O . ASN B 1 260 ? -10.664 -36.719 -7.914 1 94 260 ASN B O 1
ATOM 4570 N N . PRO B 1 261 ? -11.93 -35.094 -7.262 1 96.25 261 PRO B N 1
ATOM 4571 C CA . PRO B 1 261 ? -10.844 -34.094 -7.273 1 96.25 261 PRO B CA 1
ATOM 4572 C C . PRO B 1 261 ? -9.602 -34.594 -6.523 1 96.25 261 PRO B C 1
ATOM 4574 O O . PRO B 1 261 ? -8.477 -34.25 -6.898 1 96.25 261 PRO B O 1
ATOM 4577 N N . ARG B 1 262 ? -9.734 -35.375 -5.547 1 96 262 ARG B N 1
ATOM 4578 C CA . ARG B 1 262 ? -8.609 -35.844 -4.742 1 96 262 ARG B CA 1
ATOM 4579 C C . ARG B 1 262 ? -7.668 -36.719 -5.578 1 96 262 ARG B C 1
ATOM 4581 O O . ARG B 1 262 ? -6.453 -36.719 -5.355 1 96 262 ARG B O 1
ATOM 4588 N N . ILE B 1 263 ? -8.227 -37.469 -6.477 1 96.19 263 ILE B N 1
ATOM 4589 C CA . ILE B 1 263 ? -7.418 -38.312 -7.344 1 96.19 263 ILE B CA 1
ATOM 4590 C C . ILE B 1 263 ? -6.531 -37.469 -8.234 1 96.19 263 ILE B C 1
ATOM 4592 O O . ILE B 1 263 ? -5.355 -37.75 -8.438 1 96.19 263 ILE B O 1
ATOM 4596 N N . TRP B 1 264 ? -7.066 -36.406 -8.727 1 96.88 264 TRP B N 1
ATOM 4597 C CA . TRP B 1 264 ? -6.328 -35.531 -9.625 1 96.88 264 TRP B CA 1
ATOM 4598 C C . TRP B 1 264 ? -5.199 -34.812 -8.883 1 96.88 264 TRP B C 1
ATOM 4600 O O . TRP B 1 264 ? -4.125 -34.594 -9.453 1 96.88 264 TRP B O 1
ATOM 4610 N N . VAL B 1 265 ? -5.414 -34.469 -7.582 1 97.12 265 VAL B N 1
ATOM 4611 C CA . VAL B 1 265 ? -4.359 -33.875 -6.77 1 97.12 265 VAL B CA 1
ATOM 4612 C C . VAL B 1 265 ? -3.162 -34.812 -6.699 1 97.12 265 VAL B C 1
ATOM 4614 O O . VAL B 1 265 ? -2.021 -34.406 -6.922 1 97.12 265 VAL B O 1
ATOM 4617 N N . ARG B 1 266 ? -3.439 -36.031 -6.434 1 96.75 266 ARG B N 1
ATOM 4618 C CA . ARG B 1 266 ? -2.389 -37.062 -6.301 1 96.75 266 ARG B CA 1
ATOM 4619 C C . ARG B 1 266 ? -1.672 -37.281 -7.629 1 96.75 266 ARG B C 1
ATOM 4621 O O . ARG B 1 266 ? -0.447 -37.406 -7.664 1 96.75 266 ARG B O 1
ATOM 4628 N N . ARG B 1 267 ? -2.402 -37.312 -8.68 1 96.94 267 ARG B N 1
ATOM 4629 C CA . ARG B 1 267 ? -1.823 -37.531 -10 1 96.94 267 ARG B CA 1
ATOM 4630 C C . ARG B 1 267 ? -0.945 -36.344 -10.414 1 96.94 267 ARG B C 1
ATOM 4632 O O . ARG B 1 267 ? 0.152 -36.531 -10.945 1 96.94 267 ARG B O 1
ATOM 4639 N N . ALA B 1 268 ? -1.421 -35.188 -10.164 1 97.75 268 ALA B N 1
ATOM 4640 C CA . ALA B 1 268 ? -0.67 -33.969 -10.531 1 97.75 268 ALA B CA 1
ATOM 4641 C C . ALA B 1 268 ? 0.657 -33.906 -9.781 1 97.75 268 ALA B C 1
ATOM 4643 O O . ALA B 1 268 ? 1.681 -33.531 -10.352 1 97.75 268 ALA B O 1
ATOM 4644 N N . ARG B 1 269 ? 0.652 -34.281 -8.523 1 97.19 269 ARG B N 1
ATOM 4645 C CA . ARG B 1 269 ? 1.834 -34.219 -7.672 1 97.19 269 ARG B CA 1
ATOM 4646 C C . ARG B 1 269 ? 2.918 -35.156 -8.141 1 97.19 269 ARG B C 1
ATOM 4648 O O . ARG B 1 269 ? 4.098 -35 -7.828 1 97.19 269 ARG B O 1
ATOM 4655 N N . ARG B 1 270 ? 2.459 -36.188 -8.898 1 96.69 270 ARG B N 1
ATOM 4656 C CA . ARG B 1 270 ? 3.404 -37.188 -9.383 1 96.69 270 ARG B CA 1
ATOM 4657 C C . ARG B 1 270 ? 3.625 -37.062 -10.891 1 96.69 270 ARG B C 1
ATOM 4659 O O . ARG B 1 270 ? 4.25 -37.906 -11.508 1 96.69 270 ARG B O 1
ATOM 4666 N N . ASN B 1 271 ? 3.08 -36.062 -11.445 1 98 271 ASN B N 1
ATOM 4667 C CA . ASN B 1 271 ? 3.184 -35.844 -12.883 1 98 271 ASN B CA 1
ATOM 4668 C C . ASN B 1 271 ? 4.586 -35.406 -13.281 1 98 271 ASN B C 1
ATOM 4670 O O . ASN B 1 271 ? 5 -34.281 -12.945 1 98 271 ASN B O 1
ATOM 4674 N N . PRO B 1 272 ? 5.344 -36.188 -14.008 1 97.62 272 PRO B N 1
ATOM 4675 C CA . PRO B 1 272 ? 6.727 -35.844 -14.344 1 97.62 272 PRO B CA 1
ATOM 4676 C C . PRO B 1 272 ? 6.832 -34.531 -15.133 1 97.62 272 PRO B C 1
ATOM 4678 O O . PRO B 1 272 ? 7.762 -33.75 -14.914 1 97.62 272 PRO B O 1
ATOM 4681 N N . HIS B 1 273 ? 5.949 -34.281 -15.984 1 97.44 273 HIS B N 1
ATOM 4682 C CA . HIS B 1 273 ? 5.973 -33.031 -16.766 1 97.44 273 HIS B CA 1
ATOM 4683 C C . HIS B 1 273 ? 5.836 -31.812 -15.875 1 97.44 273 HIS B C 1
ATOM 4685 O O . HIS B 1 273 ? 6.531 -30.812 -16.062 1 97.44 273 HIS B O 1
ATOM 4691 N N . ARG B 1 274 ? 4.918 -31.875 -14.938 1 98.06 274 ARG B N 1
ATOM 4692 C CA . ARG B 1 274 ? 4.672 -30.766 -14.016 1 98.06 274 ARG B CA 1
ATOM 4693 C C . ARG B 1 274 ? 5.879 -30.531 -13.109 1 98.06 274 ARG B C 1
ATOM 4695 O O . ARG B 1 274 ? 6.246 -29.391 -12.844 1 98.06 274 ARG B O 1
ATOM 4702 N N . ILE B 1 275 ? 6.473 -31.594 -12.664 1 98.06 275 ILE B N 1
ATOM 4703 C CA . ILE B 1 275 ? 7.648 -31.516 -11.805 1 98.06 275 ILE B CA 1
ATOM 4704 C C . ILE B 1 275 ? 8.812 -30.891 -12.578 1 98.06 275 ILE B C 1
ATOM 4706 O O . ILE B 1 275 ? 9.531 -30.047 -12.039 1 98.06 275 ILE B O 1
ATOM 4710 N N . GLU B 1 276 ? 8.953 -31.297 -13.797 1 98 276 GLU B N 1
ATOM 4711 C CA . GLU B 1 276 ? 10.008 -30.719 -14.633 1 98 276 GLU B CA 1
ATOM 4712 C C . GLU B 1 276 ? 9.789 -29.234 -14.844 1 98 276 GLU B C 1
ATOM 4714 O O . GLU B 1 276 ? 10.734 -28.438 -14.773 1 98 276 GLU B O 1
ATOM 4719 N N . LEU B 1 277 ? 8.586 -28.844 -15.133 1 97.88 277 LEU B N 1
ATOM 4720 C CA . LEU B 1 277 ? 8.25 -27.438 -15.297 1 97.88 277 LEU B CA 1
ATOM 4721 C C . LEU B 1 277 ? 8.57 -26.641 -14.023 1 97.88 277 LEU B C 1
ATOM 4723 O O . LEU B 1 277 ? 9.148 -25.562 -14.094 1 97.88 277 LEU B O 1
ATOM 4727 N N . MET B 1 278 ? 8.148 -27.156 -12.891 1 97.88 278 MET B N 1
ATOM 4728 C CA . MET B 1 278 ? 8.414 -26.531 -11.594 1 97.88 278 MET B CA 1
ATOM 4729 C C . MET B 1 278 ? 9.906 -26.297 -11.406 1 97.88 278 MET B C 1
ATOM 4731 O O . MET B 1 278 ? 10.328 -25.203 -11.023 1 97.88 278 MET B O 1
ATOM 4735 N N . ASN B 1 279 ? 10.695 -27.312 -11.727 1 97 279 ASN B N 1
ATOM 4736 C CA . ASN B 1 279 ? 12.141 -27.219 -11.562 1 97 279 ASN B CA 1
ATOM 4737 C C . ASN B 1 279 ? 12.75 -26.188 -12.508 1 97 279 ASN B C 1
ATOM 4739 O O . ASN B 1 279 ? 13.656 -25.438 -12.133 1 97 279 ASN B O 1
ATOM 4743 N N . GLN B 1 280 ? 12.281 -26.188 -13.664 1 97.19 280 GLN B N 1
ATOM 4744 C CA . GLN B 1 280 ? 12.766 -25.219 -14.648 1 97.19 280 GLN B CA 1
ATOM 4745 C C . GLN B 1 280 ? 12.477 -23.797 -14.203 1 97.19 280 GLN B C 1
ATOM 4747 O O . GLN B 1 280 ? 13.336 -22.922 -14.336 1 97.19 280 GLN B O 1
ATOM 4752 N N . CYS B 1 281 ? 11.305 -23.562 -13.703 1 96.94 281 CYS B N 1
ATOM 4753 C CA . CYS B 1 281 ? 10.906 -22.219 -13.289 1 96.94 281 CYS B CA 1
ATOM 4754 C C . CYS B 1 281 ? 11.641 -21.797 -12.023 1 96.94 281 CYS B C 1
ATOM 4756 O O . CYS B 1 281 ? 11.797 -20.609 -11.758 1 96.94 281 CYS B O 1
ATOM 4758 N N . ALA B 1 282 ? 12.109 -22.734 -11.266 1 96.5 282 ALA B N 1
ATOM 4759 C CA . ALA B 1 282 ? 12.789 -22.453 -10 1 96.5 282 ALA B CA 1
ATOM 4760 C C . ALA B 1 282 ? 14.266 -22.172 -10.219 1 96.5 282 ALA B C 1
ATOM 4762 O O . ALA B 1 282 ? 14.922 -21.562 -9.359 1 96.5 282 ALA B O 1
ATOM 4763 N N . LEU B 1 283 ? 14.828 -22.578 -11.328 1 95.81 283 LEU B N 1
ATOM 4764 C CA . LEU B 1 283 ? 16.266 -22.625 -11.578 1 95.81 283 LEU B CA 1
ATOM 4765 C C . LEU B 1 283 ? 16.891 -21.234 -11.461 1 95.81 283 LEU B C 1
ATOM 4767 O O . LEU B 1 283 ? 17.891 -21.062 -10.766 1 95.81 283 LEU B O 1
ATOM 4771 N N . PRO B 1 284 ? 16.328 -20.203 -12.062 1 94.19 284 PRO B N 1
ATOM 4772 C CA . PRO B 1 284 ? 16.984 -18.891 -12.016 1 94.19 284 PRO B CA 1
ATOM 4773 C C . PRO B 1 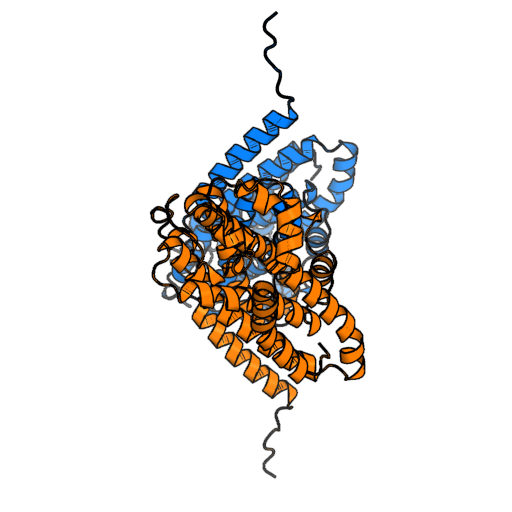284 ? 17.141 -18.359 -10.594 1 94.19 284 PRO B C 1
ATOM 4775 O O . PRO B 1 284 ? 18.188 -17.828 -10.234 1 94.19 284 PRO B O 1
ATOM 4778 N N . SER B 1 285 ? 16.109 -18.438 -9.789 1 94.12 285 SER B N 1
ATOM 4779 C CA . SER B 1 285 ? 16.172 -17.969 -8.406 1 94.12 285 SER B CA 1
ATOM 4780 C C . SER B 1 285 ? 17.188 -18.781 -7.594 1 94.12 285 SER B C 1
ATOM 4782 O O . SER B 1 285 ? 17.953 -18.219 -6.812 1 94.12 285 SER B O 1
ATOM 4784 N N . ARG B 1 286 ? 17.094 -20.078 -7.82 1 94 286 ARG B N 1
ATOM 4785 C CA . ARG B 1 286 ? 18.016 -20.953 -7.109 1 94 286 ARG B CA 1
ATOM 4786 C C . ARG B 1 286 ? 19.469 -20.625 -7.449 1 94 286 ARG B C 1
ATOM 4788 O O . ARG B 1 286 ? 20.312 -20.5 -6.555 1 94 286 ARG B O 1
ATOM 4795 N N . ASP B 1 287 ? 19.734 -20.453 -8.664 1 95.12 287 ASP B N 1
ATOM 4796 C CA . ASP B 1 287 ? 21.094 -20.156 -9.117 1 95.12 287 ASP B CA 1
ATOM 4797 C C . ASP B 1 287 ? 21.578 -18.812 -8.578 1 95.12 287 ASP B C 1
ATOM 4799 O O . ASP B 1 287 ? 22.703 -18.688 -8.117 1 95.12 287 ASP B O 1
ATOM 4803 N N . PHE B 1 288 ? 20.797 -17.828 -8.633 1 95.12 288 PHE B N 1
ATOM 4804 C CA . PHE B 1 288 ? 21.156 -16.5 -8.141 1 95.12 288 PHE B CA 1
ATOM 4805 C C . PHE B 1 288 ? 21.453 -16.547 -6.645 1 95.12 288 PHE B C 1
ATOM 4807 O O . PHE B 1 288 ? 22.484 -16.031 -6.203 1 95.12 288 PHE B O 1
ATOM 4814 N N . LEU B 1 289 ? 20.562 -17.141 -5.926 1 93.75 289 LEU B N 1
ATOM 4815 C CA . LEU B 1 289 ? 20.75 -17.188 -4.48 1 93.75 289 LEU B CA 1
ATOM 4816 C C . LEU B 1 289 ? 22 -17.984 -4.113 1 93.75 289 LEU B C 1
ATOM 4818 O O . LEU B 1 289 ? 22.688 -17.656 -3.143 1 93.75 289 LEU B O 1
ATOM 4822 N N . ARG B 1 290 ? 22.328 -18.984 -4.941 1 93.44 290 ARG B N 1
ATOM 4823 C CA . ARG B 1 290 ? 23.562 -19.734 -4.738 1 93.44 290 ARG B CA 1
ATOM 4824 C C . ARG B 1 290 ? 24.781 -18.844 -4.945 1 93.44 290 ARG B C 1
ATOM 4826 O O . ARG B 1 290 ? 25.75 -18.938 -4.191 1 93.44 290 ARG B O 1
ATOM 4833 N N . THR B 1 291 ? 24.688 -18.016 -5.895 1 93.5 291 THR B N 1
ATOM 4834 C CA . THR B 1 291 ? 25.797 -17.109 -6.152 1 93.5 291 THR B CA 1
ATOM 4835 C C . THR B 1 291 ? 25.969 -16.125 -5 1 93.5 291 THR B C 1
ATOM 4837 O O . THR B 1 291 ? 27.047 -15.562 -4.816 1 93.5 291 THR B O 1
ATOM 4840 N N . GLN B 1 292 ? 24.938 -15.898 -4.289 1 92.25 292 GLN B N 1
ATOM 4841 C CA . GLN B 1 292 ? 25 -14.984 -3.156 1 92.25 292 GLN B CA 1
ATOM 4842 C C . GLN B 1 292 ? 25.422 -15.711 -1.887 1 92.25 292 GLN B C 1
ATOM 4844 O O . GLN B 1 292 ? 25.5 -15.109 -0.814 1 92.25 292 GLN B O 1
ATOM 4849 N N . GLY B 1 293 ? 25.625 -17.016 -1.979 1 91.12 293 GLY B N 1
ATOM 4850 C CA . GLY B 1 293 ? 26.188 -17.766 -0.869 1 91.12 293 GLY B CA 1
ATOM 4851 C C . GLY B 1 293 ? 25.141 -18.578 -0.113 1 91.12 293 GLY B C 1
ATOM 4852 O O . GLY B 1 293 ? 25.453 -19.188 0.914 1 91.12 293 GLY B O 1
ATOM 4853 N N . PHE B 1 294 ? 23.906 -18.547 -0.552 1 91.5 294 PHE B N 1
ATOM 4854 C CA . PHE B 1 294 ? 22.891 -19.359 0.09 1 91.5 294 PHE B CA 1
ATOM 4855 C C . PHE B 1 294 ? 22.875 -20.781 -0.476 1 91.5 294 PHE B C 1
ATOM 4857 O O . PHE B 1 294 ? 23.078 -20.969 -1.678 1 91.5 294 PHE B O 1
ATOM 4864 N N . ALA B 1 295 ? 22.734 -21.688 0.378 1 85.5 295 ALA B N 1
ATOM 4865 C CA . ALA B 1 295 ? 22.703 -23.094 -0.036 1 85.5 295 ALA B CA 1
ATOM 4866 C C . ALA B 1 295 ? 21.281 -23.578 -0.282 1 85.5 295 ALA B C 1
ATOM 4868 O O . ALA B 1 295 ? 20.578 -23.969 0.655 1 85.5 295 ALA B O 1
ATOM 4869 N N . LEU B 1 296 ? 20.844 -23.453 -1.459 1 84.81 296 LEU B N 1
ATOM 4870 C CA . LEU B 1 296 ? 19.484 -23.859 -1.809 1 84.81 296 LEU B CA 1
ATOM 4871 C C . LEU B 1 296 ? 19.516 -25.156 -2.635 1 84.81 296 LEU B C 1
ATOM 4873 O O . LEU B 1 296 ? 20.453 -25.375 -3.41 1 84.81 296 LEU B O 1
#

Organism: Acidithiobacillus ferrooxidans (strain ATCC 23270 / DSM 14882 / CIP 104768 / NCIMB 8455) (NCBI:txid243159)

InterPro domains:
  IPR009078 Ferritin-like superfamily [SSF47240] (36-237)
  IPR012348 Ribonucleotide reductase-like [G3DSA:1.10.620.20] (23-295)
  IPR025859 AurF/CmlI [PF11583] (18-293)

pLDDT: mean 88.9, std 12.13, range [25.75, 98.69]